Protein AF-A0A818ZSI7-F1 (afdb_monomer_lite)

Organism: NCBI:txid392033

Sequence (590 aa):
MWVYIVVFTSFAVYITLSFIFLRKPHFLHKRRRPAFIARNIAHRGGAAESIENTLLAFDTGLTNGVEMLELDCHLTKDNQVVVHHDFSLDRTTGEEIFIRDIEYHNLPRISTNVDLYYDASTVISCDNNPTNEELLRIPLLKDVFERYPAIPINIDVKEHNDELIRQISKLIQEYQREHLTYWGSFNHVVCQKLTAENSRIVRFCSLKEAIGIVIAYWLGLLPFIPLKPGVFEVPIPGEVFQKITRNFNWKFKMLFYLAERALNNKSMFVHLQRRGIPVYVWTLNNEQEFEYAIQRMSVTVEELHIAVEANDNATTEQLLGNLCEGLRHAREDRERFLDEFDIVLQWAKESGKSIYYLDFKIISLRTMTDLQQLKNIKLDYEDNIAIVQLNQENSKVNTLSRKMMNEFVPVFNHLKKDDNIKGIIVISAKPGSFIAGADINMFESVKSRDELYQMSRNGQEIMNQIEQSSKPIIAAIAGSCLGGGFEVALACHYRIAMNDKRTGFGVPEVKLGLLPGAGGTQRLLKNLSLSDALDLILTGKEIKAKKAKAMGLVDILVEPIRSDVQDIEEQNIEYLRSIAIRKVKYVFNH

InterPro domains:
  IPR001753 Enoyl-CoA hydratase/isomerase-like domain [PF00378] (382-558)
  IPR017946 PLC-like phosphodiesterase, TIM beta/alpha-barrel domain superfamily [G3DSA:3.20.20.190] (36-305)
  IPR017946 PLC-like phosphodiesterase, TIM beta/alpha-barrel domain superfamily [SSF51695] (40-295)
  IPR018376 Enoyl-CoA hydratase/isomerase, conserved site [PS00166] (474-494)
  IPR029045 ClpP/crotonase-like domain superfamily [SSF52096] (374-566)
  IPR030395 Glycerophosphodiester phosphodiesterase domain [PF03009] (43-294)
  IPR030395 Glycerophosphodiester phosphodiesterase domain [PS51704] (38-320)
  IPR052271 Glycerophosphoryl Diester Phosphodiesterase-Related [PTHR42758] (6-296)

pLDDT: mean 78.01, std 21.52, range [21.8, 98.62]

Foldseek 3Di:
DVVVVVVVVVVVVLVVVLVVLLQVLVVAADADAALDFWQEEQELLQVQQAQGQFVVNNVRCVVVPGQEYEWEWDQACVGFIFTDDDQACCQQAVDRDGRPDHDQVPDGFGDQWGADPLDNLDIGHDPDPPPPSNRRRGDTPLNVCVVCVPGAYEYEYADPDLSNLLSVLVSCVVSVNLSRYEYEYLDPVVRVSNCVNDVSRAYEDHVVLLVVCLVCVVVSNNSVDDRDHQAYEEEQDDVSVCVVCVPPDPVVVVVVVVVNPSNLALSSLVSCVSSVHHYHYDDDQDDVSVVVNQVRPDPDCVVVPDDPDDDDDPVVVVVVVVVVVCVVCCVPDPPVVVVVVVVVVVCCVVVVHDHRDYDHDDDPDGSVPVLVPQQQWHWDDDQLEIETEGRHPPDLEAEQEPSSCVVVVSVVVVLLPDPSHQAYEQAYLHFQYRYQYHDPVVVVPDDDPVSVLVVLVVLQVSLQCQLPRPHAYEYLFHAHQEQSSLSNRLSGPAYEYEQDPRGKYARQQVVVVGFSRNCLLPSLVVQADPVVSCVRGNVRDIDGPVVCVVSRVHDHYDYQDDDPDPPSRSVRRVVSVVVVVVVSVVVSVD

Radius of gyration: 28.99 Å; chains: 1; bounding box: 58×62×88 Å

Secondary structure (DSSP, 8-state):
-HHHHHHHHHHHHHHHHHHHHHH-GGGTSPPP--S---SBEEGGGTTTTSSTTSHHHHHHHHHTT--EEEEEEEE-TT--EEE-SSSBSHHHHS---BGGGS-GGGPPPPPSEEE-TT-TT-EEE-SS--S-GGGGS--BHHHHHHH-TTS-EEEE--S--HHHHHHHHHHHHHTT-TTTEEEE-SSHHHHHHHHHH-TTSEEBPPHHHHHHHHHHHHTT-GGGSPP--SBEEEE--SHHHHHHHTTS-HHHHHHHHHHHHHHS-HHHHHHHHHTT--EEEE--SSHHHHHHHHHHTT--GGGGG----S---THHHHHHHHHHHHHHHTTT-SHHHHHHHHHHHHHHHHTT----B---------TTTGGGS-SSEEEEEETTEEEEEE--TT-SS--B-HHHHHHHHHHHHHHHH-TT--EEEEEESSTTEEE--B-HHHHHT--SHHHHHHHHHHHHHHHHHHHT-SS-EEEEE-SEEETHHHHHHHHSSEEEEE-STT-EEE-GGGGGT---TTTHHHHHHHHS-HHHHHHHHHH---EEHHHHHHTTS-SEEEPPP--SSTTHHHHHHHHHHHHHHHHHHHHHH-

Structure (mmCIF, N/CA/C/O backbone):
data_AF-A0A818ZSI7-F1
#
_entry.id   AF-A0A818ZSI7-F1
#
loop_
_atom_site.group_PDB
_atom_site.id
_atom_site.type_symbol
_atom_site.label_atom_id
_atom_site.label_alt_id
_atom_site.label_comp_id
_atom_site.label_asym_id
_atom_site.label_entity_id
_atom_site.label_seq_id
_atom_site.pdbx_PDB_ins_code
_atom_site.Cartn_x
_atom_site.Cartn_y
_atom_site.Cartn_z
_atom_site.occupancy
_atom_site.B_iso_or_equiv
_atom_site.auth_seq_id
_atom_site.auth_comp_id
_atom_site.auth_asym_id
_atom_site.auth_atom_id
_atom_site.pdbx_PDB_model_num
ATOM 1 N N . MET A 1 1 ? 23.490 31.802 -44.891 1.00 75.81 1 MET A N 1
ATOM 2 C CA . MET A 1 1 ? 22.966 30.811 -45.860 1.00 75.81 1 MET A CA 1
ATOM 3 C C . MET A 1 1 ? 23.586 29.427 -45.656 1.00 75.81 1 MET A C 1
ATOM 5 O O . MET A 1 1 ? 22.846 28.510 -45.342 1.00 75.81 1 MET A O 1
ATOM 9 N N . TRP A 1 2 ? 24.915 29.277 -45.714 1.00 83.81 2 TRP A N 1
ATOM 10 C CA . TRP A 1 2 ? 25.606 27.989 -45.507 1.00 83.81 2 TRP A CA 1
ATOM 11 C C . TRP A 1 2 ? 25.304 27.278 -44.181 1.00 83.81 2 TRP A C 1
ATOM 13 O O . TRP A 1 2 ? 25.002 26.091 -44.192 1.00 83.81 2 TRP A O 1
ATOM 23 N N . VAL A 1 3 ? 25.301 28.001 -43.054 1.00 84.81 3 VAL A N 1
ATOM 24 C CA . VAL A 1 3 ? 24.948 27.426 -41.739 1.00 84.81 3 VAL A CA 1
ATOM 25 C C . VAL A 1 3 ? 23.539 26.825 -41.755 1.00 84.81 3 VAL A C 1
ATOM 27 O O . VAL A 1 3 ? 23.349 25.706 -41.296 1.00 84.81 3 VAL A O 1
ATOM 30 N N . TYR A 1 4 ? 22.567 27.518 -42.355 1.00 86.25 4 TYR A N 1
ATOM 31 C CA . TYR A 1 4 ? 21.205 27.001 -42.490 1.00 86.25 4 TYR A CA 1
ATOM 32 C C . TYR A 1 4 ? 21.167 25.743 -43.359 1.00 86.25 4 TYR A C 1
ATOM 34 O O . TYR A 1 4 ? 20.573 24.756 -42.948 1.00 86.25 4 TYR A O 1
ATOM 42 N N . ILE A 1 5 ? 21.850 25.735 -44.509 1.00 89.50 5 ILE A N 1
ATOM 43 C CA . ILE A 1 5 ? 21.912 24.556 -45.390 1.00 89.50 5 ILE A CA 1
ATOM 44 C C . ILE A 1 5 ? 22.483 23.347 -44.639 1.00 89.50 5 ILE A C 1
ATOM 46 O O . ILE A 1 5 ? 21.896 22.269 -44.693 1.00 89.50 5 ILE A O 1
ATOM 50 N N . VAL A 1 6 ? 23.579 23.518 -43.896 1.00 90.31 6 VAL A N 1
ATOM 51 C CA . VAL A 1 6 ? 24.196 22.432 -43.118 1.00 90.31 6 VAL A CA 1
ATOM 52 C C . VAL A 1 6 ? 23.268 21.945 -42.005 1.00 90.31 6 VAL A C 1
ATOM 54 O O . VAL A 1 6 ? 23.096 20.736 -41.850 1.00 90.31 6 VAL A O 1
ATOM 57 N N . VAL A 1 7 ? 22.633 22.856 -41.260 1.00 90.75 7 VAL A N 1
ATOM 58 C CA . VAL A 1 7 ? 21.714 22.506 -40.164 1.00 90.75 7 VAL A CA 1
ATOM 59 C C . VAL A 1 7 ? 20.481 21.771 -40.694 1.00 90.75 7 VAL A C 1
ATOM 61 O O . VAL A 1 7 ? 20.157 20.697 -40.192 1.00 90.75 7 VAL A O 1
ATOM 64 N N . PHE A 1 8 ? 19.832 22.288 -41.741 1.00 91.12 8 PHE A N 1
ATOM 65 C CA . PHE A 1 8 ? 18.654 21.654 -42.340 1.00 91.12 8 PHE A CA 1
ATOM 66 C C . PHE A 1 8 ? 18.987 20.299 -42.964 1.00 91.12 8 PHE A C 1
ATOM 68 O O . PHE A 1 8 ? 18.252 19.338 -42.753 1.00 91.12 8 PHE A O 1
ATOM 75 N N . THR A 1 9 ? 20.114 20.192 -43.673 1.00 92.94 9 THR A N 1
ATOM 76 C CA . THR A 1 9 ? 20.546 18.920 -44.272 1.00 92.94 9 THR A CA 1
ATOM 77 C C . THR A 1 9 ? 20.863 17.888 -43.190 1.00 92.94 9 THR A C 1
ATOM 79 O O . THR A 1 9 ? 20.396 16.756 -43.272 1.00 92.94 9 THR A O 1
ATOM 82 N N . SER A 1 10 ? 21.581 18.275 -42.131 1.00 91.81 10 SER A N 1
ATOM 83 C CA . SER A 1 10 ? 21.896 17.379 -41.008 1.00 91.81 10 SER A CA 1
ATOM 84 C C . SER A 1 10 ? 20.635 16.919 -40.276 1.00 91.81 10 SER A C 1
ATOM 86 O O . SER A 1 10 ? 20.512 15.744 -39.936 1.00 91.81 10 SER A O 1
ATOM 88 N N . PHE A 1 11 ? 19.665 17.816 -40.081 1.00 92.50 11 PHE A N 1
ATOM 89 C CA . PHE A 1 11 ? 18.384 17.482 -39.462 1.00 92.50 11 PHE A CA 1
ATOM 90 C C . PHE A 1 11 ? 17.537 16.548 -40.342 1.00 92.50 11 PHE A C 1
ATOM 92 O O . PHE A 1 11 ? 16.967 15.579 -39.842 1.00 92.50 11 PHE A O 1
ATOM 99 N N . ALA A 1 12 ? 17.509 16.771 -41.660 1.00 91.81 12 ALA A N 1
ATOM 100 C CA . ALA A 1 12 ? 16.827 15.893 -42.610 1.00 91.81 12 ALA A CA 1
ATOM 101 C C . ALA A 1 12 ? 17.455 14.489 -42.653 1.00 91.81 12 ALA A C 1
ATOM 103 O O . ALA A 1 12 ? 16.738 13.485 -42.627 1.00 91.81 12 ALA A O 1
ATOM 104 N N . VAL A 1 13 ? 18.790 14.407 -42.652 1.00 95.44 13 VAL A N 1
ATOM 105 C CA . VAL A 1 13 ? 19.523 13.136 -42.550 1.00 95.44 13 VAL A CA 1
ATOM 106 C C . VAL A 1 13 ? 19.206 12.441 -41.227 1.00 95.44 13 VAL A C 1
ATOM 108 O O . VAL A 1 13 ? 18.892 11.253 -41.232 1.00 95.44 13 VAL A O 1
ATOM 111 N N . TYR A 1 14 ? 19.216 13.173 -40.109 1.00 96.00 14 TYR A N 1
ATOM 112 C CA . TYR A 1 14 ? 18.871 12.636 -38.794 1.00 96.00 14 TYR A CA 1
ATOM 113 C C . TYR A 1 14 ? 17.470 12.016 -38.769 1.00 96.00 14 TYR A C 1
ATOM 115 O O . TYR A 1 14 ? 17.333 10.854 -38.389 1.00 96.00 14 TYR A O 1
ATOM 123 N N . ILE A 1 15 ? 16.443 12.750 -39.215 1.00 94.06 15 ILE A N 1
ATOM 124 C CA . ILE A 1 15 ? 15.060 12.250 -39.261 1.00 94.06 15 ILE A CA 1
ATOM 125 C C . ILE A 1 15 ? 14.976 10.995 -40.132 1.00 94.06 15 ILE A C 1
ATOM 127 O O . ILE A 1 15 ? 14.369 10.000 -39.733 1.00 94.06 15 ILE A O 1
ATOM 131 N N . THR A 1 16 ? 15.622 11.020 -41.299 1.00 94.56 16 THR A N 1
ATOM 132 C CA . THR A 1 16 ? 15.615 9.900 -42.246 1.00 94.56 16 THR A CA 1
ATOM 133 C C . THR A 1 16 ? 16.255 8.654 -41.635 1.00 94.56 16 THR A C 1
ATOM 135 O O . THR A 1 16 ? 15.656 7.579 -41.647 1.00 94.56 16 THR A O 1
ATOM 138 N N . LEU A 1 17 ? 17.444 8.788 -41.041 1.00 95.12 17 LEU A N 1
ATOM 139 C CA . LEU A 1 17 ? 18.146 7.679 -40.393 1.00 95.12 17 LEU A CA 1
ATOM 140 C C . LEU A 1 17 ? 17.398 7.173 -39.159 1.00 95.12 17 LEU A C 1
ATOM 142 O O . LEU A 1 17 ? 17.256 5.964 -38.993 1.00 95.12 17 LEU A O 1
ATOM 146 N N . SER A 1 18 ? 16.875 8.078 -38.329 1.00 95.31 18 SER A N 1
ATOM 147 C CA . SER A 1 18 ? 16.049 7.734 -37.169 1.00 95.31 18 SER A CA 1
ATOM 148 C C . SER A 1 18 ? 14.861 6.874 -37.595 1.00 95.31 18 SER A C 1
ATOM 150 O O . SER A 1 18 ? 14.661 5.782 -37.067 1.00 95.31 18 SER A O 1
ATOM 152 N N . PHE A 1 19 ? 14.133 7.290 -38.631 1.00 93.69 19 PHE A N 1
ATOM 153 C CA . PHE A 1 19 ? 12.994 6.551 -39.163 1.00 93.69 19 PHE A CA 1
ATOM 154 C C . PHE A 1 19 ? 13.375 5.177 -39.735 1.00 93.69 19 PHE A C 1
ATOM 156 O O . PHE A 1 19 ? 12.713 4.173 -39.446 1.00 93.69 19 PHE A O 1
ATOM 163 N N . ILE A 1 20 ? 14.462 5.106 -40.513 1.00 93.69 20 ILE A N 1
ATOM 164 C CA . ILE A 1 20 ? 14.968 3.849 -41.082 1.00 93.69 20 ILE A CA 1
ATOM 165 C C . ILE A 1 20 ? 15.354 2.878 -39.964 1.00 93.69 20 ILE A C 1
ATOM 167 O O . ILE A 1 20 ? 14.901 1.731 -39.963 1.00 93.69 20 ILE A O 1
ATOM 171 N N . PHE A 1 21 ? 16.149 3.321 -38.991 1.00 96.06 21 PHE A N 1
ATOM 172 C CA . PHE A 1 21 ? 16.640 2.468 -37.910 1.00 96.06 21 PHE A CA 1
ATOM 173 C C . PHE A 1 21 ? 15.562 2.131 -36.880 1.00 96.06 21 PHE A C 1
ATOM 175 O O . PHE A 1 21 ? 15.605 1.053 -36.286 1.00 96.06 21 PHE A O 1
ATOM 182 N N . LEU A 1 22 ? 14.549 2.984 -36.704 1.00 92.81 22 LEU A N 1
ATOM 183 C CA . LEU A 1 22 ? 13.374 2.651 -35.903 1.00 92.81 22 LEU A CA 1
ATOM 184 C C . LEU A 1 22 ? 12.658 1.431 -36.498 1.00 92.81 22 LEU A C 1
ATOM 186 O O . LEU A 1 22 ? 12.275 0.513 -35.770 1.00 92.81 22 LEU A O 1
ATOM 190 N N . ARG A 1 23 ? 12.530 1.369 -37.829 1.00 91.06 23 ARG A N 1
ATOM 191 C CA . ARG A 1 23 ? 11.875 0.246 -38.512 1.00 91.06 23 ARG A CA 1
ATOM 192 C C . ARG A 1 23 ? 12.777 -0.967 -38.691 1.00 91.06 23 ARG A C 1
ATOM 194 O O . ARG A 1 23 ? 12.286 -2.090 -38.593 1.00 91.06 23 ARG A O 1
ATOM 201 N N . LYS A 1 24 ? 14.069 -0.748 -38.924 1.00 92.81 24 LYS A N 1
ATOM 202 C CA . LYS A 1 24 ? 15.077 -1.790 -39.143 1.00 92.81 24 LYS A CA 1
ATOM 203 C C . LYS A 1 24 ? 16.225 -1.648 -38.136 1.00 92.81 24 LYS A C 1
ATOM 205 O O . LYS A 1 24 ? 17.336 -1.281 -38.520 1.00 92.81 24 LYS A O 1
ATOM 210 N N . PRO A 1 25 ? 15.996 -1.979 -36.851 1.00 93.44 25 PRO A N 1
ATOM 211 C CA . PRO A 1 25 ? 17.019 -1.829 -35.817 1.00 93.44 25 PRO A CA 1
ATOM 212 C C . PRO A 1 25 ? 18.255 -2.706 -36.046 1.00 93.44 25 PRO A C 1
ATOM 214 O O . PRO A 1 25 ? 19.313 -2.411 -35.502 1.00 93.44 25 PRO A O 1
ATOM 217 N N . HIS A 1 26 ? 18.146 -3.753 -36.869 1.00 93.25 26 HIS A N 1
ATOM 218 C CA . HIS A 1 26 ? 19.229 -4.692 -37.174 1.00 93.25 26 HIS A CA 1
ATOM 219 C C . HIS A 1 26 ? 20.442 -4.076 -37.873 1.00 93.25 26 HIS A C 1
ATOM 221 O O . HIS A 1 26 ? 21.511 -4.676 -37.842 1.00 93.25 26 HIS A O 1
ATOM 227 N N . PHE A 1 27 ? 20.301 -2.885 -38.460 1.00 93.56 27 PHE A N 1
ATOM 228 C CA . PHE A 1 27 ? 21.443 -2.147 -38.998 1.00 93.56 27 PHE A CA 1
ATOM 229 C C . PHE A 1 27 ? 22.399 -1.647 -37.908 1.00 93.56 27 PHE A C 1
ATOM 231 O O . PHE A 1 27 ? 23.586 -1.503 -38.176 1.00 93.56 27 PHE A O 1
ATOM 238 N N . LEU A 1 28 ? 21.896 -1.388 -36.696 1.00 94.19 28 LEU A N 1
ATOM 239 C CA . LEU A 1 28 ? 22.690 -0.862 -35.579 1.00 94.19 28 LEU A CA 1
ATOM 240 C C . LEU A 1 28 ? 22.804 -1.840 -34.405 1.00 94.19 28 LEU A C 1
ATOM 242 O O . LEU A 1 28 ? 23.783 -1.807 -33.665 1.00 94.19 28 LEU A O 1
ATOM 246 N N . HIS A 1 29 ? 21.813 -2.712 -34.216 1.00 93.88 29 HIS A N 1
ATOM 247 C CA . HIS A 1 29 ? 21.705 -3.576 -33.043 1.00 93.88 29 HIS A CA 1
ATOM 248 C C . HIS A 1 29 ? 21.532 -5.035 -33.445 1.00 93.88 29 HIS A C 1
ATOM 250 O O . HIS A 1 29 ? 20.613 -5.392 -34.184 1.00 93.88 29 HIS A O 1
ATOM 256 N N . LYS A 1 30 ? 22.346 -5.919 -32.866 1.00 91.56 30 LYS A N 1
ATOM 257 C CA . LYS A 1 30 ? 22.112 -7.363 -32.961 1.00 91.56 30 LYS A CA 1
ATOM 258 C C . LYS A 1 30 ? 20.794 -7.715 -32.261 1.00 91.56 30 LYS A C 1
ATOM 260 O O . LYS A 1 30 ? 20.562 -7.289 -31.129 1.00 91.56 30 LYS A O 1
ATOM 265 N N . ARG A 1 31 ? 19.942 -8.508 -32.923 1.00 90.12 31 ARG A N 1
ATOM 266 C CA . ARG A 1 31 ? 18.693 -9.002 -32.321 1.00 90.12 31 ARG A CA 1
ATOM 267 C C . ARG A 1 31 ? 19.019 -9.891 -31.123 1.00 90.12 31 ARG A C 1
ATOM 269 O O . ARG A 1 31 ? 19.800 -10.835 -31.254 1.00 90.12 31 ARG A O 1
ATOM 276 N N . ARG A 1 32 ? 18.406 -9.601 -29.980 1.00 89.62 32 ARG A N 1
ATOM 277 C CA . ARG A 1 32 ? 18.465 -10.454 -28.792 1.00 89.62 32 ARG A CA 1
ATOM 278 C C . ARG A 1 32 ? 17.600 -11.695 -28.974 1.00 89.62 32 ARG A C 1
ATOM 280 O O . ARG A 1 32 ? 16.631 -11.684 -29.730 1.00 89.62 32 ARG A O 1
ATOM 287 N N . ARG A 1 33 ? 17.986 -12.770 -28.294 1.00 87.62 33 ARG A N 1
ATOM 288 C CA . ARG A 1 33 ? 17.246 -14.031 -28.245 1.00 87.62 33 ARG A CA 1
ATOM 289 C C . ARG A 1 33 ? 16.993 -14.335 -26.770 1.00 87.62 33 ARG A C 1
ATOM 291 O O . ARG A 1 33 ? 17.909 -14.841 -26.126 1.00 87.62 33 ARG A O 1
ATOM 298 N N . PRO A 1 34 ? 15.850 -13.907 -26.211 1.00 84.38 34 PRO A N 1
ATOM 299 C CA . PRO A 1 34 ? 15.516 -14.245 -24.835 1.00 84.38 34 PRO A CA 1
ATOM 300 C C . PRO A 1 34 ? 15.362 -15.767 -24.719 1.00 84.38 34 PRO A C 1
ATOM 302 O O . PRO A 1 34 ? 14.970 -16.421 -25.685 1.00 84.38 34 PRO A O 1
ATOM 305 N N . ALA A 1 35 ? 15.719 -16.325 -23.561 1.00 82.50 35 ALA A N 1
ATOM 306 C CA . ALA A 1 35 ? 15.661 -17.769 -23.323 1.00 82.50 35 ALA A CA 1
ATOM 307 C C . ALA A 1 35 ? 14.222 -18.310 -23.364 1.00 82.50 35 ALA A C 1
ATOM 309 O O . ALA A 1 35 ? 13.990 -19.415 -23.841 1.00 82.50 35 ALA A O 1
ATOM 310 N N . PHE A 1 36 ? 13.263 -17.492 -22.937 1.00 85.25 36 PHE A N 1
ATOM 311 C CA . PHE A 1 36 ? 11.832 -17.744 -23.026 1.00 85.25 36 PHE A CA 1
ATOM 312 C C . PHE A 1 36 ? 11.099 -16.430 -23.320 1.00 85.25 36 PHE A C 1
ATOM 314 O O . PHE A 1 36 ? 11.658 -15.344 -23.155 1.00 85.25 36 PHE A O 1
ATOM 321 N N . ILE A 1 37 ? 9.852 -16.529 -23.767 1.00 79.50 37 ILE A N 1
ATOM 322 C CA . ILE A 1 37 ? 8.909 -15.412 -23.843 1.00 79.50 37 ILE A CA 1
ATOM 323 C C . ILE A 1 37 ? 7.599 -15.958 -23.299 1.00 79.50 37 ILE A C 1
ATOM 325 O O . ILE A 1 37 ? 7.063 -16.894 -23.886 1.00 79.50 37 ILE A O 1
ATOM 329 N N . ALA A 1 38 ? 7.123 -15.390 -22.197 1.00 73.19 38 ALA A N 1
ATOM 330 C CA . ALA A 1 38 ? 5.844 -15.762 -21.617 1.00 73.19 38 ALA A CA 1
ATOM 331 C C . ALA A 1 38 ? 4.742 -14.881 -22.202 1.00 73.19 38 ALA A C 1
ATOM 333 O O . ALA A 1 38 ? 4.908 -13.671 -22.362 1.00 73.19 38 ALA A O 1
ATOM 334 N N . ARG A 1 39 ? 3.625 -15.500 -22.557 1.00 65.12 39 ARG A N 1
ATOM 335 C CA . ARG A 1 39 ? 2.443 -14.846 -23.112 1.00 65.12 39 ARG A CA 1
ATOM 336 C C . ARG A 1 39 ? 1.400 -14.595 -22.049 1.00 65.12 39 ARG A C 1
ATOM 338 O O . ARG A 1 39 ? 0.708 -13.590 -22.152 1.00 65.12 39 ARG A O 1
ATOM 345 N N . ASN A 1 40 ? 1.312 -15.490 -21.068 1.00 67.75 40 ASN A N 1
ATOM 346 C CA . ASN A 1 40 ? 0.426 -15.369 -19.924 1.00 67.75 40 ASN A CA 1
ATOM 347 C C . ASN A 1 40 ? 1.224 -15.370 -18.619 1.00 67.75 40 ASN A C 1
ATOM 349 O O . ASN A 1 40 ? 1.993 -16.303 -18.379 1.00 67.75 40 ASN A O 1
ATOM 353 N N . ILE A 1 41 ? 1.083 -14.319 -17.810 1.00 72.94 41 ILE A N 1
ATOM 354 C CA . ILE A 1 41 ? 1.908 -14.100 -16.614 1.00 72.94 41 ILE A CA 1
ATOM 355 C C . ILE A 1 41 ? 1.009 -13.937 -15.394 1.00 72.94 41 ILE A C 1
ATOM 357 O O . ILE A 1 41 ? 0.291 -12.953 -15.286 1.00 72.94 41 ILE A O 1
ATOM 361 N N . ALA A 1 42 ? 1.079 -14.851 -14.433 1.00 70.19 42 ALA A N 1
ATOM 362 C CA . ALA A 1 42 ? 0.265 -14.753 -13.231 1.00 70.19 42 ALA A CA 1
ATOM 363 C C . ALA A 1 42 ? 0.882 -13.791 -12.214 1.00 70.19 42 ALA A C 1
ATOM 365 O O . ALA A 1 42 ? 1.866 -14.127 -11.557 1.00 70.19 42 ALA A O 1
ATOM 366 N N . HIS A 1 43 ? 0.271 -12.618 -12.058 1.00 72.81 43 HIS A N 1
ATOM 367 C CA . HIS A 1 43 ? 0.625 -11.656 -11.015 1.00 72.81 43 HIS A CA 1
ATOM 368 C C . HIS A 1 43 ? 0.298 -12.211 -9.623 1.00 72.81 43 HIS A C 1
ATOM 370 O O . HIS A 1 43 ? -0.778 -12.796 -9.427 1.00 72.81 43 HIS A O 1
ATOM 376 N N . ARG A 1 44 ? 1.233 -12.058 -8.672 1.00 68.81 44 ARG A N 1
ATOM 377 C CA . ARG A 1 44 ? 1.160 -12.667 -7.322 1.00 68.81 44 ARG A CA 1
ATOM 378 C C . ARG A 1 44 ? 0.845 -14.170 -7.364 1.00 68.81 44 ARG A C 1
ATOM 380 O O . ARG A 1 44 ? 0.136 -14.714 -6.510 1.00 68.81 44 ARG A O 1
ATOM 387 N N . GLY A 1 45 ? 1.313 -14.806 -8.437 1.00 58.97 45 GLY A N 1
ATOM 388 C CA . GLY A 1 45 ? 1.078 -16.199 -8.788 1.00 58.97 45 GLY A CA 1
ATOM 389 C C . GLY A 1 45 ? -0.383 -16.619 -8.981 1.00 58.97 45 GLY A C 1
ATOM 390 O O . GLY A 1 45 ? -0.719 -17.768 -8.746 1.00 58.97 45 GLY A O 1
ATOM 391 N N . GLY A 1 46 ? -1.260 -15.734 -9.451 1.00 61.88 46 GLY A N 1
ATOM 392 C CA . GLY A 1 46 ? -2.600 -16.141 -9.908 1.00 61.88 46 GLY A CA 1
ATOM 393 C C . GLY A 1 46 ? -3.705 -15.664 -8.986 1.00 61.88 46 GLY A C 1
ATOM 394 O O . GLY A 1 46 ? -4.730 -16.323 -8.841 1.00 61.88 46 GLY A O 1
ATOM 395 N N . ALA A 1 47 ? -3.503 -14.484 -8.403 1.00 60.62 47 ALA A N 1
ATOM 396 C CA . ALA A 1 47 ? -4.442 -13.786 -7.534 1.00 60.62 47 ALA A CA 1
ATOM 397 C C . ALA A 1 47 ? -5.802 -13.453 -8.174 1.00 60.62 47 ALA A C 1
ATOM 399 O O . ALA A 1 47 ? -6.579 -12.756 -7.550 1.00 60.62 47 ALA A O 1
ATOM 400 N N . ALA A 1 48 ? -6.077 -13.851 -9.417 1.00 55.50 48 ALA A N 1
ATOM 401 C CA . ALA A 1 48 ? -7.406 -13.780 -10.027 1.00 55.50 48 ALA A CA 1
ATOM 402 C C . ALA A 1 48 ? -8.209 -15.072 -9.806 1.00 55.50 48 ALA A C 1
ATOM 404 O O . ALA A 1 48 ? -9.433 -15.047 -9.731 1.00 55.50 48 ALA A O 1
ATOM 405 N N . GLU A 1 49 ? -7.501 -16.197 -9.704 1.00 59.41 49 GLU A N 1
ATOM 406 C CA . GLU A 1 49 ? -8.059 -17.546 -9.778 1.00 59.41 49 GLU A CA 1
ATOM 407 C C . GLU A 1 49 ? -8.195 -18.195 -8.396 1.00 59.41 49 GLU A C 1
ATOM 409 O O . GLU A 1 49 ? -9.012 -19.090 -8.191 1.00 59.41 49 GLU A O 1
ATOM 414 N N . SER A 1 50 ? -7.368 -17.775 -7.437 1.00 68.62 50 SER A N 1
ATOM 415 C CA . SER A 1 50 ? -7.378 -18.290 -6.069 1.00 68.62 50 SER A CA 1
ATOM 416 C C . SER A 1 50 ? -6.696 -17.314 -5.104 1.00 68.62 50 SER A C 1
ATOM 418 O O . SER A 1 50 ? -6.306 -16.207 -5.479 1.00 68.62 50 SER A O 1
ATOM 420 N N . ILE A 1 51 ? -6.553 -17.731 -3.845 1.00 74.75 51 ILE A N 1
ATOM 421 C CA . ILE A 1 51 ? -5.897 -16.966 -2.784 1.00 74.75 51 ILE A CA 1
ATOM 422 C C . ILE A 1 51 ? -4.444 -16.693 -3.183 1.00 74.75 51 ILE A C 1
ATOM 424 O O . ILE A 1 51 ? -3.632 -17.609 -3.288 1.00 74.75 51 ILE A O 1
ATOM 428 N N . GLU A 1 52 ? -4.118 -15.426 -3.401 1.00 74.00 52 GLU A N 1
ATOM 429 C CA . GLU A 1 52 ? -2.804 -14.980 -3.865 1.00 74.00 52 GLU A CA 1
ATOM 430 C C . GLU A 1 52 ? -1.628 -15.490 -3.014 1.00 74.00 52 GLU A C 1
ATOM 432 O O . GLU A 1 52 ? -1.770 -15.758 -1.822 1.00 74.00 52 GLU A O 1
ATOM 437 N N . ASN A 1 53 ? -0.436 -15.563 -3.617 1.00 81.31 53 ASN A N 1
ATOM 438 C CA . ASN A 1 53 ? 0.800 -15.980 -2.940 1.00 81.31 53 ASN A CA 1
ATOM 439 C C . ASN A 1 53 ? 0.709 -17.356 -2.244 1.00 81.31 53 ASN A C 1
ATOM 441 O O . ASN A 1 53 ? 1.446 -17.615 -1.297 1.00 81.31 53 ASN A O 1
ATOM 445 N N . THR A 1 54 ? -0.172 -18.246 -2.709 1.00 86.44 54 THR A N 1
ATOM 446 C CA . THR A 1 54 ? -0.266 -19.640 -2.253 1.00 86.44 54 THR A CA 1
ATOM 447 C C . THR A 1 54 ? 0.132 -20.605 -3.361 1.00 86.44 54 THR A C 1
ATOM 449 O O . THR A 1 54 ? -0.052 -20.321 -4.545 1.00 86.44 54 THR A O 1
ATOM 452 N N . LEU A 1 55 ? 0.599 -21.804 -2.995 1.00 86.44 55 LEU A N 1
ATOM 453 C CA . LEU A 1 55 ? 0.829 -22.859 -3.990 1.00 86.44 55 LEU A CA 1
ATOM 454 C C . LEU A 1 55 ? -0.459 -23.233 -4.739 1.00 86.44 55 LEU A C 1
ATOM 456 O O . LEU A 1 55 ? -0.375 -23.572 -5.914 1.00 86.44 55 LEU A O 1
ATOM 460 N N . LEU A 1 56 ? -1.626 -23.103 -4.096 1.00 81.62 56 LEU A N 1
ATOM 461 C CA . LEU A 1 56 ? -2.928 -23.337 -4.722 1.00 81.62 56 LEU A CA 1
ATOM 462 C C . LEU A 1 56 ? -3.217 -22.343 -5.853 1.00 81.62 56 LEU A C 1
ATOM 464 O O . LEU A 1 56 ? -3.647 -22.759 -6.929 1.00 81.62 56 LEU A O 1
ATOM 468 N N . ALA A 1 57 ? -2.962 -21.047 -5.649 1.00 77.94 57 ALA A N 1
ATOM 469 C CA . ALA A 1 57 ? -3.075 -20.067 -6.730 1.00 77.94 57 ALA A CA 1
ATOM 470 C C . ALA A 1 57 ? -2.119 -20.384 -7.876 1.00 77.94 57 ALA A C 1
ATOM 472 O O . ALA A 1 57 ? -2.511 -20.288 -9.038 1.00 77.94 57 ALA A O 1
ATOM 473 N N . PHE A 1 58 ? -0.914 -20.853 -7.551 1.00 85.88 58 PHE A N 1
ATOM 474 C CA . PHE A 1 58 ? 0.099 -21.150 -8.556 1.00 85.88 58 PHE A CA 1
ATOM 475 C C . PHE A 1 58 ? -0.343 -22.360 -9.394 1.00 85.88 58 PHE A C 1
ATOM 477 O O . PHE A 1 58 ? -0.332 -22.285 -10.621 1.00 85.88 58 PHE A O 1
ATOM 484 N N . ASP A 1 59 ? -0.816 -23.437 -8.753 1.00 83.50 59 ASP A N 1
ATOM 485 C CA . ASP A 1 59 ? -1.374 -24.614 -9.435 1.00 83.50 59 ASP A CA 1
ATOM 486 C C . ASP A 1 59 ? -2.565 -24.235 -10.327 1.00 83.50 59 ASP A C 1
ATOM 488 O O . ASP A 1 59 ? -2.660 -24.680 -11.473 1.00 83.50 59 ASP A O 1
ATOM 492 N N . THR A 1 60 ? -3.474 -23.406 -9.804 1.00 73.69 60 THR A N 1
ATOM 493 C CA . THR A 1 60 ? -4.700 -23.008 -10.509 1.00 73.69 60 THR A CA 1
ATOM 494 C C . THR A 1 60 ? -4.363 -22.168 -11.737 1.00 73.69 60 THR A C 1
ATOM 496 O O . THR A 1 60 ? -4.805 -22.483 -12.840 1.00 73.69 60 THR A O 1
ATOM 499 N N . GLY A 1 61 ? -3.501 -21.158 -11.579 1.00 70.56 61 GLY A N 1
ATOM 500 C CA . GLY A 1 61 ? -3.041 -20.326 -12.686 1.00 70.56 61 GLY A CA 1
ATOM 501 C C . GLY A 1 61 ? -2.345 -21.147 -13.772 1.00 70.56 61 GLY A C 1
ATOM 502 O O . GLY A 1 61 ? -2.668 -21.014 -14.952 1.00 70.56 61 GLY A O 1
ATOM 503 N N . LEU A 1 62 ? -1.427 -22.042 -13.394 1.00 77.44 62 LEU A N 1
ATOM 504 C CA . LEU A 1 62 ? -0.723 -22.905 -14.350 1.00 77.44 62 LEU A CA 1
ATOM 505 C C . LEU A 1 62 ? -1.673 -23.868 -15.074 1.00 77.44 62 LEU A C 1
ATOM 507 O O . LEU A 1 62 ? -1.543 -24.057 -16.283 1.00 77.44 62 LEU A O 1
ATOM 511 N N . THR A 1 63 ? -2.668 -24.420 -14.373 1.00 74.00 63 THR A N 1
ATOM 512 C CA . THR A 1 63 ? -3.717 -25.261 -14.979 1.00 74.00 63 THR A CA 1
ATOM 513 C C . THR A 1 63 ? -4.555 -24.474 -15.991 1.00 74.00 63 THR A C 1
ATOM 515 O O . THR A 1 63 ? -4.926 -25.011 -17.034 1.00 74.00 63 THR A O 1
ATOM 518 N N . ASN A 1 64 ? -4.772 -23.183 -15.734 1.00 65.06 64 ASN A N 1
ATOM 519 C CA . ASN A 1 64 ? -5.494 -22.267 -16.619 1.00 65.06 64 ASN A CA 1
ATOM 520 C C . ASN A 1 64 ? -4.612 -21.661 -17.732 1.00 65.06 64 ASN A C 1
ATOM 522 O O . ASN A 1 64 ? -5.041 -20.757 -18.448 1.00 65.06 64 ASN A O 1
ATOM 526 N N . GLY A 1 65 ? -3.393 -22.178 -17.936 1.00 67.19 65 GLY A N 1
ATOM 527 C CA . GLY A 1 65 ? -2.537 -21.806 -19.066 1.00 67.19 65 GLY A CA 1
ATOM 528 C C . GLY A 1 65 ? -1.636 -20.596 -18.817 1.00 67.19 65 GLY A C 1
ATOM 529 O O . GLY A 1 65 ? -1.225 -19.931 -19.769 1.00 67.19 65 GLY A O 1
ATOM 530 N N . VAL A 1 66 ? -1.326 -20.284 -17.557 1.00 72.81 66 VAL A N 1
ATOM 531 C CA . VAL A 1 66 ? -0.237 -19.361 -17.211 1.00 72.81 66 VAL A CA 1
ATOM 532 C C . VAL A 1 66 ? 1.104 -19.959 -17.638 1.00 72.81 66 VAL A C 1
ATOM 534 O O . VAL A 1 66 ? 1.390 -21.127 -17.390 1.00 72.81 66 VAL A O 1
ATOM 537 N N . GLU A 1 67 ? 1.953 -19.138 -18.253 1.00 78.44 67 GLU A N 1
ATOM 538 C CA . GLU A 1 67 ? 3.268 -19.542 -18.761 1.00 78.44 67 GLU A CA 1
ATOM 539 C C . GLU A 1 67 ? 4.428 -19.023 -17.894 1.00 78.44 67 GLU A C 1
ATOM 541 O O . GLU A 1 67 ? 5.546 -19.517 -18.015 1.00 78.44 67 GLU A O 1
ATOM 546 N N . MET A 1 68 ? 4.196 -18.025 -17.033 1.00 83.75 68 MET A N 1
ATOM 547 C CA . MET A 1 68 ? 5.185 -17.489 -16.090 1.00 83.75 68 MET A CA 1
ATOM 548 C C . MET A 1 68 ? 4.514 -17.011 -14.804 1.00 83.75 68 MET A C 1
ATOM 550 O O . MET A 1 68 ? 3.445 -16.408 -14.850 1.00 83.75 68 MET A O 1
ATOM 554 N N . LEU A 1 69 ? 5.160 -17.225 -13.660 1.00 85.81 69 LEU A N 1
ATOM 555 C CA . LEU A 1 69 ? 4.708 -16.678 -12.379 1.00 85.81 69 LEU A CA 1
ATOM 556 C C . LEU A 1 69 ? 5.447 -15.370 -12.087 1.00 85.81 69 LEU A C 1
ATOM 558 O O . LEU A 1 69 ? 6.675 -15.337 -12.144 1.00 85.81 69 LEU A O 1
ATOM 562 N N . GLU A 1 70 ? 4.716 -14.306 -11.770 1.00 86.31 70 GLU A N 1
ATOM 563 C CA . GLU A 1 70 ? 5.282 -13.078 -11.215 1.00 86.31 70 GLU A CA 1
ATOM 564 C C . GLU A 1 70 ? 5.150 -13.113 -9.691 1.00 86.31 70 GLU A C 1
ATOM 566 O O . GLU A 1 70 ? 4.079 -13.409 -9.152 1.00 86.31 70 GLU A O 1
ATOM 571 N N . LEU A 1 71 ? 6.286 -12.919 -9.022 1.00 89.06 71 LEU A N 1
ATOM 572 C CA . LEU A 1 71 ? 6.466 -13.168 -7.603 1.00 89.06 71 LEU A CA 1
ATOM 573 C C . LEU A 1 71 ? 7.202 -12.004 -6.944 1.00 89.06 71 LEU A C 1
ATOM 575 O O . LEU A 1 71 ? 8.264 -11.574 -7.395 1.00 89.06 71 LEU A O 1
ATOM 579 N N . ASP A 1 72 ? 6.709 -11.620 -5.782 1.00 89.00 72 ASP A N 1
ATOM 580 C CA . ASP A 1 72 ? 7.421 -10.780 -4.833 1.00 89.00 72 ASP A CA 1
ATOM 581 C C . ASP A 1 72 ? 8.093 -11.637 -3.769 1.00 89.00 72 ASP A C 1
ATOM 583 O O . ASP A 1 72 ? 7.579 -12.689 -3.378 1.00 89.00 72 ASP A O 1
ATOM 587 N N . CYS A 1 73 ? 9.256 -11.199 -3.296 1.00 93.88 73 CYS A N 1
ATOM 588 C CA . CYS A 1 73 ? 10.031 -11.940 -2.310 1.00 93.88 73 CYS A CA 1
ATOM 589 C C . CYS A 1 73 ? 10.410 -11.078 -1.108 1.00 93.88 73 CYS A C 1
ATOM 591 O O . CYS A 1 73 ? 10.824 -9.928 -1.255 1.00 93.88 73 CYS A O 1
ATOM 593 N N . HIS A 1 74 ? 10.372 -11.694 0.072 1.00 92.62 74 HIS A N 1
ATOM 594 C CA . HIS A 1 74 ? 10.779 -11.094 1.340 1.00 92.62 74 HIS A CA 1
ATOM 595 C C . HIS A 1 74 ? 11.665 -12.057 2.136 1.00 92.62 74 HIS A C 1
ATOM 597 O O . HIS A 1 74 ? 11.639 -13.269 1.918 1.00 92.62 74 HIS A O 1
ATOM 603 N N . LEU A 1 75 ? 12.461 -11.524 3.066 1.00 93.88 75 LEU A N 1
ATOM 604 C CA . LEU A 1 75 ? 13.223 -12.337 4.016 1.00 93.88 75 LEU A CA 1
ATOM 605 C C . LEU A 1 75 ? 12.492 -12.436 5.346 1.00 93.88 75 LEU A C 1
ATOM 607 O O . LEU A 1 75 ? 12.051 -11.420 5.881 1.00 93.88 75 LEU A O 1
ATOM 611 N N . THR A 1 76 ? 12.447 -13.642 5.901 1.00 95.44 76 THR A N 1
ATOM 612 C CA . THR A 1 76 ? 12.112 -13.871 7.308 1.00 95.44 76 THR A CA 1
ATOM 613 C C . THR A 1 76 ? 13.281 -13.526 8.228 1.00 95.44 76 THR A C 1
ATOM 615 O O . THR A 1 76 ? 14.420 -13.351 7.784 1.00 95.44 76 THR A O 1
ATOM 618 N N . LYS A 1 77 ? 13.024 -13.480 9.539 1.00 92.94 77 LYS A N 1
ATOM 619 C CA . LYS A 1 77 ? 14.043 -13.237 10.573 1.00 92.94 77 LYS A CA 1
ATOM 620 C C . LYS A 1 77 ? 15.193 -14.254 10.536 1.00 92.94 77 LYS A C 1
ATOM 622 O O . LYS A 1 77 ? 16.336 -13.905 10.816 1.00 92.94 77 LYS A O 1
ATOM 627 N N . ASP A 1 78 ? 14.895 -15.501 10.179 1.00 96.44 78 ASP A N 1
ATOM 628 C CA . ASP A 1 78 ? 15.845 -16.608 10.003 1.00 96.44 78 ASP A CA 1
ATOM 629 C C . ASP A 1 78 ? 16.388 -16.725 8.562 1.00 96.44 78 ASP A C 1
ATOM 631 O O . ASP A 1 78 ? 16.906 -17.770 8.161 1.00 96.44 78 ASP A O 1
ATOM 635 N N . ASN A 1 79 ? 16.312 -15.635 7.788 1.00 95.38 79 ASN A N 1
ATOM 636 C CA . ASN A 1 79 ? 16.844 -15.493 6.429 1.00 95.38 79 ASN A CA 1
ATOM 637 C C . ASN A 1 79 ? 16.293 -16.506 5.412 1.00 95.38 79 ASN A C 1
ATOM 639 O O . ASN A 1 79 ? 16.986 -16.868 4.457 1.00 95.38 79 ASN A O 1
ATOM 643 N N . GLN A 1 80 ? 15.055 -16.963 5.588 1.00 97.69 80 GLN A N 1
ATOM 644 C CA . GLN A 1 80 ? 14.362 -17.733 4.563 1.00 97.69 80 GLN A CA 1
ATOM 645 C C . GLN A 1 80 ? 13.705 -16.777 3.560 1.00 97.69 80 GLN A C 1
ATOM 647 O O . GLN A 1 80 ? 13.078 -15.791 3.949 1.00 97.69 80 GLN A O 1
ATOM 652 N N . VAL A 1 81 ? 13.852 -17.060 2.263 1.00 97.50 81 VAL A N 1
ATOM 653 C CA . VAL A 1 81 ? 13.210 -16.273 1.199 1.00 97.50 81 VAL A CA 1
ATOM 654 C C . VAL A 1 81 ? 11.790 -16.787 1.001 1.00 97.50 81 VAL A C 1
ATOM 656 O O . VAL A 1 81 ? 11.600 -17.902 0.509 1.00 97.50 81 VAL A O 1
ATOM 659 N N . VAL A 1 82 ? 10.807 -15.975 1.371 1.00 96.12 82 VAL A N 1
ATOM 660 C CA . VAL A 1 82 ? 9.382 -16.267 1.189 1.00 96.12 82 VAL A CA 1
ATOM 661 C C . VAL A 1 82 ? 8.822 -15.522 -0.007 1.00 96.12 82 VAL A C 1
ATOM 663 O O . VAL A 1 82 ? 9.290 -14.431 -0.330 1.00 96.12 82 VAL A O 1
ATOM 666 N N . VAL A 1 83 ? 7.807 -16.106 -0.635 1.00 94.06 83 VAL A N 1
ATOM 667 C CA . VAL A 1 83 ? 7.072 -15.500 -1.742 1.00 94.06 83 VAL A CA 1
ATOM 668 C C . VAL A 1 83 ? 5.787 -14.888 -1.202 1.00 94.06 83 VAL A C 1
ATOM 670 O O . VAL A 1 83 ? 4.887 -15.601 -0.761 1.00 94.06 83 VAL A O 1
ATOM 673 N N . HIS A 1 84 ? 5.725 -13.562 -1.192 1.00 89.25 84 HIS A N 1
ATOM 674 C CA . HIS A 1 84 ? 4.579 -12.803 -0.707 1.00 89.25 84 HIS A CA 1
ATOM 675 C C . HIS A 1 84 ? 4.648 -11.380 -1.260 1.00 89.25 84 HIS A C 1
ATOM 677 O O . HIS A 1 84 ? 5.738 -10.841 -1.374 1.00 89.25 84 HIS A O 1
ATOM 683 N N . HIS A 1 85 ? 3.507 -10.772 -1.588 1.00 82.56 85 HIS A N 1
ATOM 684 C CA . HIS A 1 85 ? 3.473 -9.420 -2.164 1.00 82.56 85 HIS A CA 1
ATOM 685 C C . HIS A 1 85 ? 3.736 -8.303 -1.143 1.00 82.56 85 HIS A C 1
ATOM 687 O O . HIS A 1 85 ? 4.359 -7.288 -1.459 1.00 82.56 85 HIS A O 1
ATOM 693 N N . ASP A 1 86 ? 3.200 -8.455 0.067 1.00 77.81 86 ASP A N 1
ATOM 694 C CA . ASP A 1 86 ? 3.275 -7.420 1.095 1.00 77.81 86 ASP A CA 1
ATOM 695 C C . ASP A 1 86 ? 4.402 -7.706 2.088 1.00 77.81 86 ASP A C 1
ATOM 697 O O . ASP A 1 86 ? 4.605 -8.842 2.514 1.00 77.81 86 ASP A O 1
ATOM 701 N N . PHE A 1 87 ? 5.063 -6.646 2.552 1.00 75.06 87 PHE A N 1
ATOM 702 C CA . PHE A 1 87 ? 6.063 -6.726 3.621 1.00 75.06 87 PHE A CA 1
ATOM 703 C C . PHE A 1 87 ? 5.454 -7.094 4.988 1.00 75.06 87 PHE A C 1
ATOM 705 O O . PHE A 1 87 ? 6.171 -7.515 5.904 1.00 75.06 87 PHE A O 1
ATOM 712 N N . SER A 1 88 ? 4.142 -6.899 5.146 1.00 77.50 88 SER A N 1
ATOM 713 C CA . SER A 1 88 ? 3.369 -7.251 6.333 1.00 77.50 88 SER A CA 1
ATOM 714 C C . SER A 1 88 ? 2.235 -8.210 5.996 1.00 77.50 88 SER A C 1
ATOM 716 O O . SER A 1 88 ? 1.734 -8.246 4.876 1.00 77.50 88 SER A O 1
ATOM 718 N N . LEU A 1 89 ? 1.852 -9.008 6.985 1.00 78.75 89 LEU A N 1
ATOM 719 C CA . LEU A 1 89 ? 0.890 -10.097 6.835 1.00 78.75 89 LEU A CA 1
ATOM 720 C C . LEU A 1 89 ? -0.538 -9.692 7.214 1.00 78.75 89 LEU A C 1
ATOM 722 O O . LEU A 1 89 ? -1.459 -10.485 7.088 1.00 78.75 89 LEU A O 1
ATOM 726 N N . ASP A 1 90 ? -0.762 -8.446 7.626 1.00 70.81 90 ASP A N 1
ATOM 727 C CA . ASP A 1 90 ? -2.040 -7.992 8.175 1.00 70.81 90 ASP A CA 1
ATOM 728 C C . ASP A 1 90 ? -3.201 -8.152 7.196 1.00 70.81 90 ASP A C 1
ATOM 730 O O . ASP A 1 90 ? -4.293 -8.533 7.607 1.00 70.81 90 ASP A O 1
ATOM 734 N N . ARG A 1 91 ? -2.961 -7.922 5.904 1.00 74.50 91 ARG A N 1
ATOM 735 C CA . ARG A 1 91 ? -3.994 -8.068 4.876 1.00 74.50 91 ARG A CA 1
ATOM 736 C C . ARG A 1 91 ? -4.302 -9.527 4.551 1.00 74.50 91 ARG A C 1
ATOM 738 O O . ARG A 1 91 ? -5.455 -9.876 4.331 1.00 74.50 91 ARG A O 1
ATOM 745 N N . THR A 1 92 ? -3.278 -10.370 4.480 1.00 74.69 92 THR A N 1
ATOM 746 C CA . THR A 1 92 ? -3.421 -11.754 4.016 1.00 74.69 92 THR A CA 1
ATOM 747 C C . THR A 1 92 ? -3.709 -12.724 5.152 1.00 74.69 92 THR A C 1
ATOM 749 O O . THR A 1 92 ? -4.307 -13.760 4.903 1.00 74.69 92 THR A O 1
ATOM 752 N N . THR A 1 93 ? -3.344 -12.405 6.395 1.00 78.50 93 THR A N 1
ATOM 753 C CA . THR A 1 93 ? -3.496 -13.291 7.563 1.00 78.50 93 THR A CA 1
ATOM 754 C C . THR A 1 93 ? -4.305 -12.666 8.702 1.00 78.50 93 THR A C 1
ATOM 756 O O . THR A 1 93 ? -4.742 -13.378 9.603 1.00 78.50 93 THR A O 1
ATOM 759 N N . GLY A 1 94 ? -4.529 -11.347 8.686 1.00 71.31 94 GLY A N 1
ATOM 760 C CA . GLY A 1 94 ? -5.164 -10.616 9.789 1.00 71.31 94 GLY A CA 1
ATOM 761 C C . GLY A 1 94 ? -4.219 -10.296 10.956 1.00 71.31 94 GLY A C 1
ATOM 762 O O . GLY A 1 94 ? -4.638 -9.662 11.932 1.00 71.31 94 GLY A O 1
ATOM 763 N N . GLU A 1 95 ? -2.949 -10.705 10.878 1.00 73.50 95 GLU A N 1
ATOM 764 C CA . GLU A 1 95 ? -1.950 -10.493 11.926 1.00 73.50 95 GLU A CA 1
ATOM 765 C C . GLU A 1 95 ? -0.977 -9.366 11.558 1.00 73.50 95 GLU A C 1
ATOM 767 O O . GLU A 1 95 ? -0.363 -9.370 10.494 1.00 73.50 95 GLU A O 1
ATOM 772 N N . GLU A 1 96 ? -0.788 -8.394 12.458 1.00 73.88 96 GLU A N 1
ATOM 773 C CA . GLU A 1 96 ? 0.125 -7.251 12.270 1.00 73.88 96 GLU A CA 1
ATOM 774 C C . GLU A 1 96 ? 1.597 -7.658 12.446 1.00 73.88 96 GLU A C 1
ATOM 776 O O . GLU A 1 96 ? 2.298 -7.193 13.344 1.00 73.88 96 GLU A O 1
ATOM 781 N N . ILE A 1 97 ? 2.070 -8.548 11.580 1.00 77.81 97 ILE A N 1
ATOM 782 C CA . ILE A 1 97 ? 3.420 -9.100 11.611 1.00 77.81 97 ILE A CA 1
ATOM 783 C C . ILE A 1 97 ? 4.148 -8.678 10.342 1.00 77.81 97 ILE A C 1
ATOM 785 O O . ILE A 1 97 ? 3.638 -8.824 9.232 1.00 77.81 97 ILE A O 1
ATOM 789 N N . PHE A 1 98 ? 5.357 -8.152 10.503 1.00 79.25 98 PHE A N 1
ATOM 790 C CA . PHE A 1 98 ? 6.276 -7.959 9.390 1.00 79.25 98 PHE A CA 1
ATOM 791 C C . PHE A 1 98 ? 7.041 -9.252 9.138 1.00 79.25 98 PHE A C 1
ATOM 793 O O . PHE A 1 98 ? 7.586 -9.833 10.076 1.00 79.25 98 PHE A O 1
ATOM 800 N N . ILE A 1 99 ? 7.150 -9.662 7.874 1.00 84.25 99 ILE A N 1
ATOM 801 C CA . ILE A 1 99 ? 7.827 -10.913 7.500 1.00 84.25 99 ILE A CA 1
ATOM 802 C C . ILE A 1 99 ? 9.262 -10.944 8.051 1.00 84.25 99 ILE A C 1
ATOM 804 O O . ILE A 1 99 ? 9.681 -11.934 8.643 1.00 84.25 99 ILE A O 1
ATOM 808 N N . ARG A 1 100 ? 9.982 -9.818 7.969 1.00 86.19 100 ARG A N 1
ATOM 809 C CA . ARG A 1 100 ? 11.362 -9.674 8.474 1.00 86.19 100 ARG A CA 1
ATOM 810 C C . ARG A 1 100 ? 11.539 -9.908 9.977 1.00 86.19 100 ARG A C 1
ATOM 812 O O . ARG A 1 100 ? 12.664 -10.092 10.430 1.00 86.19 100 ARG A O 1
ATOM 819 N N . ASP A 1 101 ? 10.462 -9.828 10.754 1.00 89.62 101 ASP A N 1
ATOM 820 C CA . ASP A 1 101 ? 10.503 -9.851 12.218 1.00 89.62 101 ASP A CA 1
ATOM 821 C C . ASP A 1 101 ? 10.102 -11.217 12.805 1.00 89.62 101 ASP A C 1
ATOM 823 O O . ASP A 1 101 ? 10.180 -11.413 14.019 1.00 89.62 101 ASP A O 1
ATOM 827 N N . ILE A 1 102 ? 9.745 -12.186 11.958 1.00 91.50 102 ILE A N 1
ATOM 828 C CA . ILE A 1 102 ? 9.289 -13.519 12.360 1.00 91.50 102 ILE A CA 1
ATOM 829 C C . ILE A 1 102 ? 10.092 -14.622 11.667 1.00 91.50 102 ILE A C 1
ATOM 831 O O . ILE A 1 102 ? 10.541 -14.467 10.535 1.00 91.50 102 ILE A O 1
ATOM 835 N N . GLU A 1 103 ? 10.325 -15.726 12.374 1.00 96.75 103 GLU A N 1
ATOM 836 C CA . GLU A 1 103 ? 10.978 -16.915 11.812 1.00 96.75 103 GLU A CA 1
ATOM 837 C C . GLU A 1 103 ? 9.990 -17.690 10.942 1.00 96.75 103 GLU A C 1
ATOM 839 O O . GLU A 1 103 ? 8.797 -17.729 11.245 1.00 96.75 103 GLU A O 1
ATOM 844 N N . TYR A 1 104 ? 10.479 -18.334 9.883 1.00 95.94 104 TYR A N 1
ATOM 845 C CA . TYR A 1 104 ? 9.624 -18.964 8.880 1.00 95.94 104 TYR A CA 1
ATOM 846 C C . TYR A 1 104 ? 8.602 -19.942 9.467 1.00 95.94 104 TYR A C 1
ATOM 848 O O . TYR A 1 104 ? 7.425 -19.909 9.116 1.00 95.94 104 TYR A O 1
ATOM 856 N N . HIS A 1 105 ? 9.033 -20.786 10.406 1.00 93.94 105 HIS A N 1
ATOM 857 C CA . HIS A 1 105 ? 8.170 -21.797 11.017 1.00 93.94 105 HIS A CA 1
ATOM 858 C C . HIS A 1 105 ? 7.051 -21.209 11.897 1.00 93.94 105 HIS A C 1
ATOM 860 O O . HIS A 1 105 ? 6.142 -21.938 12.285 1.00 93.94 105 HIS A O 1
ATOM 866 N N . ASN A 1 106 ? 7.138 -19.920 12.243 1.00 94.00 106 ASN A N 1
ATOM 867 C CA . ASN A 1 106 ? 6.136 -19.194 13.019 1.00 94.00 106 ASN A CA 1
ATOM 868 C C . ASN A 1 106 ? 5.228 -18.332 12.135 1.00 94.00 106 ASN A C 1
ATOM 870 O O . ASN A 1 106 ? 4.332 -17.683 12.668 1.00 94.00 106 ASN A O 1
ATO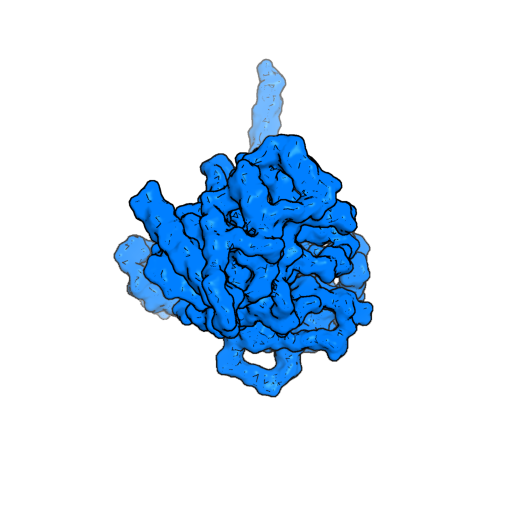M 874 N N . LEU A 1 107 ? 5.456 -18.279 10.816 1.00 92.31 107 LEU A N 1
ATOM 875 C CA . LEU A 1 107 ? 4.617 -17.478 9.933 1.00 92.31 107 LEU A CA 1
ATOM 876 C C . LEU A 1 107 ? 3.156 -17.943 10.006 1.00 92.31 107 LEU A C 1
ATOM 878 O O . LEU A 1 107 ? 2.891 -19.143 9.860 1.00 92.31 107 LEU A O 1
ATOM 882 N N . PRO A 1 108 ? 2.203 -17.011 10.184 1.00 89.62 108 PRO A N 1
ATOM 883 C CA . PRO A 1 108 ? 0.795 -17.339 10.098 1.00 89.62 108 PRO A CA 1
ATOM 884 C C . PRO A 1 108 ? 0.432 -17.770 8.678 1.00 89.62 108 PRO A C 1
ATOM 886 O O . PRO A 1 108 ? 1.099 -17.446 7.691 1.00 89.62 108 PRO A O 1
ATOM 889 N N . ARG A 1 109 ? -0.657 -18.525 8.582 1.00 88.38 109 ARG A N 1
ATOM 890 C CA . ARG A 1 109 ? -1.211 -18.969 7.304 1.00 88.38 109 ARG A CA 1
ATOM 891 C C . ARG A 1 109 ? -2.024 -17.852 6.670 1.00 88.38 109 ARG A C 1
ATOM 893 O O . ARG A 1 109 ? -2.588 -17.013 7.371 1.00 88.38 109 ARG A O 1
ATOM 900 N N . ILE A 1 110 ? -2.109 -17.884 5.347 1.00 85.31 110 ILE A N 1
ATOM 901 C CA . ILE A 1 110 ? -2.975 -16.992 4.589 1.00 85.31 110 ILE A CA 1
ATOM 902 C C . ILE A 1 110 ? -4.436 -17.355 4.891 1.00 85.31 110 ILE A C 1
ATOM 904 O O . ILE A 1 110 ? -4.817 -18.526 4.926 1.00 85.31 110 ILE A O 1
ATOM 908 N N . SER A 1 111 ? -5.238 -16.332 5.161 1.00 79.88 111 SER A N 1
ATOM 909 C CA . SER A 1 111 ? -6.673 -16.413 5.398 1.00 79.88 111 SER A CA 1
ATOM 910 C C . SER A 1 111 ? -7.384 -17.003 4.183 1.00 79.88 111 SER A C 1
ATOM 912 O O . SER A 1 111 ? -7.001 -16.770 3.039 1.00 79.88 111 SER A O 1
ATOM 914 N N . THR A 1 112 ? -8.480 -17.725 4.414 1.00 71.75 112 THR A N 1
ATOM 915 C CA . THR A 1 112 ? -9.347 -18.228 3.336 1.00 71.75 112 THR A CA 1
ATOM 916 C C . THR A 1 112 ? -10.119 -17.120 2.616 1.00 71.75 112 THR A C 1
ATOM 918 O O . THR A 1 112 ? -10.737 -17.390 1.589 1.00 71.75 112 THR A O 1
ATOM 921 N N . ASN A 1 113 ? -10.089 -15.899 3.161 1.00 67.25 113 ASN A N 1
ATOM 922 C CA . ASN A 1 113 ? -10.659 -14.681 2.594 1.00 67.25 113 ASN A CA 1
ATOM 923 C C . ASN A 1 113 ? -9.577 -13.593 2.588 1.00 67.25 113 ASN A C 1
ATOM 925 O O . ASN A 1 113 ? -9.097 -13.220 3.663 1.00 67.25 113 ASN A O 1
ATOM 929 N N . VAL A 1 114 ? -9.193 -13.112 1.402 1.00 57.00 114 VAL A N 1
ATOM 930 C CA . VAL A 1 114 ? -8.154 -12.082 1.230 1.00 57.00 114 VAL A CA 1
ATOM 931 C C . VAL A 1 114 ? -8.665 -10.949 0.337 1.00 57.00 114 VAL A C 1
ATOM 933 O O . VAL A 1 114 ? -9.167 -11.189 -0.765 1.00 57.00 114 VAL A O 1
ATOM 936 N N . ASP A 1 115 ? -8.491 -9.711 0.802 1.00 55.91 115 ASP A N 1
ATOM 937 C CA . ASP A 1 115 ? -8.840 -8.489 0.067 1.00 55.91 115 ASP A CA 1
ATOM 938 C C . ASP A 1 115 ? -7.879 -8.248 -1.104 1.00 55.91 115 ASP A C 1
ATOM 940 O O . ASP A 1 115 ? -6.660 -8.200 -0.906 1.00 55.91 115 ASP A O 1
ATOM 944 N N . LEU A 1 116 ? -8.390 -7.997 -2.315 1.00 53.12 116 LEU A N 1
ATOM 945 C CA . LEU A 1 116 ? -7.548 -7.588 -3.443 1.00 53.12 116 LEU A CA 1
ATOM 946 C C . LEU A 1 116 ? -7.229 -6.085 -3.410 1.00 53.12 116 LEU A C 1
ATOM 948 O O . LEU A 1 116 ? -8.103 -5.223 -3.365 1.00 53.12 116 LEU A O 1
ATOM 952 N N . TYR A 1 117 ? -5.939 -5.756 -3.516 1.00 40.44 117 TYR A N 1
ATOM 953 C CA . TYR A 1 117 ? -5.399 -4.400 -3.320 1.00 40.44 117 TYR A CA 1
ATOM 954 C C . TYR A 1 117 ? -5.967 -3.318 -4.267 1.00 40.44 117 TYR A C 1
ATOM 956 O O . TYR A 1 117 ? -5.999 -2.140 -3.911 1.00 40.44 117 TYR A O 1
ATOM 964 N N . TYR A 1 118 ? -6.405 -3.682 -5.476 1.00 40.72 118 TYR A N 1
ATOM 965 C CA . TYR A 1 118 ? -6.818 -2.714 -6.505 1.00 40.72 118 TYR A CA 1
ATOM 966 C C . TYR A 1 118 ? -8.321 -2.425 -6.534 1.00 40.72 118 TYR A C 1
ATOM 968 O O . TYR A 1 118 ? -8.746 -1.454 -7.170 1.00 40.72 118 TYR A O 1
ATOM 976 N N . ASP A 1 119 ? -9.111 -3.207 -5.799 1.00 34.47 119 ASP A N 1
ATOM 977 C CA . ASP A 1 119 ? -10.533 -2.978 -5.618 1.00 34.47 119 ASP A CA 1
ATOM 978 C C . ASP A 1 119 ? -10.968 -3.460 -4.231 1.00 34.47 119 ASP A C 1
ATOM 980 O O . ASP A 1 119 ? -11.265 -4.632 -4.032 1.00 34.47 119 ASP A O 1
ATOM 984 N N . ALA A 1 120 ? -11.042 -2.533 -3.269 1.00 31.59 120 ALA A N 1
ATOM 985 C CA . ALA A 1 120 ? -11.452 -2.794 -1.882 1.00 31.59 120 ALA A CA 1
ATOM 986 C C . ALA A 1 120 ? -12.916 -3.282 -1.727 1.00 31.59 120 ALA A C 1
ATOM 988 O O . ALA A 1 120 ? -13.459 -3.261 -0.628 1.00 31.59 120 ALA A O 1
ATOM 989 N N . SER A 1 121 ? -13.576 -3.651 -2.830 1.00 33.03 121 SER A N 1
ATOM 990 C CA . SER A 1 121 ? -14.886 -4.304 -2.891 1.00 33.03 121 SER A CA 1
ATOM 991 C C . SER A 1 121 ? -14.835 -5.766 -3.343 1.00 33.03 121 SER A C 1
ATOM 993 O O . SER A 1 121 ? -15.887 -6.410 -3.369 1.00 33.03 121 SER A O 1
ATOM 995 N N . THR A 1 122 ? -13.653 -6.278 -3.710 1.00 37.94 122 THR A N 1
ATOM 996 C CA . THR A 1 122 ? -13.467 -7.633 -4.237 1.00 37.94 122 THR A CA 1
ATOM 997 C C . THR A 1 122 ? -12.591 -8.461 -3.294 1.00 37.94 122 THR A C 1
ATOM 999 O O . THR A 1 122 ? -11.375 -8.276 -3.220 1.00 37.94 122 THR A O 1
ATOM 1002 N N . VAL A 1 123 ? -13.226 -9.406 -2.597 1.00 45.75 123 VAL A N 1
ATOM 1003 C CA . VAL A 1 123 ? -12.572 -10.428 -1.767 1.00 45.75 123 VAL A CA 1
ATOM 1004 C C . VAL A 1 123 ? -12.597 -11.756 -2.496 1.00 45.75 123 VAL A C 1
ATOM 1006 O O . VAL A 1 123 ? -13.675 -12.280 -2.803 1.00 45.75 123 VAL A O 1
ATOM 1009 N N . ILE A 1 124 ? -11.415 -12.322 -2.729 1.00 49.03 124 ILE A N 1
ATOM 1010 C CA . ILE A 1 124 ? -11.305 -13.697 -3.207 1.00 49.03 124 ILE A CA 1
ATOM 1011 C C . ILE A 1 124 ? -11.429 -14.616 -2.001 1.00 49.03 124 ILE A C 1
ATOM 1013 O O . ILE A 1 124 ? -10.626 -14.556 -1.068 1.00 49.03 124 ILE A O 1
ATOM 1017 N N . SER A 1 125 ? -12.449 -15.471 -2.038 1.00 51.19 125 SER A N 1
ATOM 1018 C CA . SER A 1 125 ? -12.533 -16.624 -1.150 1.00 51.19 125 SER A CA 1
ATOM 1019 C C . SER A 1 125 ? -12.310 -17.894 -1.939 1.00 51.19 125 SER A C 1
ATOM 1021 O O . SER A 1 125 ? -12.830 -18.044 -3.044 1.00 51.19 125 SER A O 1
ATOM 1023 N N . CYS A 1 126 ? -11.661 -18.867 -1.319 1.00 51.69 126 CYS A N 1
ATOM 1024 C CA . CYS A 1 126 ? -11.817 -20.239 -1.770 1.00 51.69 126 CYS A CA 1
ATOM 1025 C C . CYS A 1 126 ? -13.232 -20.725 -1.412 1.00 51.69 126 CYS A C 1
ATOM 1027 O O . CYS A 1 126 ? -13.506 -21.008 -0.249 1.00 51.69 126 CYS A O 1
ATOM 1029 N N . ASP A 1 127 ? -14.122 -20.852 -2.404 1.00 43.00 127 ASP A N 1
ATOM 1030 C CA . ASP A 1 127 ? -15.456 -21.465 -2.223 1.00 43.00 127 ASP A CA 1
ATOM 1031 C C . ASP A 1 127 ? -15.359 -22.933 -1.763 1.00 43.00 127 ASP A C 1
ATOM 1033 O O . ASP A 1 127 ? -16.259 -23.466 -1.116 1.00 43.00 127 ASP A O 1
ATOM 1037 N N . ASN A 1 128 ? -14.213 -23.563 -2.023 1.00 44.03 128 ASN A N 1
ATOM 1038 C CA . ASN A 1 128 ? -13.826 -24.843 -1.458 1.00 44.03 128 ASN A CA 1
ATOM 1039 C C . ASN A 1 128 ? -12.777 -24.591 -0.382 1.00 44.03 128 ASN A C 1
ATOM 1041 O O . ASN A 1 128 ? -11.608 -24.419 -0.713 1.00 44.03 128 ASN A O 1
ATOM 1045 N N . ASN A 1 129 ? -13.187 -24.565 0.888 1.00 48.66 129 ASN A N 1
ATOM 1046 C CA . ASN A 1 129 ? -12.289 -24.584 2.044 1.00 48.66 129 ASN A CA 1
ATOM 1047 C C . ASN A 1 129 ? -11.158 -25.594 1.765 1.00 48.66 129 ASN A C 1
ATOM 1049 O O . ASN A 1 129 ? -11.452 -26.795 1.733 1.00 48.66 129 ASN A O 1
ATOM 1053 N N . PRO A 1 130 ? -9.906 -25.175 1.491 1.00 52.97 130 PRO A N 1
ATOM 1054 C CA . PRO A 1 130 ? -8.852 -26.140 1.258 1.00 52.97 130 PRO A CA 1
ATOM 1055 C C . PRO A 1 130 ? -8.640 -26.848 2.592 1.00 52.97 130 PRO A C 1
ATOM 1057 O O . PRO A 1 130 ? -8.036 -26.313 3.514 1.00 52.97 130 PRO A O 1
ATOM 1060 N N . THR A 1 131 ? -9.172 -28.063 2.719 1.00 51.09 131 THR A N 1
ATOM 1061 C CA . THR A 1 131 ? -8.992 -28.898 3.913 1.00 51.09 131 THR A CA 1
ATOM 1062 C C . THR A 1 131 ? -7.518 -29.227 4.147 1.00 51.09 131 THR A C 1
ATOM 1064 O O . THR A 1 131 ? -7.156 -29.686 5.226 1.00 51.09 131 THR A O 1
ATOM 1067 N N . ASN A 1 132 ? -6.667 -28.997 3.141 1.00 65.69 132 ASN A N 1
ATOM 1068 C CA . ASN A 1 132 ? -5.227 -29.093 3.260 1.00 65.69 132 ASN A CA 1
ATOM 1069 C C . ASN A 1 132 ? -4.620 -27.747 3.685 1.00 65.69 132 ASN A C 1
ATOM 1071 O O . ASN A 1 132 ? -4.373 -26.861 2.867 1.00 65.69 132 ASN A O 1
ATOM 1075 N N . GLU A 1 133 ? -4.337 -27.645 4.979 1.00 67.69 133 GLU A N 1
ATOM 1076 C CA . GLU A 1 133 ? -3.708 -26.490 5.618 1.00 67.69 133 GLU A CA 1
ATOM 1077 C C . GLU A 1 133 ? -2.341 -26.104 5.021 1.00 67.69 133 GLU A C 1
ATOM 1079 O O . GLU A 1 133 ? -1.905 -24.961 5.162 1.00 67.69 133 GLU A O 1
ATOM 1084 N N . GLU A 1 134 ? -1.662 -27.035 4.346 1.00 73.44 134 GLU A N 1
ATOM 1085 C CA . GLU A 1 134 ? -0.383 -26.797 3.673 1.00 73.44 134 GLU A CA 1
ATOM 1086 C C . GLU A 1 134 ? -0.522 -25.833 2.487 1.00 73.44 134 GLU A C 1
ATOM 1088 O O . GLU A 1 134 ? 0.385 -25.051 2.208 1.00 73.44 134 GLU A O 1
ATOM 1093 N N . LEU A 1 135 ? -1.684 -25.830 1.826 1.00 74.38 135 LEU A N 1
ATOM 1094 C CA . LEU A 1 135 ? -1.945 -24.986 0.660 1.00 74.38 135 LEU A CA 1
ATOM 1095 C C . LEU A 1 135 ? -2.099 -23.502 1.012 1.00 74.38 135 LEU A C 1
ATOM 1097 O O . LEU A 1 135 ? -1.939 -22.667 0.132 1.00 74.38 135 LEU A O 1
ATOM 1101 N N . LEU A 1 136 ? -2.376 -23.172 2.277 1.00 83.88 136 LEU A N 1
ATOM 1102 C CA . LEU A 1 136 ? -2.502 -21.794 2.770 1.00 83.88 136 LEU A CA 1
ATOM 1103 C C . LEU A 1 136 ? -1.202 -21.260 3.391 1.00 83.88 136 LEU A C 1
ATOM 1105 O O . LEU A 1 136 ? -1.162 -20.139 3.901 1.00 83.88 136 LEU A O 1
ATOM 1109 N N . ARG A 1 137 ? -0.130 -22.056 3.397 1.00 89.81 137 ARG A N 1
ATOM 1110 C CA . ARG A 1 137 ? 1.178 -21.617 3.886 1.00 89.81 137 ARG A CA 1
ATOM 1111 C C . ARG A 1 137 ? 1.782 -20.608 2.912 1.00 89.81 137 ARG A C 1
ATOM 1113 O O . ARG A 1 137 ? 1.719 -20.807 1.702 1.00 89.81 137 ARG A O 1
ATOM 1120 N N . ILE A 1 138 ? 2.443 -19.581 3.446 1.00 92.50 138 ILE A N 1
ATOM 1121 C CA . ILE A 1 138 ? 3.285 -18.681 2.649 1.00 92.50 138 ILE A CA 1
ATOM 1122 C C . ILE A 1 138 ? 4.474 -19.501 2.109 1.00 92.50 138 ILE A C 1
ATOM 1124 O O . ILE A 1 138 ? 5.277 -20.001 2.910 1.00 92.50 138 ILE A O 1
ATOM 1128 N N . PRO A 1 139 ? 4.602 -19.693 0.787 1.00 94.19 139 PRO A N 1
ATOM 1129 C CA . PRO A 1 139 ? 5.601 -20.589 0.227 1.00 94.19 139 PRO A CA 1
ATOM 1130 C C . PRO A 1 139 ? 7.006 -19.997 0.340 1.00 94.19 139 PRO A C 1
ATOM 1132 O O . PRO A 1 139 ? 7.203 -18.783 0.230 1.00 94.19 139 PRO A O 1
ATOM 1135 N N . LEU A 1 140 ? 8.008 -20.858 0.528 1.00 96.62 140 LEU A N 1
ATOM 1136 C CA . LEU A 1 140 ? 9.391 -20.454 0.291 1.00 96.62 140 LEU A CA 1
ATOM 1137 C C . LEU A 1 140 ? 9.655 -20.407 -1.204 1.00 96.62 140 LEU A C 1
ATOM 1139 O O . LEU A 1 140 ? 9.147 -21.233 -1.959 1.00 96.62 140 LEU A O 1
ATOM 1143 N N . LEU A 1 141 ? 10.546 -19.514 -1.626 1.00 97.19 141 LEU A N 1
ATOM 1144 C CA . LEU A 1 141 ? 10.984 -19.465 -3.018 1.00 97.19 141 LEU A CA 1
ATOM 1145 C C . LEU A 1 141 ? 11.594 -20.804 -3.468 1.00 97.19 141 LEU A C 1
ATOM 1147 O O . LEU A 1 141 ? 11.381 -21.227 -4.601 1.00 97.19 141 LEU A O 1
ATOM 1151 N N . LYS A 1 142 ? 12.292 -21.508 -2.566 1.00 97.00 142 LYS A N 1
ATOM 1152 C CA . LYS A 1 142 ? 12.805 -22.858 -2.842 1.00 97.00 142 LYS A CA 1
ATOM 1153 C C . LYS A 1 142 ? 11.678 -23.867 -3.097 1.00 97.00 142 LYS A C 1
ATOM 1155 O O . LYS A 1 142 ? 11.783 -24.631 -4.045 1.00 97.00 142 LYS A O 1
ATOM 1160 N N . ASP A 1 143 ? 10.578 -23.803 -2.339 1.00 94.69 143 ASP A N 1
ATOM 1161 C CA . ASP A 1 143 ? 9.436 -24.714 -2.503 1.00 94.69 143 ASP A CA 1
ATOM 1162 C C . ASP A 1 143 ? 8.799 -24.501 -3.891 1.00 94.69 143 ASP A C 1
ATOM 1164 O O . ASP A 1 143 ? 8.420 -25.450 -4.575 1.00 94.69 143 ASP A O 1
ATOM 1168 N N . VAL A 1 144 ? 8.741 -23.243 -4.348 1.00 94.69 144 VAL A N 1
ATOM 1169 C CA . VAL A 1 144 ? 8.288 -22.887 -5.704 1.00 94.69 144 VAL A CA 1
ATOM 1170 C C . VAL A 1 144 ? 9.237 -23.448 -6.765 1.00 94.69 144 VAL A C 1
ATOM 1172 O O . VAL A 1 144 ? 8.780 -23.995 -7.767 1.00 94.69 144 VAL A O 1
ATOM 1175 N N . PHE A 1 145 ? 10.552 -23.344 -6.564 1.00 96.75 145 PHE A N 1
ATOM 1176 C CA . PHE A 1 145 ? 11.544 -23.867 -7.509 1.00 96.75 145 PHE A CA 1
ATOM 1177 C C . PHE A 1 145 ? 11.536 -25.397 -7.593 1.00 96.75 145 PHE A C 1
ATOM 1179 O O . PHE A 1 145 ? 11.664 -25.937 -8.691 1.00 96.75 145 PHE A O 1
ATOM 1186 N N . GLU A 1 146 ? 11.360 -26.084 -6.463 1.00 96.06 146 GLU A N 1
ATOM 1187 C CA . GLU A 1 146 ? 11.238 -27.543 -6.388 1.00 96.06 146 GLU A CA 1
ATOM 1188 C C . GLU A 1 146 ? 9.963 -28.036 -7.077 1.00 96.06 146 GLU A C 1
ATOM 1190 O O . GLU A 1 146 ? 10.003 -28.995 -7.850 1.00 96.06 146 GLU A O 1
ATOM 1195 N N . ARG A 1 147 ? 8.832 -27.365 -6.831 1.00 94.00 147 ARG A N 1
ATOM 1196 C CA . ARG A 1 147 ? 7.530 -27.760 -7.379 1.00 94.00 147 ARG A CA 1
ATOM 1197 C C . ARG A 1 147 ? 7.383 -27.430 -8.864 1.00 94.00 147 ARG A C 1
ATOM 1199 O O . ARG A 1 147 ? 6.771 -28.202 -9.600 1.00 94.00 147 ARG A O 1
ATOM 1206 N N . TYR A 1 148 ? 7.961 -26.316 -9.316 1.00 94.50 148 TYR A N 1
ATOM 1207 C CA . TYR A 1 148 ? 7.818 -25.809 -10.685 1.00 94.50 148 TYR A CA 1
ATOM 1208 C C . TYR A 1 148 ? 9.177 -25.637 -11.396 1.00 94.50 148 TYR A C 1
ATOM 1210 O O . TYR A 1 148 ? 9.528 -24.538 -11.845 1.00 94.50 148 TYR A O 1
ATOM 1218 N N . PRO A 1 149 ? 9.959 -26.721 -11.573 1.00 95.69 149 PRO A N 1
ATOM 1219 C CA . PRO A 1 149 ? 11.343 -26.640 -12.037 1.00 95.69 149 PRO A CA 1
ATOM 1220 C C . PRO A 1 149 ? 11.482 -26.130 -13.478 1.00 95.69 149 PRO A C 1
ATOM 1222 O O . PRO A 1 149 ? 12.516 -25.569 -13.826 1.00 95.69 149 PRO A O 1
ATOM 1225 N N . ALA A 1 150 ? 10.450 -26.256 -14.314 1.00 94.56 150 ALA A N 1
ATOM 1226 C CA . ALA A 1 150 ? 10.483 -25.805 -15.708 1.00 94.56 150 ALA A CA 1
ATOM 1227 C C . ALA A 1 150 ? 9.750 -24.476 -15.961 1.00 94.56 150 ALA A C 1
ATOM 1229 O O . ALA A 1 150 ? 9.859 -23.930 -17.056 1.00 94.56 150 ALA A O 1
ATOM 1230 N N . ILE A 1 151 ? 9.001 -23.958 -14.982 1.00 94.06 151 ILE A N 1
ATOM 1231 C CA . ILE A 1 151 ? 8.155 -22.774 -15.171 1.00 94.06 151 ILE A CA 1
ATOM 1232 C C . ILE A 1 151 ? 9.004 -21.505 -15.054 1.00 94.06 151 ILE A C 1
ATOM 1234 O O . ILE A 1 151 ? 9.664 -21.336 -14.029 1.00 94.06 151 ILE A O 1
ATOM 1238 N N . PRO A 1 152 ? 9.013 -20.608 -16.054 1.00 94.25 152 PRO A N 1
ATOM 1239 C CA . PRO A 1 152 ? 9.650 -19.304 -15.933 1.00 94.25 152 PRO A CA 1
ATOM 1240 C C . PRO A 1 152 ? 9.091 -18.461 -14.783 1.00 94.25 152 PRO A C 1
ATOM 1242 O O . PRO A 1 152 ? 7.907 -18.542 -14.454 1.00 94.25 152 PRO A O 1
ATOM 1245 N N . ILE A 1 153 ? 9.936 -17.624 -14.180 1.00 94.06 153 ILE A N 1
ATOM 1246 C CA . ILE A 1 153 ? 9.556 -16.768 -13.047 1.00 94.06 153 ILE A CA 1
ATOM 1247 C C . ILE A 1 153 ? 10.044 -15.339 -13.280 1.00 94.06 153 ILE A C 1
ATOM 1249 O O . ILE A 1 153 ? 11.179 -15.129 -13.705 1.00 94.06 153 ILE A O 1
ATOM 1253 N N . ASN A 1 154 ? 9.201 -14.362 -12.961 1.00 91.38 154 ASN A N 1
ATOM 1254 C CA . ASN A 1 154 ? 9.568 -12.956 -12.854 1.00 91.38 154 ASN A CA 1
ATOM 1255 C C . ASN A 1 154 ? 9.578 -12.541 -11.380 1.00 91.38 154 ASN A C 1
ATOM 1257 O O . ASN A 1 154 ? 8.548 -12.636 -10.724 1.00 91.38 154 ASN A O 1
ATOM 1261 N N . ILE A 1 155 ? 10.724 -12.114 -10.851 1.00 94.12 155 ILE A N 1
ATOM 1262 C CA . ILE A 1 155 ? 10.865 -11.722 -9.444 1.00 94.12 155 ILE A CA 1
ATOM 1263 C C . ILE A 1 155 ? 10.946 -10.196 -9.328 1.00 94.12 155 ILE A C 1
ATOM 1265 O O . ILE A 1 155 ? 11.962 -9.603 -9.712 1.00 94.12 155 ILE A O 1
ATOM 1269 N N . ASP A 1 156 ? 9.922 -9.563 -8.754 1.00 86.56 156 ASP A N 1
ATOM 1270 C CA . ASP A 1 156 ? 9.974 -8.145 -8.387 1.00 86.56 156 ASP A CA 1
ATOM 1271 C C . ASP A 1 156 ? 10.587 -7.981 -6.988 1.00 86.56 156 ASP A C 1
ATOM 1273 O O . ASP A 1 156 ? 10.104 -8.494 -5.979 1.00 86.56 156 ASP A O 1
ATOM 1277 N N . VAL A 1 157 ? 11.712 -7.269 -6.923 1.00 87.19 157 VAL A N 1
ATOM 1278 C CA . VAL A 1 157 ? 12.402 -6.950 -5.673 1.00 87.19 157 VAL A CA 1
ATOM 1279 C C . VAL A 1 157 ? 12.036 -5.524 -5.276 1.00 87.19 157 VAL A C 1
ATOM 1281 O O . VAL A 1 157 ? 12.646 -4.539 -5.713 1.00 87.19 157 VAL A O 1
ATOM 1284 N N . LYS A 1 158 ? 11.028 -5.408 -4.410 1.00 75.81 158 LYS A N 1
ATOM 1285 C CA . LYS A 1 158 ? 10.487 -4.118 -3.951 1.00 75.81 158 LYS A CA 1
ATOM 1286 C C . LYS A 1 158 ? 11.316 -3.454 -2.847 1.00 75.81 158 LYS A C 1
ATOM 1288 O O . LYS A 1 158 ? 11.200 -2.247 -2.632 1.00 75.81 158 LYS A O 1
ATOM 1293 N N . GLU A 1 159 ? 12.190 -4.204 -2.176 1.00 75.44 159 GLU A N 1
ATOM 1294 C CA . GLU A 1 159 ? 12.958 -3.725 -1.023 1.00 75.44 159 GLU A CA 1
ATOM 1295 C C . GLU A 1 159 ? 14.420 -3.365 -1.328 1.00 75.44 159 GLU A C 1
ATOM 1297 O O . GLU A 1 159 ? 15.108 -3.988 -2.137 1.00 75.44 159 GLU A O 1
ATOM 1302 N N . HIS A 1 160 ? 14.946 -2.392 -0.580 1.00 80.50 160 HIS A N 1
ATOM 1303 C CA . HIS A 1 160 ? 16.372 -2.064 -0.546 1.00 80.50 160 HIS A CA 1
ATOM 1304 C C . HIS A 1 160 ? 17.148 -2.990 0.404 1.00 80.50 160 HIS A C 1
ATOM 1306 O O . HIS A 1 160 ? 17.718 -2.533 1.394 1.00 80.50 160 HIS A O 1
ATOM 1312 N N . ASN A 1 161 ? 17.184 -4.286 0.098 1.00 87.12 161 ASN A N 1
ATOM 1313 C CA . ASN A 1 161 ? 17.776 -5.297 0.970 1.00 87.12 161 ASN A CA 1
ATOM 1314 C C . ASN A 1 161 ? 18.836 -6.133 0.227 1.00 87.12 161 ASN A C 1
ATOM 1316 O O . ASN A 1 161 ? 18.509 -6.984 -0.598 1.00 87.12 161 ASN A O 1
ATOM 1320 N N . ASP A 1 162 ? 20.115 -5.884 0.526 1.00 92.81 162 ASP A N 1
ATOM 1321 C CA . ASP A 1 162 ? 21.246 -6.566 -0.129 1.00 92.81 162 ASP A CA 1
ATOM 1322 C C . ASP A 1 162 ? 21.303 -8.057 0.213 1.00 92.81 162 ASP A C 1
ATOM 1324 O O . ASP A 1 162 ? 21.667 -8.879 -0.625 1.00 92.81 162 ASP A O 1
ATOM 1328 N N . GLU A 1 163 ? 20.886 -8.415 1.426 1.00 95.00 163 GLU A N 1
ATOM 1329 C CA . GLU A 1 163 ? 20.837 -9.802 1.870 1.00 95.00 163 GLU A CA 1
ATOM 1330 C C . GLU A 1 163 ? 19.733 -10.572 1.135 1.00 95.00 163 GLU A C 1
ATOM 1332 O O . GLU A 1 163 ? 19.976 -11.680 0.666 1.00 95.00 163 GLU A O 1
ATOM 1337 N N . LEU A 1 164 ? 18.559 -9.963 0.931 1.00 94.75 164 LEU A N 1
ATOM 1338 C CA . LEU A 1 164 ? 17.480 -10.555 0.127 1.00 94.75 164 LEU A CA 1
ATOM 1339 C C . LEU A 1 164 ? 17.950 -10.822 -1.308 1.00 94.75 164 LEU A C 1
ATOM 1341 O O . LEU A 1 164 ? 17.784 -11.930 -1.812 1.00 94.75 164 LEU A O 1
ATOM 1345 N N . ILE A 1 165 ? 18.586 -9.831 -1.942 1.00 96.38 165 ILE A N 1
ATOM 1346 C CA . ILE A 1 165 ? 19.134 -9.949 -3.302 1.00 96.38 165 ILE A CA 1
ATOM 1347 C C . ILE A 1 165 ? 20.125 -11.117 -3.392 1.00 96.38 165 ILE A C 1
ATOM 1349 O O . ILE A 1 165 ? 20.030 -11.948 -4.299 1.00 96.38 165 ILE A O 1
ATOM 1353 N N . ARG A 1 166 ? 21.041 -11.213 -2.423 1.00 98.00 166 ARG A N 1
ATOM 1354 C CA . ARG A 1 166 ? 22.045 -12.277 -2.349 1.00 98.00 166 ARG A CA 1
ATOM 1355 C C . ARG A 1 166 ? 21.413 -13.656 -2.144 1.00 98.00 166 ARG A C 1
ATOM 1357 O O . ARG A 1 166 ? 21.829 -14.618 -2.786 1.00 98.00 166 ARG A O 1
ATOM 1364 N N . GLN A 1 167 ? 20.406 -13.772 -1.277 1.00 97.94 167 GLN A N 1
ATOM 1365 C CA . GLN A 1 167 ? 19.720 -15.043 -1.016 1.00 97.94 167 GLN A CA 1
ATOM 1366 C C . GLN A 1 167 ? 18.874 -15.497 -2.213 1.00 97.94 167 GLN A C 1
ATOM 1368 O O . GLN A 1 167 ? 18.934 -16.670 -2.580 1.00 97.94 167 GLN A O 1
ATOM 1373 N N . ILE A 1 168 ? 18.166 -14.581 -2.887 1.00 98.00 168 ILE A N 1
ATOM 1374 C CA . ILE A 1 168 ? 17.459 -14.874 -4.145 1.00 98.00 168 ILE A CA 1
ATOM 1375 C C . ILE A 1 168 ? 18.456 -15.353 -5.209 1.00 98.00 168 ILE A C 1
ATOM 1377 O O . ILE A 1 168 ? 18.256 -16.408 -5.807 1.00 98.00 168 ILE A O 1
ATOM 1381 N N . SER A 1 169 ? 19.554 -14.616 -5.421 1.00 98.19 169 SER A N 1
ATOM 1382 C CA . SER A 1 169 ? 20.604 -14.976 -6.385 1.00 98.19 169 SER A CA 1
ATOM 1383 C C . SER A 1 169 ? 21.185 -16.363 -6.101 1.00 98.19 169 SER A C 1
ATOM 1385 O O . SER A 1 169 ? 21.291 -17.186 -7.013 1.00 98.19 169 SER A O 1
ATOM 1387 N N . LYS A 1 170 ? 21.489 -16.654 -4.829 1.00 98.19 170 LYS A N 1
ATOM 1388 C CA . LYS A 1 170 ? 21.979 -17.961 -4.385 1.00 98.19 170 LYS A CA 1
ATOM 1389 C C . LYS A 1 170 ? 20.988 -19.078 -4.715 1.00 98.19 170 LYS A C 1
ATOM 1391 O O . LYS A 1 170 ? 21.403 -20.070 -5.303 1.00 98.19 170 LYS A O 1
ATOM 1396 N N . LEU A 1 171 ? 19.704 -18.913 -4.386 1.00 98.31 171 LEU A N 1
ATOM 1397 C CA . LEU A 1 171 ? 18.674 -19.910 -4.699 1.00 98.31 171 LEU A CA 1
ATOM 1398 C C . LEU A 1 171 ? 18.531 -20.113 -6.213 1.00 98.31 171 LEU A C 1
ATOM 1400 O O . LEU A 1 171 ? 18.455 -21.242 -6.680 1.00 98.31 171 LEU A O 1
ATOM 1404 N N . ILE A 1 172 ? 18.549 -19.045 -7.011 1.00 98.12 172 ILE A N 1
ATOM 1405 C CA . ILE A 1 172 ? 18.471 -19.172 -8.474 1.00 98.12 172 ILE A CA 1
ATOM 1406 C C . ILE A 1 172 ? 19.662 -19.975 -9.016 1.00 98.12 172 ILE A C 1
ATOM 1408 O O . ILE A 1 172 ? 19.462 -20.834 -9.871 1.00 98.12 172 ILE A O 1
ATOM 1412 N N . GLN A 1 173 ? 20.878 -19.728 -8.519 1.00 98.00 173 GLN A N 1
ATOM 1413 C CA . GLN A 1 173 ? 22.082 -20.464 -8.927 1.00 98.00 173 GLN A CA 1
ATOM 1414 C C . GLN A 1 173 ? 22.051 -21.928 -8.470 1.00 98.00 173 GLN A C 1
ATOM 1416 O O . GLN A 1 173 ? 22.386 -22.821 -9.245 1.00 98.00 173 GLN A O 1
ATOM 1421 N N . GLU A 1 174 ? 21.633 -22.180 -7.228 1.00 98.00 174 GLU A N 1
ATOM 1422 C CA . GLU A 1 174 ? 21.527 -23.523 -6.644 1.00 98.00 174 GLU A CA 1
ATOM 1423 C C . GLU A 1 174 ? 20.582 -24.416 -7.456 1.00 98.00 174 GLU A C 1
ATOM 1425 O O . GLU A 1 174 ? 20.915 -25.561 -7.755 1.00 98.00 174 GLU A O 1
ATOM 1430 N N . TYR A 1 175 ? 19.457 -23.856 -7.907 1.00 98.00 175 TYR A N 1
ATOM 1431 C CA . TYR A 1 175 ? 18.472 -24.547 -8.741 1.00 98.00 175 TYR A CA 1
ATOM 1432 C C . TYR A 1 175 ? 18.727 -24.394 -10.254 1.00 98.00 175 TYR A C 1
ATOM 1434 O O . TYR A 1 175 ? 17.915 -24.848 -11.059 1.00 98.00 175 TYR A O 1
ATOM 1442 N N . GLN A 1 176 ? 19.835 -23.757 -10.658 1.00 97.31 176 GLN A N 1
ATOM 1443 C CA . GLN A 1 176 ? 20.255 -23.552 -12.057 1.00 97.31 176 GLN A CA 1
ATOM 1444 C C . GLN A 1 176 ? 19.217 -22.831 -12.940 1.00 97.31 176 GLN A C 1
ATOM 1446 O O . GLN A 1 176 ? 19.009 -23.162 -14.113 1.00 97.31 176 GLN A O 1
ATOM 1451 N N . ARG A 1 177 ? 18.539 -21.827 -12.374 1.00 97.00 177 ARG A N 1
ATOM 1452 C CA . ARG A 1 177 ? 17.371 -21.165 -12.976 1.00 97.00 177 ARG A CA 1
ATOM 1453 C C . ARG A 1 177 ? 17.675 -19.839 -13.665 1.00 97.00 177 ARG A C 1
ATOM 1455 O O . ARG A 1 177 ? 16.745 -19.188 -14.121 1.00 97.00 177 ARG A O 1
ATOM 1462 N N . GLU A 1 178 ? 18.933 -19.415 -13.814 1.00 96.81 178 GLU A N 1
ATOM 1463 C CA . GLU A 1 178 ? 19.252 -18.089 -14.383 1.00 96.81 178 GLU A CA 1
ATOM 1464 C C . GLU A 1 178 ? 18.656 -17.862 -15.784 1.00 96.81 178 GLU A C 1
ATOM 1466 O O . GLU A 1 178 ? 18.369 -16.731 -16.166 1.00 96.81 178 GLU A O 1
ATOM 1471 N N . HIS A 1 179 ? 18.460 -18.939 -16.549 1.00 95.56 179 HIS A N 1
ATOM 1472 C CA . HIS A 1 179 ? 17.880 -18.917 -17.892 1.00 95.56 179 HIS A CA 1
ATOM 1473 C C . HIS A 1 179 ? 16.339 -18.908 -17.913 1.00 95.56 179 HIS A C 1
ATOM 1475 O O . HIS A 1 179 ? 15.759 -18.620 -18.957 1.00 95.56 179 HIS A O 1
ATOM 1481 N N . LEU A 1 180 ? 15.684 -19.201 -16.786 1.00 96.12 180 LEU A N 1
ATOM 1482 C CA . LEU A 1 180 ? 14.224 -19.207 -16.609 1.00 96.12 180 LEU A CA 1
ATOM 1483 C C . LEU A 1 180 ? 13.734 -18.068 -15.710 1.00 96.12 180 LEU A C 1
ATOM 1485 O O . LEU A 1 180 ? 12.532 -17.935 -15.499 1.00 96.12 180 LEU A O 1
ATOM 1489 N N . THR A 1 181 ? 14.643 -17.237 -15.201 1.00 96.62 181 THR A N 1
ATOM 1490 C CA . THR A 1 181 ? 14.295 -16.163 -14.276 1.00 96.62 181 THR A CA 1
ATOM 1491 C C . THR A 1 181 ? 14.524 -14.796 -14.896 1.00 96.62 181 THR A C 1
ATOM 1493 O O . THR A 1 181 ? 15.610 -14.484 -15.396 1.00 96.62 181 THR A O 1
ATOM 1496 N N . TYR A 1 182 ? 13.498 -13.959 -14.805 1.00 94.38 182 TYR A N 1
ATOM 1497 C CA . TYR A 1 182 ? 13.635 -12.514 -14.842 1.00 94.38 182 TYR A CA 1
ATOM 1498 C C . TYR A 1 182 ? 13.585 -11.961 -13.426 1.00 94.38 182 TYR A C 1
ATOM 1500 O O . TYR A 1 182 ? 12.943 -12.528 -12.547 1.00 94.38 182 TYR A O 1
ATOM 1508 N N . TRP A 1 183 ? 14.290 -10.861 -13.195 1.00 95.31 183 TRP A N 1
ATOM 1509 C CA . TRP A 1 183 ? 14.174 -10.126 -11.940 1.00 95.31 183 TRP A CA 1
ATOM 1510 C C . TRP A 1 183 ? 14.338 -8.627 -12.143 1.00 95.31 183 TRP A C 1
ATOM 1512 O O . TRP A 1 183 ? 14.891 -8.170 -13.146 1.00 95.31 183 TRP A O 1
ATOM 1522 N N . GLY A 1 184 ? 13.901 -7.824 -11.192 1.00 90.00 184 GLY A N 1
ATOM 1523 C CA . GLY A 1 184 ? 14.053 -6.388 -11.329 1.00 90.00 184 GLY A CA 1
ATOM 1524 C C . GLY A 1 184 ? 13.431 -5.619 -10.190 1.00 90.00 184 GLY A C 1
ATOM 1525 O O . GLY A 1 184 ? 13.112 -6.165 -9.144 1.00 90.00 184 GLY A O 1
ATOM 1526 N N . SER A 1 185 ? 13.352 -4.311 -10.393 1.00 84.88 185 SER A N 1
ATOM 1527 C CA . SER A 1 185 ? 12.689 -3.391 -9.482 1.00 84.88 185 SER A CA 1
ATOM 1528 C C . SER A 1 185 ? 12.388 -2.097 -10.219 1.00 84.88 185 SER A C 1
ATOM 1530 O O . SER A 1 185 ? 13.211 -1.613 -11.008 1.00 84.88 185 SER A O 1
ATOM 1532 N N . PHE A 1 186 ? 11.272 -1.447 -9.896 1.00 77.25 186 PHE A N 1
ATOM 1533 C CA . PHE A 1 186 ? 11.030 -0.075 -10.348 1.00 77.25 186 PHE A CA 1
ATOM 1534 C C . PHE A 1 186 ? 12.096 0.904 -9.829 1.00 77.25 186 PHE A C 1
ATOM 1536 O O . PHE A 1 186 ? 12.343 1.945 -10.455 1.00 77.25 186 PHE A O 1
ATOM 1543 N N . ASN A 1 187 ? 12.784 0.561 -8.735 1.00 80.88 187 ASN A N 1
ATOM 1544 C CA . ASN A 1 187 ? 13.864 1.356 -8.180 1.00 80.88 187 ASN A CA 1
ATOM 1545 C C . ASN A 1 187 ? 15.189 1.146 -8.937 1.00 80.88 187 ASN A C 1
ATOM 1547 O O . ASN A 1 187 ? 15.741 0.047 -9.020 1.00 80.88 187 ASN A O 1
ATOM 1551 N N . HIS A 1 188 ? 15.756 2.240 -9.453 1.00 85.75 188 HIS A N 1
ATOM 1552 C CA . HIS A 1 188 ? 16.987 2.194 -10.244 1.00 85.75 188 HIS A CA 1
ATOM 1553 C C . HIS A 1 188 ? 18.211 1.697 -9.459 1.00 85.75 188 HIS A C 1
ATOM 1555 O O . HIS A 1 188 ? 19.060 1.014 -10.027 1.00 85.75 188 HIS A O 1
ATOM 1561 N N . VAL A 1 189 ? 18.313 2.029 -8.169 1.00 84.00 189 VAL A N 1
ATOM 1562 C CA . VAL A 1 189 ? 19.441 1.611 -7.322 1.00 84.00 189 VAL A CA 1
ATOM 1563 C C . VAL A 1 189 ? 19.367 0.110 -7.047 1.00 84.00 189 VAL A C 1
ATOM 1565 O O . VAL A 1 189 ? 20.387 -0.570 -7.129 1.00 84.00 189 VAL A O 1
ATOM 1568 N N . VAL A 1 190 ? 18.168 -0.429 -6.804 1.00 84.25 190 VAL A N 1
ATOM 1569 C CA . VAL A 1 190 ? 17.962 -1.880 -6.647 1.00 84.25 190 VAL A CA 1
ATOM 1570 C C . VAL A 1 190 ? 18.341 -2.610 -7.936 1.00 84.25 190 VAL A C 1
ATOM 1572 O O . VAL A 1 190 ? 19.159 -3.519 -7.896 1.00 84.25 190 VAL A O 1
ATOM 1575 N N . CYS A 1 191 ? 17.884 -2.142 -9.103 1.00 89.69 191 CYS A N 1
ATOM 1576 C CA . CYS A 1 191 ? 18.295 -2.701 -10.400 1.00 89.69 191 CYS A CA 1
ATOM 1577 C C . CYS A 1 191 ? 19.825 -2.742 -10.610 1.00 89.69 191 CYS A C 1
ATOM 1579 O O . CYS A 1 191 ? 20.346 -3.678 -11.229 1.00 89.69 191 CYS A O 1
ATOM 1581 N N . GLN A 1 192 ? 20.561 -1.735 -10.123 1.00 92.31 192 GLN A N 1
ATOM 1582 C CA . GLN A 1 192 ? 22.028 -1.732 -10.179 1.00 92.31 192 GLN A CA 1
ATOM 1583 C C . GLN A 1 192 ? 22.633 -2.807 -9.272 1.00 92.31 192 GLN A C 1
ATOM 1585 O O . GLN A 1 192 ? 23.535 -3.518 -9.711 1.00 92.31 192 GLN A O 1
ATOM 1590 N N . LYS A 1 193 ? 22.107 -2.956 -8.051 1.00 93.81 193 LYS A N 1
ATOM 1591 C CA . LYS A 1 193 ? 22.517 -3.993 -7.095 1.00 93.81 193 LYS A CA 1
ATOM 1592 C C . LYS A 1 193 ? 22.246 -5.399 -7.633 1.00 93.81 193 LYS A C 1
ATOM 1594 O O . LYS A 1 193 ? 23.157 -6.213 -7.635 1.00 93.81 193 LYS A O 1
ATOM 1599 N N . LEU A 1 194 ? 21.064 -5.640 -8.207 1.00 94.75 194 LEU A N 1
ATOM 1600 C CA . LEU A 1 194 ? 20.722 -6.896 -8.888 1.00 94.75 194 LEU A CA 1
ATOM 1601 C C . LEU A 1 194 ? 21.737 -7.222 -9.996 1.00 94.75 194 LEU A C 1
ATOM 1603 O O . LEU A 1 194 ? 22.319 -8.299 -10.029 1.00 94.75 194 LEU A O 1
ATOM 1607 N N . THR A 1 195 ? 22.031 -6.254 -10.872 1.00 94.12 195 THR A N 1
ATOM 1608 C CA . THR A 1 195 ? 23.011 -6.453 -11.957 1.00 94.12 195 THR A CA 1
ATOM 1609 C C . THR A 1 195 ? 24.414 -6.769 -11.423 1.00 94.12 195 THR A C 1
ATOM 1611 O O . THR A 1 195 ? 25.131 -7.562 -12.032 1.00 94.12 195 THR A O 1
ATOM 1614 N N . ALA A 1 196 ? 24.817 -6.126 -10.322 1.00 96.12 196 ALA A N 1
ATOM 1615 C CA . ALA A 1 196 ? 26.112 -6.351 -9.686 1.00 96.12 196 ALA A CA 1
ATOM 1616 C C . ALA A 1 196 ? 26.196 -7.728 -9.008 1.00 96.12 196 ALA A C 1
ATOM 1618 O O . ALA A 1 196 ? 27.239 -8.368 -9.096 1.00 96.12 196 ALA A O 1
ATOM 1619 N N . GLU A 1 197 ? 25.103 -8.183 -8.390 1.00 97.75 197 GLU A N 1
ATOM 1620 C CA . GLU A 1 197 ? 25.005 -9.492 -7.742 1.00 97.75 197 GLU A CA 1
ATOM 1621 C C . GLU A 1 197 ?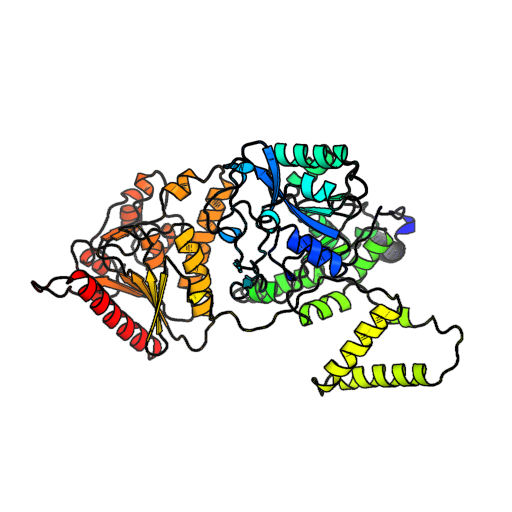 25.050 -10.633 -8.766 1.00 97.75 197 GLU A C 1
ATOM 1623 O O . GLU A 1 197 ? 25.850 -11.559 -8.644 1.00 97.75 197 GLU A O 1
ATOM 1628 N N . ASN A 1 198 ? 24.208 -10.578 -9.802 1.00 96.44 198 ASN A N 1
ATOM 1629 C CA . ASN A 1 198 ? 24.168 -11.626 -10.816 1.00 96.44 198 ASN A CA 1
ATOM 1630 C C . ASN A 1 198 ? 23.767 -11.086 -12.192 1.00 96.44 198 ASN A C 1
ATOM 1632 O O . ASN A 1 198 ? 22.596 -11.001 -12.558 1.00 96.44 198 ASN A O 1
ATOM 1636 N N . SER A 1 199 ? 24.781 -10.779 -13.000 1.00 94.06 199 SER A N 1
ATOM 1637 C CA . SER A 1 199 ? 24.607 -10.273 -14.367 1.00 94.06 199 SER A CA 1
ATOM 1638 C C . SER A 1 199 ? 24.141 -11.320 -15.390 1.00 94.06 199 SER A C 1
ATOM 1640 O O . SER A 1 199 ? 23.861 -10.950 -16.532 1.00 94.06 199 SER A O 1
ATOM 1642 N N . ARG A 1 200 ? 24.059 -12.610 -15.019 1.00 94.62 200 ARG A N 1
ATOM 1643 C CA . ARG A 1 200 ? 23.533 -13.673 -15.898 1.00 94.62 200 ARG A CA 1
ATOM 1644 C C . ARG A 1 200 ? 22.008 -13.689 -15.932 1.00 94.62 200 ARG A C 1
ATOM 1646 O O . ARG A 1 200 ? 21.445 -14.082 -16.950 1.00 94.62 200 ARG A O 1
ATOM 1653 N N . ILE A 1 201 ? 21.362 -13.251 -14.851 1.00 95.06 201 ILE A N 1
ATOM 1654 C CA . ILE A 1 201 ? 19.905 -13.158 -14.766 1.00 95.06 201 ILE A CA 1
ATOM 1655 C C . ILE A 1 201 ? 19.458 -11.929 -15.553 1.00 95.06 201 ILE A C 1
ATOM 1657 O O . ILE A 1 201 ? 19.940 -10.808 -15.350 1.00 95.06 201 ILE A O 1
ATOM 1661 N N . VAL A 1 202 ? 18.529 -12.142 -16.479 1.00 93.31 202 VAL A N 1
ATOM 1662 C CA . VAL A 1 202 ? 17.985 -11.057 -17.286 1.00 93.31 202 VAL A CA 1
ATOM 1663 C C . VAL A 1 202 ? 17.112 -10.170 -16.405 1.00 93.31 202 VAL A C 1
ATOM 1665 O O . VAL A 1 202 ? 16.245 -10.656 -15.688 1.00 93.31 202 VAL A O 1
ATOM 1668 N N . ARG A 1 203 ? 17.318 -8.851 -16.484 1.00 93.12 203 ARG A N 1
ATOM 1669 C CA . ARG A 1 203 ? 16.497 -7.892 -15.743 1.00 93.12 203 ARG A CA 1
ATOM 1670 C C . ARG A 1 203 ? 15.506 -7.119 -16.591 1.00 93.12 203 ARG A C 1
ATOM 1672 O O . ARG A 1 203 ? 15.816 -6.761 -17.739 1.00 93.12 203 ARG A O 1
ATOM 1679 N N . PHE A 1 204 ? 14.385 -6.763 -15.978 1.00 87.00 204 PHE A N 1
ATOM 1680 C CA . PHE A 1 204 ? 13.493 -5.744 -16.512 1.00 87.00 204 PHE A CA 1
ATOM 1681 C C . PHE A 1 204 ? 13.979 -4.317 -16.197 1.00 87.00 204 PHE A C 1
ATOM 1683 O O . PHE A 1 204 ? 14.989 -4.092 -15.513 1.00 87.00 204 PHE A O 1
ATOM 1690 N N . CYS A 1 205 ? 13.337 -3.329 -16.820 1.00 83.12 205 CYS A N 1
ATOM 1691 C CA . CYS A 1 205 ? 13.710 -1.923 -16.698 1.00 83.12 205 CYS A CA 1
ATOM 1692 C C . CYS A 1 205 ? 13.213 -1.291 -15.393 1.00 83.12 205 CYS A C 1
ATOM 1694 O O . CYS A 1 205 ? 12.054 -1.430 -15.024 1.00 83.12 205 CYS A O 1
ATOM 1696 N N . SER A 1 206 ? 14.069 -0.486 -14.761 1.00 85.50 206 SER A N 1
ATOM 1697 C CA . SER A 1 206 ? 13.629 0.439 -13.706 1.00 85.50 206 SER A CA 1
ATOM 1698 C C . SER A 1 206 ? 12.775 1.573 -14.280 1.00 85.50 206 SER A C 1
ATOM 1700 O O . SER A 1 206 ? 12.891 1.907 -15.464 1.00 85.50 206 SER A O 1
ATOM 1702 N N . LEU A 1 207 ? 12.000 2.263 -13.433 1.00 77.75 207 LEU A N 1
ATOM 1703 C CA . LEU A 1 207 ? 11.147 3.379 -13.864 1.00 77.75 207 LEU A CA 1
ATOM 1704 C C . LEU A 1 207 ? 11.951 4.474 -14.587 1.00 77.75 207 LEU A C 1
ATOM 1706 O O . LEU A 1 207 ? 11.537 4.992 -15.623 1.00 77.75 207 LEU A O 1
ATOM 1710 N N . LYS A 1 208 ? 13.149 4.785 -14.077 1.00 81.62 208 LYS A N 1
ATOM 1711 C CA . LYS A 1 208 ? 14.069 5.763 -14.681 1.00 81.62 208 LYS A CA 1
ATOM 1712 C C . LYS A 1 208 ? 14.488 5.363 -16.100 1.00 81.62 208 LYS A C 1
ATOM 1714 O O . LYS A 1 208 ? 14.570 6.215 -16.983 1.00 81.62 208 LYS A O 1
ATOM 1719 N N . GLU A 1 209 ? 14.774 4.083 -16.321 1.00 88.69 209 GLU A N 1
ATOM 1720 C CA . GLU A 1 209 ? 15.170 3.565 -17.634 1.00 88.69 209 GLU A CA 1
ATOM 1721 C C . GLU A 1 209 ? 13.987 3.527 -18.600 1.00 88.69 209 GLU A C 1
ATOM 1723 O O . GLU A 1 209 ? 14.154 3.906 -19.758 1.00 88.69 209 GLU A O 1
ATOM 1728 N N . ALA A 1 210 ? 12.797 3.148 -18.123 1.00 83.38 210 ALA A N 1
ATOM 1729 C CA . ALA A 1 210 ? 11.575 3.171 -18.921 1.00 83.38 210 ALA A CA 1
ATOM 1730 C C . ALA A 1 210 ? 11.252 4.591 -19.417 1.00 83.38 210 ALA A C 1
ATOM 1732 O O . ALA A 1 210 ? 11.068 4.799 -20.616 1.00 83.38 210 ALA A O 1
ATOM 1733 N N . ILE A 1 211 ? 11.298 5.591 -18.527 1.00 82.19 211 ILE A N 1
ATOM 1734 C CA . ILE A 1 211 ? 11.135 7.010 -18.890 1.00 82.19 211 ILE A CA 1
ATOM 1735 C C . ILE A 1 211 ? 12.198 7.438 -19.912 1.00 82.19 211 ILE A C 1
ATOM 1737 O O . ILE A 1 211 ? 11.879 8.106 -20.894 1.00 82.19 211 ILE A O 1
ATOM 1741 N N . GLY A 1 212 ? 13.455 7.028 -19.721 1.00 87.75 212 GLY A N 1
ATOM 1742 C CA . GLY A 1 212 ? 14.537 7.319 -20.663 1.00 87.75 212 GLY A CA 1
ATOM 1743 C C . GLY A 1 212 ? 14.292 6.742 -22.062 1.00 87.75 212 GLY A C 1
ATOM 1744 O O . GLY A 1 212 ? 14.543 7.428 -23.052 1.00 87.75 212 GLY A O 1
ATOM 1745 N N . ILE A 1 213 ? 13.758 5.520 -22.155 1.00 89.81 213 ILE A N 1
ATOM 1746 C CA . ILE A 1 213 ? 13.374 4.877 -23.423 1.00 89.81 213 ILE A CA 1
ATOM 1747 C C . ILE A 1 213 ? 12.253 5.659 -24.111 1.00 89.81 213 ILE A C 1
ATOM 1749 O O . ILE A 1 213 ? 12.353 5.930 -25.308 1.00 89.81 213 ILE A O 1
ATOM 1753 N N . VAL A 1 214 ? 11.229 6.071 -23.359 1.00 87.56 214 VAL A N 1
ATOM 1754 C CA . VAL A 1 214 ? 10.109 6.864 -23.886 1.00 87.56 214 VAL A CA 1
ATOM 1755 C C . VAL A 1 214 ? 10.598 8.218 -24.406 1.00 87.56 214 VAL A C 1
ATOM 1757 O O . VAL A 1 214 ? 10.307 8.582 -25.543 1.00 87.56 214 VAL A O 1
ATOM 1760 N N . ILE A 1 215 ? 11.403 8.948 -23.630 1.00 86.94 215 ILE A N 1
ATOM 1761 C CA . ILE A 1 215 ? 11.980 10.231 -24.064 1.00 86.94 215 ILE A CA 1
ATOM 1762 C C . ILE A 1 215 ? 12.839 10.036 -25.318 1.00 86.94 215 ILE A C 1
ATOM 1764 O O . ILE A 1 215 ? 12.698 10.776 -26.290 1.00 86.94 215 ILE A O 1
ATOM 1768 N N . ALA A 1 216 ? 13.696 9.013 -25.333 1.00 92.12 216 ALA A N 1
ATOM 1769 C CA . ALA A 1 216 ? 14.520 8.699 -26.490 1.00 92.12 216 ALA A CA 1
ATOM 1770 C C . ALA A 1 216 ? 13.681 8.374 -27.732 1.00 92.12 216 ALA A C 1
ATOM 1772 O O . ALA A 1 216 ? 14.063 8.764 -28.834 1.00 92.12 216 ALA A O 1
ATOM 1773 N N . TYR A 1 217 ? 12.551 7.683 -27.579 1.00 93.25 217 TYR A N 1
ATOM 1774 C CA . TYR A 1 217 ? 11.637 7.399 -28.682 1.00 93.25 217 TYR A CA 1
ATOM 1775 C C . TYR A 1 217 ? 11.088 8.694 -29.288 1.00 93.25 217 TYR A C 1
ATOM 1777 O O . TYR A 1 217 ? 11.233 8.913 -30.490 1.00 93.25 217 TYR A O 1
ATOM 1785 N N . TRP A 1 218 ? 10.545 9.585 -28.456 1.00 90.44 218 TRP A N 1
ATOM 1786 C CA . TRP A 1 218 ? 9.939 10.840 -28.911 1.00 90.44 218 TRP A CA 1
ATOM 1787 C C . TRP A 1 218 ? 10.944 11.841 -29.481 1.00 90.44 218 TRP A C 1
ATOM 1789 O O . TRP A 1 218 ? 10.600 12.617 -30.368 1.00 90.44 218 TRP A O 1
ATOM 1799 N N . LEU A 1 219 ? 12.198 11.792 -29.031 1.00 91.88 219 LEU A N 1
ATOM 1800 C CA . LEU A 1 219 ? 13.279 12.578 -29.622 1.00 91.88 219 LEU A CA 1
ATOM 1801 C C . LEU A 1 219 ? 13.818 11.975 -30.928 1.00 91.88 219 LEU A C 1
ATOM 1803 O O . LEU A 1 219 ? 14.599 12.637 -31.606 1.00 91.88 219 LEU A O 1
ATOM 1807 N N . GLY A 1 220 ? 13.442 10.741 -31.289 1.00 93.88 220 GLY A N 1
ATOM 1808 C CA . GLY A 1 220 ? 13.998 10.000 -32.430 1.00 93.88 220 GLY A CA 1
ATOM 1809 C C . GLY A 1 220 ? 15.368 9.362 -32.157 1.00 93.88 220 GLY A C 1
ATOM 1810 O O . GLY A 1 220 ? 16.025 8.881 -33.079 1.00 93.88 220 GLY A O 1
ATOM 1811 N N . LEU A 1 221 ? 15.808 9.336 -30.899 1.00 95.44 221 LEU A N 1
ATOM 1812 C CA . LEU A 1 221 ? 17.113 8.828 -30.473 1.00 95.44 221 LEU A CA 1
ATOM 1813 C C . LEU A 1 221 ? 17.107 7.331 -30.142 1.00 95.44 221 LEU A C 1
ATOM 1815 O O . LEU A 1 221 ? 18.157 6.691 -30.203 1.00 95.44 221 LEU A O 1
ATOM 1819 N N . LEU A 1 222 ? 15.946 6.748 -29.817 1.00 95.06 222 LEU A N 1
ATOM 1820 C CA . LEU A 1 222 ? 15.823 5.333 -29.434 1.00 95.06 222 LEU A CA 1
ATOM 1821 C C . LEU A 1 222 ? 16.519 4.354 -30.405 1.00 95.06 222 LEU A C 1
ATOM 1823 O O . LEU A 1 222 ? 17.201 3.446 -29.917 1.00 95.06 222 LEU A O 1
ATOM 1827 N N . PRO A 1 223 ? 16.435 4.528 -31.742 1.00 95.75 223 PRO A N 1
ATOM 1828 C CA . PRO A 1 223 ? 17.099 3.634 -32.688 1.00 95.75 223 PRO A CA 1
ATOM 1829 C C . PRO A 1 223 ? 18.622 3.611 -32.572 1.00 95.75 223 PRO A C 1
ATOM 1831 O O . PRO A 1 223 ? 19.244 2.627 -32.957 1.00 95.75 223 PRO A O 1
ATOM 1834 N N . PHE A 1 224 ? 19.230 4.668 -32.035 1.00 95.94 224 PHE A N 1
ATOM 1835 C CA . PHE A 1 224 ? 20.680 4.809 -31.915 1.00 95.94 224 PHE A CA 1
ATOM 1836 C C . PHE A 1 224 ? 21.210 4.334 -30.557 1.00 95.94 224 PHE A C 1
ATOM 1838 O O . PHE A 1 224 ? 22.403 4.085 -30.412 1.00 95.94 224 PHE A O 1
ATOM 1845 N N . ILE A 1 225 ? 20.336 4.178 -29.558 1.00 93.31 225 ILE A N 1
ATOM 1846 C CA . ILE A 1 225 ? 20.745 3.908 -28.178 1.00 93.31 225 ILE A CA 1
ATOM 1847 C C . ILE A 1 225 ? 20.768 2.394 -27.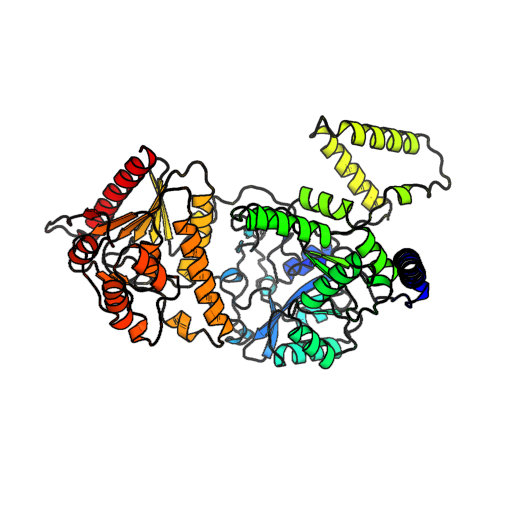901 1.00 93.31 225 ILE A C 1
ATOM 1849 O O . ILE A 1 225 ? 19.748 1.710 -28.076 1.00 93.31 225 ILE A O 1
ATOM 1853 N N . PRO A 1 226 ? 21.898 1.829 -27.430 1.00 91.81 226 PRO A N 1
ATOM 1854 C CA . PRO A 1 226 ? 21.929 0.472 -26.898 1.00 91.81 226 PRO A CA 1
ATOM 1855 C C . PRO A 1 226 ? 21.172 0.418 -25.565 1.00 91.81 226 PRO A C 1
ATOM 1857 O O . PRO A 1 226 ? 21.409 1.223 -24.666 1.00 91.81 226 PRO A O 1
ATOM 1860 N N . LEU A 1 227 ? 20.254 -0.537 -25.424 1.00 90.19 227 LEU A N 1
ATOM 1861 C CA . LEU A 1 227 ? 19.451 -0.690 -24.209 1.00 90.19 227 LEU A CA 1
ATOM 1862 C C . LEU A 1 227 ? 20.096 -1.708 -23.279 1.00 90.19 227 LEU A C 1
ATOM 1864 O O . LEU A 1 227 ? 20.467 -2.785 -23.725 1.00 90.19 227 LEU A O 1
ATOM 1868 N N . LYS A 1 228 ? 20.233 -1.392 -21.990 1.00 83.19 228 LYS A N 1
ATOM 1869 C CA . LYS A 1 228 ? 20.772 -2.332 -20.994 1.00 83.19 228 LYS A CA 1
ATOM 1870 C C . LYS A 1 228 ? 19.745 -3.365 -20.500 1.00 83.19 228 LYS A C 1
ATOM 1872 O O . LYS A 1 228 ? 20.109 -4.538 -20.502 1.00 83.19 228 LYS A O 1
ATOM 1877 N N . PRO A 1 229 ? 18.500 -2.994 -20.131 1.00 79.75 229 PRO A N 1
ATOM 1878 C CA . PRO A 1 229 ? 17.496 -3.959 -19.672 1.00 79.75 229 PRO A CA 1
ATOM 1879 C C . PRO A 1 229 ? 17.212 -5.013 -20.740 1.00 79.75 229 PRO A C 1
ATOM 1881 O O . PRO A 1 229 ? 17.230 -4.691 -21.932 1.00 79.75 229 PRO A O 1
ATOM 1884 N N . GLY A 1 230 ? 16.992 -6.261 -20.329 1.00 83.81 230 GLY A N 1
ATOM 1885 C CA . GLY A 1 230 ? 16.687 -7.368 -21.238 1.00 83.81 230 GLY A CA 1
ATOM 1886 C C . GLY A 1 230 ? 15.200 -7.533 -21.522 1.00 83.81 230 GLY A C 1
ATOM 1887 O O . GLY A 1 230 ? 14.866 -8.085 -22.565 1.00 83.81 230 GLY A O 1
ATOM 1888 N N . VAL A 1 231 ? 14.355 -6.980 -20.653 1.00 86.31 231 VAL A N 1
ATOM 1889 C CA . VAL A 1 231 ? 12.892 -6.968 -20.743 1.00 86.31 231 VAL A CA 1
ATOM 1890 C C . VAL A 1 231 ? 12.402 -5.543 -20.486 1.00 86.31 231 VAL A C 1
ATOM 1892 O O . VAL A 1 231 ? 13.018 -4.790 -19.724 1.00 86.31 231 VAL A O 1
ATOM 1895 N N . PHE A 1 232 ? 11.331 -5.146 -21.164 1.00 84.69 232 PHE A N 1
ATOM 1896 C CA . PHE A 1 232 ? 10.672 -3.865 -20.966 1.00 84.69 232 PHE A CA 1
ATOM 1897 C C . PHE A 1 232 ? 9.303 -4.097 -20.337 1.00 84.69 232 PHE A C 1
ATOM 1899 O O . PHE A 1 232 ? 8.434 -4.699 -20.957 1.00 84.69 232 PHE A O 1
ATOM 1906 N N . GLU A 1 233 ? 9.129 -3.620 -19.114 1.00 78.62 233 GLU A N 1
ATOM 1907 C CA . GLU A 1 233 ? 7.927 -3.842 -18.322 1.00 78.62 233 GLU A CA 1
ATOM 1908 C C . GLU A 1 233 ? 7.299 -2.504 -17.973 1.00 78.62 233 GLU A C 1
ATOM 1910 O O . GLU A 1 233 ? 7.975 -1.628 -17.424 1.00 78.62 233 GLU A O 1
ATOM 1915 N N . VAL A 1 234 ? 6.033 -2.311 -18.347 1.00 70.81 234 VAL A N 1
ATOM 1916 C CA . VAL A 1 234 ? 5.352 -1.034 -18.125 1.00 70.81 234 VAL A CA 1
ATOM 1917 C C . VAL A 1 234 ? 3.915 -1.202 -17.662 1.00 70.81 234 VAL A C 1
ATOM 1919 O O . VAL A 1 234 ? 3.200 -2.045 -18.194 1.00 70.81 234 VAL A O 1
ATOM 1922 N N . PRO A 1 235 ? 3.437 -0.355 -16.741 1.00 65.12 235 PRO A N 1
ATOM 1923 C CA . PRO A 1 235 ? 2.013 -0.269 -16.467 1.00 65.12 235 PRO A CA 1
ATOM 1924 C C . PRO A 1 235 ? 1.288 0.384 -17.647 1.00 65.12 235 PRO A C 1
ATOM 1926 O O . PRO A 1 235 ? 1.678 1.475 -18.071 1.00 65.12 235 PRO A O 1
ATOM 1929 N N . ILE A 1 236 ? 0.220 -0.242 -18.158 1.00 59.88 236 ILE A N 1
ATOM 1930 C CA . ILE A 1 236 ? -0.780 0.472 -18.954 1.00 59.88 236 ILE A CA 1
ATOM 1931 C C . ILE A 1 236 ? -1.720 1.186 -17.978 1.00 59.88 236 ILE A C 1
ATOM 1933 O O . ILE A 1 236 ? -2.402 0.545 -17.177 1.00 59.88 236 ILE A O 1
ATOM 1937 N N . PRO A 1 237 ? -1.775 2.523 -18.016 1.00 54.66 237 PRO A N 1
ATOM 1938 C CA . PRO A 1 237 ? -2.711 3.271 -17.201 1.00 54.66 237 PRO A CA 1
ATOM 1939 C C . PRO A 1 237 ? -4.115 3.184 -17.818 1.00 54.66 237 PRO A C 1
ATOM 1941 O O . PRO A 1 237 ? -4.385 3.838 -18.816 1.00 54.66 237 PRO A O 1
ATOM 1944 N N . GLY A 1 238 ? -4.985 2.340 -17.259 1.00 55.12 238 GLY A N 1
ATOM 1945 C CA . GLY A 1 238 ? -6.402 2.219 -17.632 1.00 55.12 238 GLY A CA 1
ATOM 1946 C C . GLY A 1 238 ? -7.334 3.065 -16.748 1.00 55.12 238 GLY A C 1
ATOM 1947 O O . GLY A 1 238 ? -7.019 4.199 -16.369 1.00 55.12 238 GLY A O 1
ATOM 1948 N N . GLU A 1 239 ? -8.471 2.500 -16.344 1.00 49.25 239 GLU A N 1
ATOM 1949 C CA . GLU A 1 239 ? -9.384 3.043 -15.334 1.00 49.25 239 GLU A CA 1
ATOM 1950 C C . GLU A 1 239 ? -8.685 3.364 -14.015 1.00 49.25 239 GLU A C 1
ATOM 1952 O O . GLU A 1 239 ? -9.053 4.340 -13.367 1.00 49.25 239 GLU A O 1
ATOM 1957 N N . VAL A 1 240 ? -7.667 2.598 -13.603 1.00 47.72 240 VAL A N 1
ATOM 1958 C CA . VAL A 1 240 ? -6.886 2.891 -12.382 1.00 47.72 240 VAL A CA 1
ATOM 1959 C C . VAL A 1 240 ? -6.324 4.313 -12.429 1.00 47.72 240 VAL A C 1
ATOM 1961 O O . VAL A 1 240 ? -6.376 5.047 -11.443 1.00 47.72 240 VAL A O 1
ATOM 1964 N N . PHE A 1 241 ? -5.868 4.760 -13.597 1.00 51.88 241 PHE A N 1
ATOM 1965 C CA . PHE A 1 241 ? -5.376 6.119 -13.773 1.00 51.88 241 PHE A CA 1
ATOM 1966 C C . PHE A 1 241 ? -6.500 7.147 -13.842 1.00 51.88 241 PHE A C 1
ATOM 1968 O O . PHE A 1 241 ? -6.349 8.236 -13.291 1.00 51.88 241 PHE A O 1
ATOM 1975 N N . GLN A 1 242 ? -7.653 6.821 -14.434 1.00 53.62 242 GLN A N 1
ATOM 1976 C CA . GLN A 1 242 ? -8.838 7.685 -14.349 1.00 53.62 242 GLN A CA 1
ATOM 1977 C C . GLN A 1 242 ? -9.321 7.840 -12.899 1.00 53.62 242 GLN A C 1
ATOM 1979 O O . GLN A 1 242 ? -9.701 8.938 -12.494 1.00 53.62 242 GLN A O 1
ATOM 1984 N N . LYS A 1 243 ? -9.241 6.774 -12.093 1.00 51.06 243 LYS A N 1
ATOM 1985 C CA . LYS A 1 243 ? -9.556 6.759 -10.658 1.00 51.06 243 LYS A CA 1
ATOM 1986 C C . LYS A 1 243 ? -8.564 7.625 -9.869 1.00 51.06 243 LYS A C 1
ATOM 1988 O O . LYS A 1 243 ? -9.008 8.496 -9.125 1.00 51.06 243 LYS A O 1
ATOM 1993 N N . ILE A 1 244 ? -7.253 7.467 -10.087 1.00 45.38 244 ILE A N 1
ATOM 1994 C CA . ILE A 1 244 ? -6.193 8.266 -9.431 1.00 45.38 244 ILE A CA 1
ATOM 1995 C C . ILE A 1 244 ? -6.280 9.746 -9.827 1.00 45.38 244 ILE A C 1
ATOM 1997 O O . ILE A 1 244 ? -6.184 10.638 -8.987 1.00 45.38 244 ILE A O 1
ATOM 2001 N N . THR A 1 245 ? -6.497 10.030 -11.111 1.00 50.22 245 THR A N 1
ATOM 2002 C CA . THR A 1 245 ? -6.516 11.401 -11.635 1.00 50.22 245 THR A CA 1
ATOM 2003 C C . THR A 1 245 ? -7.878 12.082 -11.505 1.00 50.22 245 THR A C 1
ATOM 2005 O O . THR A 1 245 ? -7.986 13.264 -11.831 1.00 50.22 245 THR A O 1
ATOM 2008 N N . ARG A 1 246 ? -8.919 11.403 -10.993 1.00 53.78 246 ARG A N 1
ATOM 2009 C CA . ARG A 1 246 ? -10.303 11.915 -10.901 1.00 53.78 246 ARG A CA 1
ATOM 2010 C C . ARG A 1 246 ? -10.382 13.288 -10.228 1.00 53.78 246 ARG A C 1
ATOM 2012 O O . ARG A 1 246 ? -11.093 14.165 -10.725 1.00 53.78 246 ARG A O 1
ATOM 2019 N N . ASN A 1 247 ? -9.576 13.492 -9.185 1.00 48.44 247 ASN A N 1
ATOM 2020 C CA . ASN A 1 247 ? -9.523 14.721 -8.384 1.00 48.44 247 ASN A CA 1
ATOM 2021 C C . ASN A 1 247 ? -8.418 15.696 -8.817 1.00 48.44 247 ASN A C 1
ATOM 2023 O O . ASN A 1 247 ? -8.266 16.768 -8.236 1.00 48.44 247 ASN A O 1
ATOM 2027 N N . PHE A 1 248 ? -7.630 15.353 -9.836 1.00 58.69 248 PHE A N 1
ATOM 2028 C CA . PHE A 1 248 ? -6.584 16.238 -10.329 1.00 58.69 248 PHE A CA 1
ATOM 2029 C C . PHE A 1 248 ? -7.180 17.370 -11.164 1.00 58.69 248 PHE A C 1
ATOM 2031 O O . PHE A 1 248 ? -8.182 17.207 -11.869 1.00 58.69 248 PHE A O 1
ATOM 2038 N N . ASN A 1 249 ? -6.544 18.541 -11.104 1.00 65.88 249 ASN A N 1
ATOM 2039 C CA . ASN A 1 249 ? -6.923 19.644 -11.978 1.00 65.88 249 ASN A CA 1
ATOM 2040 C C . ASN A 1 249 ? -6.695 19.265 -13.454 1.00 65.88 249 ASN A C 1
ATOM 2042 O O . ASN A 1 249 ? -5.960 18.327 -13.778 1.00 65.88 249 ASN A O 1
ATOM 2046 N N . TRP A 1 250 ? -7.312 20.016 -14.365 1.00 69.50 250 TRP A N 1
ATOM 2047 C CA . TRP A 1 250 ? -7.265 19.706 -15.795 1.00 69.50 250 TRP A CA 1
ATOM 2048 C C . TRP A 1 250 ? -5.836 19.664 -16.365 1.00 69.50 250 TRP A C 1
ATOM 2050 O O . TRP A 1 250 ? -5.578 18.873 -17.265 1.00 69.50 250 TRP A O 1
ATOM 2060 N N . LYS A 1 251 ? -4.892 20.454 -15.825 1.00 70.44 251 LYS A N 1
ATOM 2061 C CA . LYS A 1 251 ? -3.487 20.452 -16.267 1.00 70.44 251 LYS A CA 1
ATOM 2062 C C . LYS A 1 251 ? -2.798 19.138 -15.915 1.00 70.44 251 LYS A C 1
ATOM 2064 O O . LYS A 1 251 ? -2.103 18.582 -16.756 1.00 70.44 251 LYS A O 1
ATOM 2069 N N . PHE A 1 252 ? -3.010 18.630 -14.703 1.00 62.69 252 PHE A N 1
ATOM 2070 C CA . PHE A 1 252 ? -2.485 17.332 -14.285 1.00 62.69 252 PHE A CA 1
ATOM 2071 C C . PHE A 1 252 ? -3.175 16.191 -15.032 1.00 62.69 252 PHE A C 1
ATOM 2073 O O . PHE A 1 252 ? -2.478 15.332 -15.555 1.00 62.69 252 PHE A O 1
ATOM 2080 N N . LYS A 1 253 ? -4.505 16.216 -15.191 1.00 64.25 253 LYS A N 1
ATOM 2081 C CA . LYS A 1 253 ? -5.222 15.242 -16.038 1.00 64.25 253 LYS A CA 1
ATOM 2082 C C . LYS A 1 253 ? -4.670 15.214 -17.463 1.00 64.25 253 LYS A C 1
ATOM 2084 O O . LYS A 1 253 ? -4.395 14.145 -17.991 1.00 64.25 253 LYS A O 1
ATOM 2089 N N . MET A 1 254 ? -4.441 16.386 -18.057 1.00 69.12 254 MET A N 1
ATOM 2090 C CA . MET A 1 254 ? -3.833 16.511 -19.381 1.00 69.12 254 MET A CA 1
ATOM 2091 C C . MET A 1 254 ? -2.393 15.986 -19.396 1.00 69.12 254 MET A C 1
ATOM 2093 O O . MET A 1 254 ? -2.031 15.260 -20.312 1.00 69.12 254 MET A O 1
ATOM 2097 N N . LEU A 1 255 ? -1.576 16.303 -18.388 1.00 68.81 255 LEU A N 1
ATOM 2098 C CA . LEU A 1 255 ? -0.206 15.797 -18.281 1.00 68.81 255 LEU A CA 1
ATOM 2099 C C . LEU A 1 255 ? -0.174 14.267 -18.183 1.00 68.81 255 LEU A C 1
ATOM 2101 O O . LEU A 1 255 ? 0.614 13.634 -18.877 1.00 68.81 255 LEU A O 1
ATOM 2105 N N . PHE A 1 256 ? -1.043 13.677 -17.363 1.00 66.31 256 PHE A N 1
ATOM 2106 C CA . PHE A 1 256 ? -1.160 12.228 -17.217 1.00 66.31 256 PHE A CA 1
ATOM 2107 C C . PHE A 1 256 ? -1.682 11.566 -18.491 1.00 66.31 256 PHE A C 1
ATOM 2109 O O . PHE A 1 256 ? -1.109 10.574 -18.920 1.00 66.31 256 PHE A O 1
ATOM 2116 N N . TYR A 1 257 ? -2.681 12.153 -19.149 1.00 70.06 257 TYR A N 1
ATOM 2117 C CA . TYR A 1 257 ? -3.164 11.702 -20.455 1.00 70.06 257 TYR A CA 1
ATOM 2118 C C . TYR A 1 257 ? -2.069 11.735 -21.531 1.00 70.06 257 TYR A C 1
ATOM 2120 O O . TYR A 1 257 ? -1.919 10.807 -22.327 1.00 70.06 257 TYR A O 1
ATOM 2128 N N . LEU A 1 258 ? -1.268 12.805 -21.556 1.00 73.44 258 LEU A N 1
ATOM 2129 C CA . LEU A 1 258 ? -0.126 12.923 -22.459 1.00 73.44 258 LEU A CA 1
ATOM 2130 C C . LEU A 1 258 ? 0.967 11.907 -22.113 1.00 73.44 258 LEU A C 1
ATOM 2132 O O . LEU A 1 258 ? 1.529 11.309 -23.025 1.00 73.44 258 LEU A O 1
ATOM 2136 N N . ALA A 1 259 ? 1.245 11.677 -20.828 1.00 70.19 259 ALA A N 1
ATOM 2137 C CA . ALA A 1 259 ? 2.212 10.681 -20.372 1.00 70.19 259 ALA A CA 1
ATOM 2138 C C . ALA A 1 259 ? 1.768 9.252 -20.721 1.00 70.19 259 ALA A C 1
ATOM 2140 O O . ALA A 1 259 ? 2.569 8.479 -21.238 1.00 70.19 259 ALA A O 1
ATOM 2141 N N . GLU A 1 260 ? 0.490 8.927 -20.522 1.00 70.00 260 GLU A N 1
ATOM 2142 C CA . GLU A 1 260 ? -0.123 7.659 -20.923 1.00 70.00 260 GLU A CA 1
ATOM 2143 C C . GLU A 1 260 ? 0.041 7.433 -22.429 1.00 70.00 260 GLU A C 1
ATOM 2145 O O . GLU A 1 260 ? 0.556 6.398 -22.852 1.00 70.00 260 GLU A O 1
ATOM 2150 N N . ARG A 1 261 ? -0.316 8.424 -23.254 1.00 74.75 261 ARG A N 1
ATOM 2151 C CA . ARG A 1 261 ? -0.126 8.340 -24.709 1.00 74.75 261 ARG A CA 1
ATOM 2152 C C . ARG A 1 261 ? 1.334 8.266 -25.129 1.00 74.75 261 ARG A C 1
ATOM 2154 O O . ARG A 1 261 ? 1.647 7.619 -26.128 1.00 74.75 261 ARG A O 1
ATOM 2161 N N . ALA A 1 262 ? 2.219 8.941 -24.403 1.00 76.19 262 ALA A N 1
ATOM 2162 C CA . ALA A 1 262 ? 3.645 8.911 -24.683 1.00 76.19 262 ALA A CA 1
ATOM 2163 C C . ALA A 1 262 ? 4.247 7.529 -24.398 1.00 76.19 262 ALA A C 1
ATOM 2165 O O . ALA A 1 262 ? 5.098 7.077 -25.163 1.00 76.19 262 ALA A O 1
ATOM 2166 N N . LEU A 1 263 ? 3.795 6.881 -23.323 1.00 72.69 263 LEU A N 1
ATOM 2167 C CA . LEU A 1 263 ? 4.262 5.580 -22.852 1.00 72.69 263 LEU A CA 1
ATOM 2168 C C . LEU A 1 263 ? 3.662 4.423 -23.665 1.00 72.69 263 LEU A C 1
ATOM 2170 O O . LEU A 1 263 ? 4.369 3.480 -24.018 1.00 72.69 263 LEU A O 1
ATOM 2174 N N . ASN A 1 264 ? 2.380 4.520 -24.017 1.00 71.75 264 ASN A N 1
ATOM 2175 C CA . ASN A 1 264 ? 1.633 3.486 -24.727 1.00 71.75 264 ASN A CA 1
ATOM 2176 C C . ASN A 1 264 ? 1.687 3.686 -26.252 1.00 71.75 264 ASN A C 1
ATOM 2178 O O . ASN A 1 264 ? 0.687 3.999 -26.907 1.00 71.75 264 ASN A O 1
ATOM 2182 N N . ASN A 1 265 ? 2.891 3.556 -26.818 1.00 79.81 265 ASN A N 1
ATOM 2183 C CA . ASN A 1 265 ? 3.132 3.760 -28.243 1.00 79.81 265 ASN A CA 1
ATOM 2184 C C . ASN A 1 265 ? 3.438 2.447 -28.983 1.00 79.81 265 ASN A C 1
ATOM 2186 O O . ASN A 1 265 ? 4.511 1.861 -28.828 1.00 79.81 265 ASN A O 1
ATOM 2190 N N . LYS A 1 266 ? 2.533 2.062 -29.894 1.00 79.88 266 LYS A N 1
ATOM 2191 C CA . LYS A 1 266 ? 2.651 0.867 -30.746 1.00 79.88 266 LYS A CA 1
ATOM 2192 C C . LYS A 1 266 ? 4.002 0.774 -31.464 1.00 79.88 266 LYS A C 1
ATOM 2194 O O . LYS A 1 266 ? 4.674 -0.251 -31.409 1.00 79.88 266 LYS A O 1
ATOM 2199 N N . SER A 1 267 ? 4.443 1.851 -32.118 1.00 84.81 267 SER A N 1
ATOM 2200 C CA . SER A 1 267 ? 5.692 1.835 -32.894 1.00 84.81 267 SER A CA 1
ATOM 2201 C C . SER A 1 267 ? 6.929 1.671 -32.011 1.00 84.81 267 SER A C 1
ATOM 2203 O O . SER A 1 267 ? 7.921 1.094 -32.462 1.00 84.81 267 SER A O 1
ATOM 2205 N N . MET A 1 268 ? 6.889 2.167 -30.772 1.00 88.12 268 MET A N 1
ATOM 2206 C CA . MET A 1 268 ? 7.961 1.955 -29.802 1.00 88.12 268 MET A CA 1
ATOM 2207 C C . MET A 1 268 ? 8.042 0.478 -29.402 1.00 88.12 268 MET A C 1
ATOM 2209 O O . MET A 1 268 ? 9.122 -0.108 -29.463 1.00 88.12 268 MET A O 1
ATOM 2213 N N . PHE A 1 269 ? 6.911 -0.148 -29.066 1.00 84.00 269 PHE A N 1
ATOM 2214 C CA . PHE A 1 269 ? 6.872 -1.566 -28.691 1.00 84.00 269 PHE A CA 1
ATOM 2215 C C . PHE A 1 269 ? 7.340 -2.473 -29.831 1.00 84.00 269 PHE A C 1
ATOM 2217 O O . PHE A 1 269 ? 8.221 -3.306 -29.619 1.00 84.00 269 PHE A O 1
ATOM 2224 N N . VAL A 1 270 ? 6.874 -2.230 -31.062 1.00 83.06 270 VAL A N 1
ATOM 2225 C CA . VAL A 1 270 ? 7.354 -2.953 -32.254 1.00 83.06 270 VAL A CA 1
ATOM 2226 C C . VAL A 1 270 ? 8.865 -2.813 -32.417 1.00 83.06 270 VAL A C 1
ATOM 2228 O O . VAL A 1 270 ? 9.550 -3.779 -32.753 1.00 83.06 270 VAL A O 1
ATOM 2231 N N . HIS A 1 271 ? 9.420 -1.621 -32.188 1.00 88.56 271 HIS A N 1
ATOM 2232 C CA . HIS A 1 271 ? 10.863 -1.413 -32.274 1.00 88.56 271 HIS A CA 1
ATOM 2233 C C . HIS A 1 271 ? 11.629 -2.248 -31.233 1.00 88.56 271 HIS A C 1
ATOM 2235 O O . HIS A 1 271 ? 12.622 -2.894 -31.579 1.00 88.56 271 HIS A O 1
ATOM 2241 N N . LEU A 1 272 ? 11.165 -2.275 -29.980 1.00 87.75 272 LEU A N 1
ATOM 2242 C CA . LEU A 1 272 ? 11.762 -3.083 -28.910 1.00 87.75 272 LEU A CA 1
ATOM 2243 C C . LEU A 1 272 ? 11.676 -4.588 -29.220 1.00 87.75 272 LEU A C 1
ATOM 2245 O O . LEU A 1 272 ? 12.688 -5.291 -29.162 1.00 87.75 272 LEU A O 1
ATOM 2249 N N . GLN A 1 273 ? 10.516 -5.064 -29.674 1.00 85.38 273 GLN A N 1
ATOM 2250 C CA . GLN A 1 273 ? 10.304 -6.459 -30.075 1.00 85.38 273 GLN A CA 1
ATOM 2251 C C . GLN A 1 273 ? 11.177 -6.857 -31.274 1.00 85.38 273 GLN A C 1
ATOM 2253 O O . GLN A 1 273 ? 11.792 -7.928 -31.275 1.00 85.38 273 GLN A O 1
ATOM 2258 N N . ARG A 1 274 ? 11.337 -5.974 -32.272 1.00 87.50 274 ARG A N 1
ATOM 2259 C CA . ARG A 1 274 ? 12.284 -6.179 -33.384 1.00 87.50 274 ARG A CA 1
ATOM 2260 C C . ARG A 1 274 ? 13.722 -6.275 -32.890 1.00 87.50 274 ARG A C 1
ATOM 2262 O O . ARG A 1 274 ? 14.498 -7.043 -33.443 1.00 87.50 274 ARG A O 1
ATOM 2269 N N . ARG A 1 275 ? 14.091 -5.575 -31.815 1.00 90.62 275 ARG A N 1
ATOM 2270 C CA . ARG A 1 275 ? 15.398 -5.742 -31.151 1.00 90.62 275 ARG A CA 1
ATOM 2271 C C . ARG A 1 275 ? 15.511 -7.038 -30.343 1.00 90.62 275 ARG A C 1
ATOM 2273 O O . ARG A 1 275 ? 16.611 -7.359 -29.896 1.00 90.62 275 ARG A O 1
ATOM 2280 N N . GLY A 1 276 ? 14.432 -7.810 -30.216 1.00 85.69 276 GLY A N 1
ATOM 2281 C CA . GLY A 1 276 ? 14.372 -9.041 -29.429 1.00 85.69 276 GLY A CA 1
ATOM 2282 C C . GLY A 1 276 ? 14.233 -8.794 -27.928 1.00 85.69 276 GLY A C 1
ATOM 2283 O O . GLY A 1 276 ? 14.658 -9.636 -27.146 1.00 85.69 276 GLY A O 1
ATOM 2284 N N . ILE A 1 277 ? 13.719 -7.629 -27.530 1.00 88.38 277 ILE A N 1
ATOM 2285 C CA . ILE A 1 277 ? 13.437 -7.280 -26.135 1.00 88.38 277 ILE A CA 1
ATOM 2286 C C . ILE A 1 277 ? 11.954 -7.586 -25.891 1.00 88.38 277 ILE A C 1
ATOM 2288 O O . ILE A 1 277 ? 11.119 -6.960 -26.553 1.00 88.38 277 ILE A O 1
ATOM 2292 N N . PRO A 1 278 ? 11.612 -8.538 -25.003 1.00 85.56 278 PRO A N 1
ATOM 2293 C CA . PRO A 1 278 ? 10.229 -8.769 -24.607 1.00 85.56 278 PRO A CA 1
ATOM 2294 C C . PRO A 1 278 ? 9.625 -7.503 -23.997 1.00 85.56 278 PRO A C 1
ATOM 2296 O O . PRO A 1 278 ? 10.309 -6.761 -23.288 1.00 85.56 278 PRO A O 1
ATOM 2299 N N . VAL A 1 279 ? 8.355 -7.259 -24.308 1.00 82.81 279 VAL A N 1
ATOM 2300 C CA . VAL A 1 279 ? 7.570 -6.149 -23.768 1.00 82.81 279 VAL A CA 1
ATOM 2301 C C . VAL A 1 279 ? 6.422 -6.764 -22.987 1.00 82.81 279 VAL A C 1
ATOM 2303 O O . VAL A 1 279 ? 5.578 -7.419 -23.596 1.00 82.81 279 VAL A O 1
ATOM 2306 N N . TYR A 1 280 ? 6.405 -6.558 -21.673 1.00 77.69 280 TYR A N 1
ATOM 2307 C CA . TYR A 1 280 ? 5.297 -6.953 -20.813 1.00 77.69 280 TYR A CA 1
ATOM 2308 C C . TYR A 1 280 ? 4.579 -5.727 -20.290 1.00 77.69 280 TYR A C 1
ATOM 2310 O O . TYR A 1 280 ? 5.176 -4.685 -20.000 1.00 77.69 280 TYR A O 1
ATOM 2318 N N . VAL A 1 281 ? 3.269 -5.865 -20.198 1.00 69.94 281 VAL A N 1
ATOM 2319 C CA . VAL A 1 281 ? 2.391 -4.801 -19.771 1.00 69.94 281 VAL A CA 1
ATOM 2320 C C . VAL A 1 281 ? 1.665 -5.240 -18.519 1.00 69.94 281 VAL A C 1
ATOM 2322 O O . VAL A 1 281 ? 1.147 -6.347 -18.453 1.00 69.94 281 VAL A O 1
ATOM 2325 N N . TRP A 1 282 ? 1.643 -4.341 -17.547 1.00 62.31 282 TRP A N 1
ATOM 2326 C CA . TRP A 1 282 ? 0.966 -4.514 -16.276 1.00 62.31 282 TRP A CA 1
ATOM 2327 C C . TRP A 1 282 ? -0.375 -3.775 -16.304 1.00 62.31 282 TRP A C 1
ATOM 2329 O O . TRP A 1 282 ? -0.446 -2.701 -16.903 1.00 62.31 282 TRP A O 1
ATOM 2339 N N . THR A 1 283 ? -1.342 -4.299 -15.543 1.00 49.66 283 THR A N 1
ATOM 2340 C CA . THR A 1 283 ? -2.803 -4.042 -15.506 1.00 49.66 283 THR A CA 1
ATOM 2341 C C . THR A 1 283 ? -3.584 -4.989 -16.412 1.00 49.66 283 THR A C 1
ATOM 2343 O O . THR A 1 283 ? -2.980 -5.572 -17.305 1.00 49.66 283 THR A O 1
ATOM 2346 N N . LEU A 1 284 ? -4.836 -5.315 -16.055 1.00 53.31 284 LEU A N 1
ATOM 2347 C CA . LEU A 1 284 ? -6.104 -4.929 -16.705 1.00 53.31 284 LEU A CA 1
ATOM 2348 C C . LEU A 1 284 ? -7.221 -5.595 -15.859 1.00 53.31 284 LEU A C 1
ATOM 2350 O O . LEU A 1 284 ? -7.381 -6.807 -15.839 1.00 53.31 284 LEU A O 1
ATOM 2354 N N . ASN A 1 285 ? -7.910 -4.804 -15.037 1.00 48.00 285 ASN A N 1
ATOM 2355 C CA . ASN A 1 285 ? -8.843 -5.267 -13.995 1.00 48.00 285 ASN A CA 1
ATOM 2356 C C . ASN A 1 285 ? -10.216 -5.665 -14.561 1.00 48.00 285 ASN A C 1
ATOM 2358 O O . ASN A 1 285 ? -11.095 -6.087 -13.811 1.00 48.00 285 ASN A O 1
ATOM 2362 N N . ASN A 1 286 ? -10.433 -5.441 -15.861 1.00 49.28 286 ASN A N 1
ATOM 2363 C CA . ASN A 1 286 ? -11.668 -5.747 -16.566 1.00 49.28 286 ASN A CA 1
ATOM 2364 C C . ASN A 1 286 ? -11.438 -5.917 -18.079 1.00 49.28 286 ASN A C 1
ATOM 2366 O O . ASN A 1 286 ? -10.423 -5.495 -18.631 1.00 49.28 286 ASN A O 1
ATOM 2370 N N . GLU A 1 287 ? -12.422 -6.505 -18.755 1.00 51.75 287 GLU A N 1
ATOM 2371 C CA . GLU A 1 287 ? -12.420 -6.835 -20.190 1.00 51.75 287 GLU A CA 1
ATOM 2372 C C . GLU A 1 287 ? -12.176 -5.633 -21.127 1.00 51.75 287 GLU A C 1
ATOM 2374 O O . GLU A 1 287 ? -11.479 -5.746 -22.132 1.00 51.75 287 GLU A O 1
ATOM 2379 N N . GLN A 1 288 ? -12.660 -4.439 -20.776 1.00 54.53 288 GLN A N 1
ATOM 2380 C CA . GLN A 1 288 ? -12.470 -3.231 -21.596 1.00 54.53 288 GLN A CA 1
ATOM 2381 C C . GLN A 1 288 ? -11.020 -2.742 -21.562 1.00 54.53 288 GLN A C 1
ATOM 2383 O O . GLN A 1 288 ? -10.470 -2.267 -22.559 1.00 54.53 288 GLN A O 1
ATOM 2388 N N . GLU A 1 289 ? -10.391 -2.859 -20.395 1.00 52.94 289 GLU A N 1
ATOM 2389 C CA . GLU A 1 289 ? -8.968 -2.632 -20.220 1.00 52.94 289 GLU A CA 1
ATOM 2390 C C . GLU A 1 289 ? -8.175 -3.626 -21.102 1.00 52.94 289 GLU A C 1
ATOM 2392 O O . GLU A 1 289 ? -7.301 -3.186 -21.861 1.00 52.94 289 GLU A O 1
ATOM 2397 N N . PHE A 1 290 ? -8.552 -4.914 -21.125 1.00 54.47 290 PHE A N 1
ATOM 2398 C CA . PHE A 1 290 ? -7.980 -5.928 -22.031 1.00 54.47 290 PHE A CA 1
ATOM 2399 C C . PHE A 1 290 ? -8.012 -5.516 -23.502 1.00 54.47 290 PHE A C 1
ATOM 2401 O O . PHE A 1 290 ? -6.961 -5.448 -24.153 1.00 54.47 290 PHE A O 1
ATOM 2408 N N . GLU A 1 291 ? -9.184 -5.153 -24.018 1.00 55.47 291 GLU A N 1
ATOM 2409 C CA . GLU A 1 291 ? -9.337 -4.683 -25.397 1.00 55.47 291 GLU A CA 1
ATOM 2410 C C . GLU A 1 291 ? -8.439 -3.471 -25.699 1.00 55.47 291 GLU A C 1
ATOM 2412 O O . GLU A 1 291 ? -7.768 -3.406 -26.738 1.00 55.47 291 GLU A O 1
ATOM 2417 N N . TYR A 1 292 ? -8.376 -2.516 -24.767 1.00 61.44 292 TYR A N 1
ATOM 2418 C CA . TYR A 1 292 ? -7.596 -1.288 -24.905 1.00 61.44 292 TYR A CA 1
ATOM 2419 C C . TYR A 1 292 ? -6.088 -1.544 -25.049 1.00 61.44 292 TYR A C 1
ATOM 2421 O O . TYR A 1 292 ? -5.412 -0.852 -25.828 1.00 61.44 292 TYR A O 1
ATOM 2429 N N . ALA A 1 293 ? -5.550 -2.521 -24.312 1.00 56.12 293 ALA A N 1
ATOM 2430 C CA . ALA A 1 293 ? -4.146 -2.911 -24.391 1.00 56.12 293 ALA A CA 1
ATOM 2431 C C . ALA A 1 293 ? -3.838 -3.686 -25.678 1.00 56.12 293 ALA A C 1
ATOM 2433 O O . ALA A 1 293 ? -2.858 -3.368 -26.361 1.00 56.12 293 ALA A O 1
ATOM 2434 N N . ILE A 1 294 ? -4.698 -4.638 -26.059 1.00 54.97 294 ILE A N 1
ATOM 2435 C CA . ILE A 1 294 ? -4.536 -5.459 -27.272 1.00 54.97 294 ILE A CA 1
ATOM 2436 C C . ILE A 1 294 ? -4.461 -4.579 -28.524 1.00 54.97 294 ILE A C 1
ATOM 2438 O O . ILE A 1 294 ? -3.541 -4.725 -29.338 1.00 54.97 294 ILE A O 1
ATOM 2442 N N . GLN A 1 295 ? -5.357 -3.594 -28.650 1.00 59.16 295 GLN A N 1
ATOM 2443 C CA . GLN A 1 295 ? -5.369 -2.662 -29.785 1.00 59.16 295 GLN A CA 1
ATOM 2444 C C . GLN A 1 295 ? -4.048 -1.884 -29.944 1.00 59.16 295 GLN A C 1
ATOM 2446 O O . GLN A 1 295 ? -3.673 -1.494 -31.054 1.00 59.16 295 GLN A O 1
ATOM 2451 N N . ARG A 1 296 ? -3.308 -1.658 -28.850 1.00 58.56 296 ARG A N 1
ATOM 2452 C CA . ARG A 1 296 ? -2.072 -0.857 -28.843 1.00 58.56 296 ARG A CA 1
ATOM 2453 C C . ARG A 1 296 ? -0.784 -1.675 -28.859 1.00 58.56 296 ARG A C 1
ATOM 2455 O O . ARG A 1 296 ? 0.217 -1.179 -29.376 1.00 58.56 296 ARG A O 1
ATOM 2462 N N . MET A 1 297 ? -0.797 -2.920 -28.382 1.00 54.12 297 MET A N 1
ATOM 2463 C CA . MET A 1 297 ? 0.386 -3.792 -28.302 1.00 54.12 297 MET A CA 1
ATOM 2464 C C . MET A 1 297 ? 0.828 -4.430 -29.629 1.00 54.12 297 MET A C 1
ATOM 2466 O O . MET A 1 297 ? 1.773 -5.211 -29.651 1.00 54.12 297 MET A O 1
ATOM 2470 N N . SER A 1 298 ? 0.267 -4.015 -30.766 1.00 45.19 298 SER A N 1
ATOM 2471 C CA . SER A 1 298 ? 0.554 -4.607 -32.083 1.00 45.19 298 SER A CA 1
ATOM 2472 C C . SER A 1 298 ? 0.008 -6.013 -32.261 1.00 45.19 298 SER A C 1
ATOM 2474 O O . SER A 1 298 ? 0.732 -6.913 -32.663 1.00 45.19 298 SER A O 1
ATOM 2476 N N . VAL A 1 299 ? -1.306 -6.161 -32.133 1.00 35.22 299 VAL A N 1
ATOM 2477 C CA . VAL A 1 299 ? -1.994 -7.008 -33.107 1.00 35.22 299 VAL A CA 1
ATOM 2478 C C . VAL A 1 299 ? -2.303 -6.101 -34.294 1.00 35.22 299 VAL A C 1
ATOM 2480 O O . VAL A 1 299 ? -3.023 -5.109 -34.187 1.00 35.22 299 VAL A O 1
ATOM 2483 N N . THR A 1 300 ? -1.626 -6.320 -35.414 1.00 28.89 300 THR A N 1
ATOM 2484 C CA . THR A 1 300 ? -1.972 -5.649 -36.668 1.00 28.89 300 THR A CA 1
ATOM 2485 C C . THR A 1 300 ? -2.855 -6.634 -37.410 1.00 28.89 300 THR A C 1
ATOM 2487 O O . THR A 1 300 ? -2.385 -7.705 -37.769 1.00 28.89 300 THR A O 1
ATOM 2490 N N . VAL A 1 301 ? -4.120 -6.277 -37.647 1.00 28.88 301 VAL A N 1
ATOM 2491 C CA . VAL A 1 301 ? -5.047 -7.041 -38.508 1.00 28.88 301 VAL A CA 1
ATOM 2492 C C . VAL A 1 301 ? -4.456 -7.255 -39.919 1.00 28.88 301 VAL A C 1
ATOM 2494 O O . VAL A 1 301 ? -4.870 -8.145 -40.645 1.00 28.88 301 VAL A O 1
ATOM 2497 N N . GLU A 1 302 ? -3.414 -6.514 -40.304 1.00 25.97 302 GLU A N 1
ATOM 2498 C CA . GLU A 1 302 ? -2.657 -6.750 -41.541 1.00 25.97 302 GLU A CA 1
ATOM 2499 C C . GLU A 1 302 ? -1.899 -8.094 -41.581 1.00 25.97 302 GLU A C 1
ATOM 2501 O O . GLU A 1 302 ? -1.641 -8.596 -42.671 1.00 25.97 302 GLU A O 1
ATOM 2506 N N . GLU A 1 303 ? -1.589 -8.732 -40.444 1.00 26.44 303 GLU A N 1
ATOM 2507 C CA . GLU A 1 303 ? -1.012 -10.094 -40.431 1.00 26.44 303 GLU A CA 1
ATOM 2508 C C . GLU A 1 303 ? -2.078 -11.201 -40.577 1.00 26.44 303 GLU A C 1
ATOM 2510 O O . GLU A 1 303 ? -1.744 -12.384 -40.630 1.00 26.44 303 GLU A O 1
ATOM 2515 N N . LEU A 1 304 ? -3.358 -10.838 -40.738 1.00 27.45 304 LEU A N 1
ATOM 2516 C CA . LEU A 1 304 ? -4.442 -11.779 -41.036 1.00 27.45 304 LEU A CA 1
ATOM 2517 C C . LEU A 1 304 ? -4.497 -12.199 -42.519 1.00 27.45 304 LEU A C 1
ATOM 2519 O O . LEU A 1 304 ? -5.367 -12.982 -42.887 1.00 27.45 304 LEU A O 1
ATOM 2523 N N . HIS A 1 305 ? -3.598 -11.702 -43.381 1.00 25.41 305 HIS A N 1
ATOM 2524 C CA . HIS A 1 305 ? -3.765 -11.851 -44.830 1.00 25.41 305 HIS A CA 1
ATOM 2525 C C . HIS A 1 305 ? -3.180 -13.106 -45.494 1.00 25.41 305 HIS A C 1
ATOM 2527 O O . HIS A 1 305 ? -3.460 -13.292 -46.669 1.00 25.41 305 HIS A O 1
ATOM 2533 N N . ILE A 1 306 ? -2.417 -13.996 -44.842 1.00 25.31 306 ILE A N 1
ATOM 2534 C CA . ILE A 1 306 ? -1.967 -15.241 -45.510 1.00 25.31 306 ILE A CA 1
ATOM 2535 C C . ILE A 1 306 ? -1.853 -16.407 -44.520 1.00 25.31 306 ILE A C 1
ATOM 2537 O O . ILE A 1 306 ? -0.870 -16.528 -43.796 1.00 25.31 306 ILE A O 1
ATOM 2541 N N . ALA A 1 307 ? -2.866 -17.275 -44.530 1.00 23.28 307 ALA A N 1
ATOM 2542 C CA . ALA A 1 307 ? -2.734 -18.732 -44.424 1.00 23.28 307 ALA A CA 1
ATOM 2543 C C . ALA A 1 307 ? -4.076 -19.370 -44.830 1.00 23.28 307 ALA A C 1
ATOM 2545 O O . ALA A 1 307 ? -4.783 -19.933 -44.000 1.00 23.28 307 ALA A O 1
ATOM 2546 N N . VAL A 1 308 ? -4.451 -19.220 -46.103 1.00 25.59 308 VAL A N 1
ATOM 2547 C CA . VAL A 1 308 ? -5.386 -20.136 -46.768 1.00 25.59 308 VAL A CA 1
ATOM 2548 C C . VAL A 1 308 ? -4.544 -20.898 -47.781 1.00 25.59 308 VAL A C 1
ATOM 2550 O O . VAL A 1 308 ? -4.473 -20.538 -48.950 1.00 25.59 308 VAL A O 1
ATOM 2553 N N . GLU A 1 309 ? -3.826 -21.912 -47.308 1.00 25.34 309 GLU A N 1
ATOM 2554 C CA . GLU A 1 309 ? -3.400 -22.999 -48.183 1.00 25.34 309 GLU A CA 1
ATOM 2555 C C . GLU A 1 309 ? -4.357 -24.162 -47.945 1.00 25.34 309 GLU A C 1
ATOM 2557 O O . GLU A 1 309 ? -4.346 -24.795 -46.894 1.00 25.34 309 GLU A O 1
ATOM 2562 N N . ALA A 1 310 ? -5.227 -24.341 -48.939 1.00 30.86 310 ALA A N 1
ATOM 2563 C CA . ALA A 1 310 ? -5.962 -25.548 -49.288 1.00 30.86 310 ALA A CA 1
ATOM 2564 C C . ALA A 1 310 ? -6.536 -26.382 -48.128 1.00 30.86 310 ALA A C 1
ATOM 2566 O O . ALA A 1 310 ? -5.952 -27.369 -47.689 1.00 30.86 310 ALA A O 1
ATOM 2567 N N . ASN A 1 311 ? -7.787 -26.098 -47.777 1.00 26.81 311 ASN A N 1
ATOM 2568 C CA . ASN A 1 311 ? -8.802 -27.132 -47.950 1.00 26.81 311 ASN A CA 1
ATOM 2569 C C . ASN A 1 311 ? -10.159 -26.478 -48.193 1.00 26.81 311 ASN A C 1
ATOM 2571 O O . ASN A 1 311 ? -10.517 -25.518 -47.509 1.00 26.81 311 ASN A O 1
ATOM 2575 N N . ASP A 1 312 ? -10.855 -26.978 -49.213 1.00 41.16 312 ASP A N 1
ATOM 2576 C CA . ASP A 1 312 ? -12.199 -26.569 -49.602 1.00 41.16 312 ASP A CA 1
ATOM 2577 C C . ASP A 1 312 ? -13.086 -26.377 -48.374 1.00 41.16 312 ASP A C 1
ATOM 2579 O O . ASP A 1 312 ? -13.213 -27.284 -47.555 1.00 41.16 312 ASP A O 1
ATOM 2583 N N . ASN A 1 313 ? -13.691 -25.196 -48.260 1.00 34.50 313 ASN A N 1
ATOM 2584 C CA . ASN A 1 313 ? -15.126 -25.050 -48.044 1.00 34.50 313 ASN A CA 1
ATOM 2585 C C . ASN A 1 313 ? -15.483 -23.557 -48.019 1.00 34.50 313 ASN A C 1
ATOM 2587 O O . ASN A 1 313 ? -14.926 -22.769 -47.253 1.00 34.50 313 ASN A O 1
ATOM 2591 N N . ALA A 1 314 ? -16.468 -23.189 -48.838 1.00 37.34 314 ALA A N 1
ATOM 2592 C CA . ALA A 1 314 ? -17.049 -21.850 -48.970 1.00 37.34 314 ALA A CA 1
ATOM 2593 C C . ALA A 1 314 ? -17.549 -21.222 -47.642 1.00 37.34 314 ALA A C 1
ATOM 2595 O O . ALA A 1 314 ? -17.896 -20.045 -47.599 1.00 37.34 314 ALA A O 1
ATOM 2596 N N . THR A 1 315 ? -17.551 -21.977 -46.542 1.00 40.84 315 THR A N 1
ATOM 2597 C CA . THR A 1 315 ? -17.931 -21.553 -45.192 1.00 40.84 315 THR A CA 1
ATOM 2598 C C . THR A 1 315 ? -16.945 -20.576 -44.551 1.00 40.84 315 THR A C 1
ATOM 2600 O O . THR A 1 315 ? -17.382 -19.697 -43.817 1.00 40.84 315 THR A O 1
ATOM 2603 N N . THR A 1 316 ? -15.638 -20.678 -44.816 1.00 37.66 316 THR A N 1
ATOM 2604 C CA . THR A 1 316 ? -14.622 -19.845 -44.133 1.00 37.66 316 THR A CA 1
ATOM 2605 C C . THR A 1 316 ? -14.624 -18.400 -44.634 1.00 37.66 316 THR A C 1
ATOM 2607 O O . THR A 1 316 ? -14.508 -17.464 -43.845 1.00 37.66 316 THR A O 1
ATOM 2610 N N . GLU A 1 317 ? -14.818 -18.202 -45.939 1.00 40.75 317 GLU A N 1
ATOM 2611 C CA . GLU A 1 317 ? -14.961 -16.870 -46.543 1.00 40.75 317 GLU A CA 1
ATOM 2612 C C . GLU A 1 317 ? -16.274 -16.200 -46.114 1.00 40.75 317 GLU A C 1
ATOM 2614 O O . GLU A 1 317 ? -16.303 -15.004 -45.830 1.00 40.75 317 GLU A O 1
ATOM 2619 N N . GLN A 1 318 ? -17.343 -16.988 -45.974 1.00 41.38 318 GLN A N 1
ATOM 2620 C CA . GLN A 1 318 ? -18.638 -16.523 -45.485 1.00 41.38 318 GLN A CA 1
ATOM 2621 C C . GLN A 1 318 ? -18.600 -16.156 -43.989 1.00 41.38 318 GLN A C 1
ATOM 2623 O O . GLN A 1 318 ? -19.166 -15.140 -43.594 1.00 41.38 318 GLN A O 1
ATOM 2628 N N . LEU A 1 319 ? -17.874 -16.921 -43.162 1.00 40.09 319 LEU A N 1
ATOM 2629 C CA . LEU A 1 319 ? -17.625 -16.611 -41.747 1.00 40.09 319 LEU A CA 1
ATOM 2630 C C . LEU A 1 319 ? -16.796 -15.334 -41.570 1.00 40.09 319 LEU A C 1
ATOM 2632 O O . LEU A 1 319 ? -17.129 -14.508 -40.728 1.00 40.09 319 LEU A O 1
ATOM 2636 N N . LEU A 1 320 ? -15.755 -15.136 -42.385 1.00 40.44 320 LEU A N 1
ATOM 2637 C CA . LEU A 1 320 ? -14.947 -13.912 -42.365 1.00 40.44 320 LEU A CA 1
ATOM 2638 C C . LEU A 1 320 ? -15.731 -12.690 -42.864 1.00 40.44 320 LEU A C 1
ATOM 2640 O O . LEU A 1 320 ? -15.595 -11.609 -42.292 1.00 40.44 320 LEU A O 1
ATOM 2644 N N . GLY A 1 321 ? -16.586 -12.865 -43.877 1.00 43.81 321 GLY A N 1
ATOM 2645 C CA . GLY A 1 321 ? -17.523 -11.838 -44.332 1.00 43.81 321 GLY A CA 1
ATOM 2646 C C . GLY A 1 321 ? -18.478 -11.404 -43.219 1.00 43.81 321 GLY A C 1
ATOM 2647 O O . GLY A 1 321 ? -18.546 -10.216 -42.904 1.00 43.81 321 GLY A O 1
ATOM 2648 N N . ASN A 1 322 ? -19.113 -12.371 -42.552 1.00 41.12 322 ASN A N 1
ATOM 2649 C CA . ASN A 1 322 ? -20.022 -12.126 -41.431 1.00 41.12 322 ASN A CA 1
ATOM 2650 C C . ASN A 1 322 ? -19.303 -11.507 -40.220 1.00 41.12 322 ASN A C 1
ATOM 2652 O O . ASN A 1 322 ? -19.862 -10.626 -39.579 1.00 41.12 322 ASN A O 1
ATOM 2656 N N . LEU A 1 323 ? -18.053 -11.892 -39.935 1.00 38.88 323 LEU A N 1
ATOM 2657 C CA . LEU A 1 323 ? -17.248 -11.318 -38.848 1.00 38.88 323 LEU A CA 1
ATOM 2658 C C . LEU A 1 323 ? -16.888 -9.849 -39.125 1.00 38.88 323 LEU A C 1
ATOM 2660 O O . LEU A 1 323 ? -16.976 -8.998 -38.240 1.00 38.88 323 LEU A O 1
ATOM 2664 N N . CYS A 1 324 ? -16.508 -9.519 -40.363 1.00 39.84 324 CYS A N 1
ATOM 2665 C CA . CYS A 1 324 ? -16.243 -8.138 -40.766 1.00 39.84 324 CYS A CA 1
ATOM 2666 C C . CYS A 1 324 ? -17.513 -7.274 -40.780 1.00 39.84 324 CYS A C 1
ATOM 2668 O O . CYS A 1 324 ? -17.435 -6.081 -40.487 1.00 39.84 324 CYS A O 1
ATOM 2670 N N . GLU A 1 325 ? -18.669 -7.855 -41.102 1.00 40.62 325 GLU A N 1
ATOM 2671 C CA . GLU A 1 325 ? -19.970 -7.179 -41.093 1.00 40.62 325 GLU A CA 1
ATOM 2672 C C . GLU A 1 325 ? -20.517 -7.016 -39.659 1.00 40.62 325 GLU A C 1
ATOM 2674 O O . GLU A 1 325 ? -20.970 -5.931 -39.289 1.00 40.62 325 GLU A O 1
ATOM 2679 N N . GLY A 1 326 ? -20.332 -8.024 -38.801 1.00 37.03 326 GLY A N 1
ATOM 2680 C CA . GLY A 1 326 ? -20.637 -8.007 -37.369 1.00 37.03 326 GLY A CA 1
ATOM 2681 C C . GLY A 1 326 ? -19.800 -6.986 -36.599 1.00 37.03 326 GLY A C 1
ATOM 2682 O O . GLY A 1 326 ? -20.349 -6.175 -35.859 1.00 37.03 326 GLY A O 1
ATOM 2683 N N . LEU A 1 327 ? -18.493 -6.891 -36.868 1.00 36.31 327 LEU A N 1
ATOM 2684 C CA . LEU A 1 327 ? -17.626 -5.837 -36.311 1.00 36.31 327 LEU A CA 1
ATOM 2685 C C . LEU A 1 327 ? -18.016 -4.425 -36.782 1.00 36.31 327 LEU A C 1
ATOM 2687 O O . LEU A 1 327 ? -17.720 -3.435 -36.110 1.00 36.31 327 LEU A O 1
ATOM 2691 N N . ARG A 1 328 ? -18.691 -4.313 -37.931 1.00 37.91 328 ARG A N 1
ATOM 2692 C CA . ARG A 1 328 ? -19.204 -3.047 -38.469 1.00 37.91 328 ARG A CA 1
ATOM 2693 C C . ARG A 1 328 ? -20.537 -2.646 -37.823 1.00 37.91 328 ARG A C 1
ATOM 2695 O O . ARG A 1 328 ? -20.792 -1.449 -37.687 1.00 37.91 328 ARG A O 1
ATOM 2702 N N . HIS A 1 329 ? -21.334 -3.625 -37.385 1.00 35.28 329 HIS A N 1
ATOM 2703 C CA . HIS A 1 329 ? -22.602 -3.453 -36.663 1.00 35.28 329 HIS A CA 1
ATOM 2704 C C . HIS A 1 329 ? -22.481 -3.473 -35.129 1.00 35.28 329 HIS A C 1
ATOM 2706 O O . HIS A 1 329 ? -23.378 -2.973 -34.455 1.00 35.28 329 HIS A O 1
ATOM 2712 N N . ALA A 1 330 ? -21.351 -3.911 -34.564 1.00 35.78 330 ALA A N 1
ATOM 2713 C CA . ALA A 1 330 ? -21.053 -3.928 -33.121 1.00 35.78 330 ALA A CA 1
ATOM 2714 C C . ALA A 1 330 ? -21.071 -2.541 -32.440 1.00 35.78 330 ALA A C 1
ATOM 2716 O O . ALA A 1 330 ? -20.877 -2.417 -31.232 1.00 35.78 330 ALA A O 1
ATOM 2717 N N . ARG A 1 331 ? -21.323 -1.470 -33.200 1.00 36.81 331 ARG A N 1
ATOM 2718 C CA . ARG A 1 331 ? -21.598 -0.138 -32.660 1.00 36.81 331 ARG A CA 1
ATOM 2719 C C . ARG A 1 331 ? -23.045 0.026 -32.168 1.00 36.81 331 ARG A C 1
ATOM 2721 O O . ARG A 1 331 ? -23.308 1.009 -31.481 1.00 36.81 331 ARG A O 1
ATOM 2728 N N . GLU A 1 332 ? -23.956 -0.889 -32.517 1.00 36.22 332 GLU A N 1
ATOM 2729 C CA . GLU A 1 332 ? -25.406 -0.710 -32.332 1.00 36.22 332 GLU A CA 1
ATOM 2730 C C . GLU A 1 332 ? -26.112 -1.813 -31.524 1.00 36.22 332 GLU A C 1
ATOM 2732 O O . GLU A 1 332 ? -27.163 -1.519 -30.961 1.00 36.22 332 GLU A O 1
ATOM 2737 N N . ASP A 1 333 ? -25.553 -3.022 -31.366 1.00 39.53 333 ASP A N 1
ATOM 2738 C CA . ASP A 1 333 ? -26.188 -4.072 -30.548 1.00 39.53 333 ASP A CA 1
ATOM 2739 C C . ASP A 1 333 ? -25.160 -4.949 -29.809 1.00 39.53 333 ASP A C 1
ATOM 2741 O O . ASP A 1 333 ? -24.312 -5.600 -30.419 1.00 39.53 333 ASP A O 1
ATOM 2745 N N . ARG A 1 334 ? -25.200 -4.901 -28.472 1.00 34.34 334 ARG A N 1
ATOM 2746 C CA . ARG A 1 334 ? -24.130 -5.368 -27.571 1.00 34.34 334 ARG A CA 1
ATOM 2747 C C . ARG A 1 334 ? -24.305 -6.821 -27.128 1.00 34.34 334 ARG A C 1
ATOM 2749 O O . ARG A 1 334 ? -23.311 -7.468 -26.832 1.00 34.34 334 ARG A O 1
ATOM 2756 N N . GLU A 1 335 ? -25.535 -7.332 -27.081 1.00 32.91 335 GLU A N 1
ATOM 2757 C CA . GLU A 1 335 ? -25.809 -8.694 -26.594 1.00 32.91 335 GLU A CA 1
ATOM 2758 C C . GLU A 1 335 ? -25.513 -9.755 -27.658 1.00 32.91 335 GLU A C 1
ATOM 2760 O O . GLU A 1 335 ? -24.942 -10.794 -27.348 1.00 32.91 335 GLU A O 1
ATOM 2765 N N . ARG A 1 336 ? -25.784 -9.461 -28.935 1.00 34.72 336 ARG A N 1
ATOM 2766 C CA . ARG A 1 336 ? -25.534 -10.396 -30.044 1.00 34.72 336 ARG A CA 1
ATOM 2767 C C . ARG A 1 336 ? -24.044 -10.623 -30.338 1.00 34.72 336 ARG A C 1
ATOM 2769 O O . ARG A 1 336 ? -23.676 -11.660 -30.874 1.00 34.72 336 ARG A O 1
ATOM 2776 N N . PHE A 1 337 ? -23.190 -9.667 -29.969 1.00 35.91 337 PHE A N 1
ATOM 2777 C CA . PHE A 1 337 ? -21.733 -9.765 -30.108 1.00 35.91 337 PHE A CA 1
ATOM 2778 C C . PHE A 1 337 ? -21.101 -10.708 -29.070 1.00 35.91 337 PHE A C 1
ATOM 2780 O O . PHE A 1 337 ? -20.081 -11.323 -29.360 1.00 35.91 337 PHE A O 1
ATOM 2787 N N . LEU A 1 338 ? -21.709 -10.857 -27.886 1.00 34.12 338 LEU A N 1
ATOM 2788 C CA . LEU A 1 338 ? -21.178 -11.694 -26.802 1.00 34.12 338 LEU A CA 1
ATOM 2789 C C . LEU A 1 338 ? -21.247 -13.191 -27.143 1.00 34.12 338 LEU A C 1
ATOM 2791 O O . LEU A 1 338 ? -20.272 -13.905 -26.927 1.00 34.12 338 LEU A O 1
ATOM 2795 N N . ASP A 1 339 ? -22.337 -13.638 -27.773 1.00 39.03 339 ASP A N 1
ATOM 2796 C CA . ASP A 1 339 ? -22.490 -15.033 -28.215 1.00 39.03 339 ASP A CA 1
ATOM 2797 C C . ASP A 1 339 ? -21.534 -15.397 -29.372 1.00 39.03 339 ASP A C 1
ATOM 2799 O O . ASP A 1 339 ? -21.098 -16.542 -29.500 1.00 39.03 339 ASP A O 1
ATOM 2803 N N . GLU A 1 340 ? -21.162 -14.426 -30.215 1.00 38.38 340 GLU A N 1
ATOM 2804 C CA . GLU A 1 340 ? -20.194 -14.622 -31.306 1.00 38.38 340 GLU A CA 1
ATOM 2805 C C . GLU A 1 340 ? -18.729 -14.524 -30.827 1.00 38.38 340 GLU A C 1
ATOM 2807 O O . GLU A 1 340 ? -17.824 -15.047 -31.482 1.00 38.38 340 GLU A O 1
ATOM 2812 N N . PHE A 1 341 ? -18.476 -13.916 -29.663 1.00 35.72 341 PHE A N 1
ATOM 2813 C CA . PHE A 1 341 ? -17.139 -13.736 -29.086 1.00 35.72 341 PHE A CA 1
ATOM 2814 C C . PHE A 1 341 ? -16.567 -15.028 -28.480 1.00 35.72 341 PHE A C 1
ATOM 2816 O O . PHE A 1 341 ? -15.381 -15.321 -28.665 1.00 35.72 341 PHE A O 1
ATOM 2823 N N . ASP A 1 342 ? -17.409 -15.859 -27.859 1.00 40.66 342 ASP A N 1
ATOM 2824 C CA . ASP A 1 342 ? -17.010 -17.188 -27.372 1.00 40.66 342 ASP A CA 1
ATOM 2825 C C . ASP A 1 342 ? -16.535 -18.093 -28.521 1.00 40.66 342 ASP A C 1
ATOM 2827 O O . ASP A 1 342 ? -15.564 -18.839 -28.380 1.00 40.66 342 ASP A O 1
ATOM 2831 N N . ILE A 1 343 ? -17.134 -17.953 -29.709 1.00 40.56 343 ILE A N 1
ATOM 2832 C CA . ILE A 1 343 ? -16.737 -18.678 -30.926 1.00 40.56 343 ILE A CA 1
ATOM 2833 C C . ILE A 1 343 ? -15.350 -18.223 -31.410 1.00 40.56 343 ILE A C 1
ATOM 2835 O O . ILE A 1 343 ? -14.545 -19.046 -31.849 1.00 40.56 343 ILE A O 1
ATOM 2839 N N . VAL A 1 344 ? -15.028 -16.932 -31.290 1.00 36.34 344 VAL A N 1
ATOM 2840 C CA . VAL A 1 344 ? -13.715 -16.372 -31.663 1.00 36.34 344 VAL A CA 1
ATOM 2841 C C . VAL A 1 344 ? -12.623 -16.785 -30.671 1.00 36.34 344 VAL A C 1
ATOM 2843 O O . VAL A 1 344 ? -11.509 -17.101 -31.094 1.00 36.34 344 VAL A O 1
ATOM 2846 N N . LEU A 1 345 ? -12.928 -16.844 -29.372 1.00 39.69 345 LEU A N 1
ATOM 2847 C CA . LEU A 1 345 ? -12.015 -17.349 -28.338 1.00 39.69 345 LEU A CA 1
ATOM 2848 C C . LEU A 1 345 ? -11.751 -18.852 -28.490 1.00 39.69 345 LEU A C 1
ATOM 2850 O O . LEU A 1 345 ? -10.603 -19.294 -28.375 1.00 39.69 345 LEU A O 1
ATOM 2854 N N . GLN A 1 346 ? -12.788 -19.628 -28.803 1.00 40.84 346 GLN A N 1
ATOM 2855 C CA . GLN A 1 346 ? -12.679 -21.052 -29.107 1.00 40.84 346 GLN A CA 1
ATOM 2856 C C . GLN A 1 346 ? -11.843 -21.279 -30.380 1.00 40.84 346 GLN A C 1
ATOM 2858 O O . GLN A 1 346 ? -10.894 -22.062 -30.370 1.00 40.84 346 GLN A O 1
ATOM 2863 N N . TRP A 1 347 ? -12.100 -20.510 -31.444 1.00 39.72 347 TRP A N 1
ATOM 2864 C CA . TRP A 1 347 ? -11.329 -20.555 -32.688 1.00 39.72 347 TRP A CA 1
ATOM 2865 C C . TRP A 1 347 ? -9.864 -20.137 -32.491 1.00 39.72 347 TRP A C 1
ATOM 2867 O O . TRP A 1 347 ? -8.972 -20.768 -33.057 1.00 39.72 347 TRP A O 1
ATOM 2877 N N . ALA A 1 348 ? -9.573 -19.124 -31.666 1.00 34.06 348 ALA A N 1
ATOM 2878 C CA . ALA A 1 348 ? -8.204 -18.709 -31.346 1.00 34.06 348 ALA A CA 1
ATOM 2879 C C . ALA A 1 348 ? -7.431 -19.801 -30.584 1.00 34.06 348 ALA A C 1
ATOM 2881 O O . ALA A 1 348 ? -6.254 -20.037 -30.875 1.00 34.06 348 ALA A O 1
ATOM 2882 N N . LYS A 1 349 ? -8.106 -20.515 -29.670 1.00 37.34 349 LYS A N 1
ATOM 2883 C CA . LYS A 1 349 ? -7.563 -21.691 -28.970 1.00 37.34 349 LYS A CA 1
ATOM 2884 C C . LYS A 1 349 ? -7.312 -22.869 -29.919 1.00 37.34 349 LYS A C 1
ATOM 2886 O O . LYS A 1 349 ? -6.271 -23.512 -29.814 1.00 37.34 349 LYS A O 1
ATOM 2891 N N . GLU A 1 350 ? -8.214 -23.127 -30.863 1.00 38.25 350 GLU A N 1
ATOM 2892 C CA . GLU A 1 350 ? -8.130 -24.270 -31.788 1.00 38.25 350 GLU A CA 1
ATOM 2893 C C . GLU A 1 350 ? -7.192 -24.025 -32.990 1.00 38.25 350 GLU A C 1
ATOM 2895 O O . GLU A 1 350 ? -6.613 -24.966 -33.529 1.00 38.25 350 GLU A O 1
ATOM 2900 N N . SER A 1 351 ? -6.969 -22.765 -33.382 1.00 30.22 351 SER A N 1
ATOM 2901 C CA . SER A 1 351 ? -6.198 -22.394 -34.586 1.00 30.22 351 SER A CA 1
ATOM 2902 C C . SER A 1 351 ? -4.710 -22.106 -34.338 1.00 30.22 351 SER A C 1
ATOM 2904 O O . SER A 1 351 ? -3.988 -21.756 -35.274 1.00 30.22 351 SER A O 1
ATOM 2906 N N . GLY A 1 352 ? -4.234 -22.194 -33.091 1.00 28.67 352 GLY A N 1
ATOM 2907 C CA . GLY A 1 352 ? -2.820 -21.994 -32.745 1.00 28.67 352 GLY A CA 1
ATOM 2908 C C . GLY A 1 352 ? -2.266 -20.586 -33.025 1.00 28.67 352 GLY A C 1
ATOM 2909 O O . GLY A 1 352 ? -1.053 -20.433 -33.191 1.00 28.67 352 GLY A O 1
ATOM 2910 N N . LYS A 1 353 ? -3.119 -19.552 -33.092 1.00 27.20 353 LYS A N 1
ATOM 2911 C CA . LYS A 1 353 ? -2.716 -18.158 -33.361 1.00 27.20 353 LYS A CA 1
ATOM 2912 C C . LYS A 1 353 ? -2.786 -17.296 -32.092 1.00 27.20 353 LYS A C 1
ATOM 2914 O O . LYS A 1 353 ? -3.718 -17.375 -31.307 1.00 27.20 353 LYS A O 1
ATOM 2919 N N . SER A 1 354 ? -1.732 -16.504 -31.902 1.00 26.94 354 SER A N 1
ATOM 2920 C CA . SER A 1 354 ? -1.262 -15.907 -30.642 1.00 26.94 354 SER A CA 1
ATOM 2921 C C . SER A 1 354 ? -2.034 -14.686 -30.133 1.00 26.94 354 SER A C 1
ATOM 2923 O O . SER A 1 354 ? -2.165 -13.694 -30.847 1.00 26.94 354 SER A O 1
ATOM 2925 N N . ILE A 1 355 ? -2.388 -14.719 -28.844 1.00 30.34 355 ILE A N 1
ATOM 2926 C CA . ILE A 1 355 ? -2.836 -13.585 -28.020 1.00 30.34 355 ILE A CA 1
ATOM 2927 C C . ILE A 1 355 ? -2.119 -13.692 -26.651 1.00 30.34 355 ILE A C 1
ATOM 2929 O O . ILE A 1 355 ? -1.773 -14.792 -26.218 1.00 30.34 355 ILE A O 1
ATOM 2933 N N . TYR A 1 356 ? -1.800 -12.550 -26.033 1.00 31.22 356 TYR A N 1
ATOM 2934 C CA . TYR A 1 356 ? -1.037 -12.411 -24.781 1.00 31.22 356 TYR A CA 1
ATOM 2935 C C . TYR A 1 356 ? -2.015 -12.067 -23.643 1.00 31.22 356 TYR A C 1
ATOM 2937 O O . TYR A 1 356 ? -2.834 -11.169 -23.834 1.00 31.22 356 TYR A O 1
ATOM 2945 N N . TYR A 1 357 ? -1.956 -12.762 -22.502 1.00 39.41 357 TYR A N 1
ATOM 2946 C CA . TYR A 1 357 ? -3.021 -12.772 -21.487 1.00 39.41 357 TYR A CA 1
ATOM 2947 C C . TYR A 1 357 ? -2.542 -12.455 -20.055 1.00 39.41 357 TYR A C 1
ATOM 2949 O O . TYR A 1 357 ? -1.414 -12.733 -19.667 1.00 39.41 357 TYR A O 1
ATOM 2957 N N . LEU A 1 358 ? -3.451 -11.874 -19.278 1.00 26.28 358 LEU A N 1
ATOM 2958 C CA . LEU A 1 358 ? -3.701 -12.116 -17.854 1.00 26.28 358 LEU A CA 1
ATOM 2959 C C . LEU A 1 358 ? -5.220 -12.329 -17.798 1.00 26.28 358 LEU A C 1
ATOM 2961 O O . LEU A 1 358 ? -5.921 -11.620 -18.506 1.00 26.28 358 LEU A O 1
ATOM 2965 N N . ASP A 1 359 ? -5.747 -13.295 -17.056 1.00 23.94 359 ASP A N 1
ATOM 2966 C CA . ASP A 1 359 ? -7.204 -13.497 -16.968 1.00 23.94 359 ASP A CA 1
ATOM 2967 C C . ASP A 1 359 ? -7.735 -12.857 -15.672 1.00 23.94 359 ASP A C 1
ATOM 2969 O O . ASP A 1 359 ? -7.080 -12.942 -14.632 1.00 23.94 359 ASP A O 1
ATOM 2973 N N . PHE A 1 360 ? -8.881 -12.172 -15.736 1.00 28.06 360 PHE A N 1
ATOM 2974 C CA . PHE A 1 360 ? -9.623 -11.670 -14.570 1.00 28.06 360 PHE A CA 1
ATOM 2975 C C . PHE A 1 360 ? -11.121 -11.727 -14.871 1.00 28.06 360 PHE A C 1
ATOM 2977 O O . PHE A 1 360 ? -11.672 -10.884 -15.581 1.00 28.06 360 PHE A O 1
ATOM 2984 N N . LYS A 1 361 ? -11.801 -12.697 -14.262 1.00 21.80 361 LYS A N 1
ATOM 2985 C CA . LYS A 1 361 ? -13.261 -12.797 -14.244 1.00 21.80 361 LYS A CA 1
ATOM 2986 C C . LYS A 1 361 ? -13.773 -12.153 -12.949 1.00 21.80 361 LYS A C 1
ATOM 2988 O O . LYS A 1 361 ? -13.510 -12.673 -11.872 1.00 21.80 361 LYS A O 1
ATOM 2993 N N . ILE A 1 362 ? -14.503 -11.034 -13.016 1.00 23.36 362 ILE A N 1
ATOM 2994 C CA . ILE A 1 362 ? -15.167 -10.452 -11.829 1.00 23.36 362 ILE A CA 1
ATOM 2995 C C . ILE A 1 362 ? -16.667 -10.746 -11.879 1.00 23.36 362 ILE A C 1
ATOM 2997 O O . ILE A 1 362 ? -17.391 -10.219 -12.723 1.00 23.36 362 ILE A O 1
ATOM 3001 N N . ILE A 1 363 ? -17.139 -11.541 -10.914 1.00 22.47 363 ILE A N 1
ATOM 3002 C CA . ILE A 1 363 ? -18.551 -11.610 -10.527 1.00 22.47 363 ILE A CA 1
ATOM 3003 C C . ILE A 1 363 ? -18.789 -10.540 -9.455 1.00 22.47 363 ILE A C 1
ATOM 3005 O O . ILE A 1 363 ? -18.371 -10.657 -8.305 1.00 22.47 363 ILE A O 1
ATOM 3009 N N . SER A 1 364 ? -19.483 -9.479 -9.859 1.00 23.05 364 SER A N 1
ATOM 3010 C CA . SER A 1 364 ? -20.070 -8.459 -8.989 1.00 23.05 364 SER A CA 1
ATOM 3011 C C . SER A 1 364 ? -21.124 -9.094 -8.079 1.00 23.05 364 SER A C 1
ATOM 3013 O O . SER A 1 364 ? -22.231 -9.316 -8.555 1.00 23.05 364 SER A O 1
ATOM 3015 N N . LEU A 1 365 ? -20.828 -9.348 -6.796 1.00 23.39 365 LEU A N 1
ATOM 3016 C CA . LEU A 1 365 ? -21.860 -9.651 -5.780 1.00 23.39 365 LEU A CA 1
ATOM 3017 C C . LEU A 1 365 ? -21.441 -9.457 -4.300 1.00 23.39 365 LEU A C 1
ATOM 3019 O O . LEU A 1 365 ? -22.278 -9.658 -3.425 1.00 23.39 365 LEU A O 1
ATOM 3023 N N . ARG A 1 366 ? -20.198 -9.062 -3.963 1.00 30.25 366 ARG A N 1
ATOM 3024 C CA . ARG A 1 366 ? -19.682 -9.239 -2.584 1.00 30.25 366 ARG A CA 1
ATOM 3025 C C . ARG A 1 366 ? -19.506 -8.032 -1.671 1.00 30.25 366 ARG A C 1
ATOM 3027 O O . ARG A 1 366 ? -19.350 -8.251 -0.473 1.00 30.25 366 ARG A O 1
ATOM 3034 N N . THR A 1 367 ? -19.633 -6.797 -2.151 1.00 31.41 367 THR A N 1
ATOM 3035 C CA . THR A 1 367 ? -19.351 -5.587 -1.345 1.00 31.41 367 THR A CA 1
ATOM 3036 C C . THR A 1 367 ? -20.201 -5.457 -0.069 1.00 31.41 367 THR A C 1
ATOM 3038 O O . THR A 1 367 ? -19.855 -4.698 0.829 1.00 31.41 367 THR A O 1
ATOM 3041 N N . MET A 1 368 ? -21.310 -6.198 0.039 1.00 27.36 368 MET A N 1
ATOM 3042 C CA . MET A 1 368 ? -22.166 -6.210 1.231 1.00 27.36 368 MET A CA 1
ATOM 3043 C C . MET A 1 368 ? -21.704 -7.180 2.334 1.00 27.36 368 MET A C 1
ATOM 3045 O O . MET A 1 368 ? -22.189 -7.069 3.457 1.00 27.36 368 MET A O 1
ATOM 3049 N N . THR A 1 369 ? -20.786 -8.110 2.047 1.00 32.91 369 THR A N 1
ATOM 3050 C CA . THR A 1 369 ? -20.397 -9.187 2.982 1.00 32.91 369 THR A CA 1
ATOM 3051 C C . THR A 1 369 ? -19.237 -8.780 3.900 1.00 32.91 369 THR A C 1
ATOM 3053 O O . THR A 1 369 ? -19.259 -9.110 5.081 1.00 32.91 369 THR A O 1
ATOM 3056 N N . ASP A 1 370 ? -18.271 -7.990 3.416 1.00 39.75 370 ASP A N 1
ATOM 3057 C CA . ASP A 1 370 ? -17.078 -7.608 4.203 1.00 39.75 370 ASP A CA 1
ATOM 3058 C C . ASP A 1 370 ? -17.377 -6.539 5.262 1.00 39.75 370 ASP A C 1
ATOM 3060 O O . ASP A 1 370 ? -16.801 -6.533 6.351 1.00 39.75 370 ASP A O 1
ATOM 3064 N N . LEU A 1 371 ? -18.379 -5.690 5.009 1.00 47.38 371 LEU A N 1
ATOM 3065 C CA . LEU A 1 371 ? -18.898 -4.740 6.000 1.00 47.38 371 LEU A CA 1
ATOM 3066 C C . LEU A 1 371 ? -19.567 -5.440 7.201 1.00 47.38 371 LEU A C 1
ATOM 3068 O O . LEU A 1 371 ? -19.826 -4.788 8.211 1.00 47.38 371 LEU A O 1
ATOM 3072 N N . GLN A 1 372 ? -19.824 -6.755 7.122 1.00 41.00 372 GLN A N 1
ATOM 3073 C CA . GLN A 1 372 ? -20.381 -7.549 8.222 1.00 41.00 372 GLN A CA 1
ATOM 3074 C C . GLN A 1 372 ? -19.313 -8.132 9.174 1.00 41.00 372 GLN A C 1
ATOM 3076 O O . GLN A 1 372 ? -19.689 -8.632 10.233 1.00 41.00 372 GLN A O 1
ATOM 3081 N N . GLN A 1 373 ? -18.006 -8.052 8.865 1.00 59.06 373 GLN A N 1
ATOM 3082 C CA . GLN A 1 373 ? -16.915 -8.605 9.703 1.00 59.06 373 GLN A CA 1
ATOM 3083 C C . GLN A 1 373 ? -15.975 -7.552 10.329 1.00 59.06 373 GLN A C 1
ATOM 3085 O O . GLN A 1 373 ? -14.873 -7.878 10.773 1.00 59.06 373 GLN A O 1
ATOM 3090 N N . LEU A 1 374 ? -16.401 -6.291 10.408 1.00 75.25 374 LEU A N 1
ATOM 3091 C CA . LEU A 1 374 ? -15.627 -5.225 11.052 1.00 75.25 374 LEU A CA 1
ATOM 3092 C C . LEU A 1 374 ? -15.508 -5.470 12.569 1.00 75.25 374 LEU A C 1
ATOM 3094 O O . LEU A 1 374 ? -16.512 -5.676 13.254 1.00 75.25 374 LEU A O 1
ATOM 3098 N N . LYS A 1 375 ? -14.283 -5.442 13.110 1.00 85.69 375 LYS A N 1
ATOM 3099 C CA . LYS A 1 375 ? -14.025 -5.675 14.546 1.00 85.69 375 LYS A CA 1
ATOM 3100 C C . LYS A 1 375 ? -13.817 -4.378 15.316 1.00 85.69 375 LYS A C 1
ATOM 3102 O O . LYS A 1 375 ? -14.184 -4.282 16.486 1.00 85.69 375 LYS A O 1
ATOM 3107 N N . ASN A 1 376 ? -13.218 -3.383 14.668 1.00 89.81 376 ASN A N 1
ATOM 3108 C CA . ASN A 1 376 ? -12.825 -2.111 15.267 1.00 89.81 376 ASN A CA 1
ATOM 3109 C C . ASN A 1 376 ? -13.766 -0.964 14.890 1.00 89.81 376 ASN A C 1
ATOM 3111 O O . ASN A 1 376 ? -13.713 0.100 15.510 1.00 89.81 376 ASN A O 1
ATOM 3115 N N . ILE A 1 377 ? -14.642 -1.174 13.909 1.00 90.69 377 ILE A N 1
ATOM 3116 C CA . ILE A 1 377 ? -15.668 -0.230 13.475 1.00 90.69 377 ILE A CA 1
ATOM 3117 C C . ILE A 1 377 ? -17.029 -0.915 13.492 1.00 90.69 377 ILE A C 1
ATOM 3119 O O . ILE A 1 377 ? -17.183 -2.040 13.038 1.00 90.69 377 ILE A O 1
ATOM 3123 N N . LYS A 1 378 ? -18.046 -0.213 13.985 1.00 90.81 378 LYS A N 1
ATOM 3124 C CA . LYS A 1 378 ? -19.447 -0.570 13.756 1.00 90.81 378 LYS A CA 1
ATOM 3125 C C . LYS A 1 378 ? -20.047 0.436 12.791 1.00 90.81 378 LYS A C 1
ATOM 3127 O O . LYS A 1 378 ? -19.835 1.641 12.943 1.00 90.81 378 LYS A O 1
ATOM 3132 N N . LEU A 1 379 ? -20.777 -0.065 11.804 1.00 87.50 379 LEU A N 1
ATOM 3133 C CA . LEU A 1 379 ? -21.514 0.765 10.866 1.00 87.50 379 LEU A CA 1
ATOM 3134 C C . LEU A 1 379 ? -22.995 0.706 11.164 1.00 87.50 379 LEU A C 1
ATOM 3136 O O . LEU A 1 379 ? -23.563 -0.367 11.343 1.00 87.50 379 LEU A O 1
ATOM 3140 N N . ASP A 1 380 ? -23.595 1.884 11.183 1.00 87.31 380 ASP A N 1
ATOM 3141 C CA . ASP A 1 380 ? -25.029 2.062 11.301 1.00 87.31 380 ASP A CA 1
ATOM 3142 C C . ASP A 1 380 ? -25.499 3.097 10.271 1.00 87.31 380 ASP A C 1
ATOM 3144 O O . ASP A 1 380 ? -24.709 3.913 9.780 1.00 87.31 380 ASP A O 1
ATOM 3148 N N . TYR A 1 381 ? -26.780 3.054 9.925 1.00 87.75 381 TYR A N 1
ATOM 3149 C CA . TYR A 1 381 ? -27.373 3.863 8.870 1.00 87.75 381 TYR A CA 1
ATOM 3150 C C . TYR A 1 381 ? -28.708 4.439 9.328 1.00 87.75 381 TYR A C 1
ATOM 3152 O O . TYR A 1 381 ? -29.599 3.714 9.761 1.00 87.75 381 TYR A O 1
ATOM 3160 N N . GLU A 1 382 ? -28.878 5.750 9.170 1.00 84.38 382 GLU A N 1
ATOM 3161 C CA . GLU A 1 382 ? -30.137 6.426 9.482 1.00 84.38 382 GLU A CA 1
ATOM 3162 C C . GLU A 1 382 ? -30.434 7.501 8.437 1.00 84.38 382 GLU A C 1
ATOM 3164 O O . GLU A 1 382 ? -29.647 8.430 8.268 1.00 84.38 382 GLU A O 1
ATOM 3169 N N . ASP A 1 383 ? -31.566 7.394 7.736 1.00 80.69 383 ASP A N 1
ATOM 3170 C CA . ASP A 1 383 ? -32.033 8.379 6.748 1.00 80.69 383 ASP A CA 1
ATOM 3171 C C . ASP A 1 383 ? -30.926 8.863 5.793 1.00 80.69 383 ASP A C 1
ATOM 3173 O O . ASP A 1 383 ? -30.661 10.064 5.683 1.00 80.69 383 ASP A O 1
ATOM 3177 N N . ASN A 1 384 ? -30.260 7.923 5.110 1.00 87.19 384 ASN A N 1
ATOM 3178 C CA . ASN A 1 384 ? -29.161 8.187 4.170 1.00 87.19 384 ASN A CA 1
ATOM 3179 C C . ASN A 1 384 ? -27.880 8.759 4.807 1.00 87.19 384 ASN A C 1
ATOM 3181 O O . ASN A 1 384 ? -27.003 9.269 4.107 1.00 87.19 384 ASN A O 1
ATOM 3185 N N . ILE A 1 385 ? -27.740 8.695 6.129 1.00 92.00 385 ILE A N 1
ATOM 3186 C CA . ILE A 1 385 ? -26.536 9.104 6.854 1.00 92.00 385 ILE A CA 1
ATOM 3187 C C . ILE A 1 385 ? -25.836 7.853 7.356 1.00 92.00 385 ILE A C 1
ATOM 3189 O O . ILE A 1 385 ? -26.444 7.029 8.035 1.00 92.00 385 ILE A O 1
ATOM 3193 N N . ALA A 1 386 ? -24.551 7.732 7.042 1.00 95.12 386 ALA A N 1
ATOM 3194 C CA . ALA A 1 386 ? -23.720 6.659 7.560 1.00 95.12 386 ALA A CA 1
ATOM 3195 C C . ALA A 1 386 ? -23.061 7.079 8.874 1.00 95.12 386 ALA A C 1
ATOM 3197 O O . ALA A 1 386 ? -22.503 8.174 8.987 1.00 95.12 386 ALA A O 1
ATOM 3198 N N . ILE A 1 387 ? -23.107 6.198 9.862 1.00 96.25 387 ILE A N 1
ATOM 3199 C CA . ILE A 1 387 ? -22.610 6.432 11.211 1.00 96.25 387 ILE A CA 1
ATOM 3200 C C . ILE A 1 387 ? -21.478 5.438 11.443 1.00 96.25 387 ILE A C 1
ATOM 3202 O O . ILE A 1 387 ? -21.691 4.251 11.668 1.00 96.25 387 ILE A O 1
ATOM 3206 N N . VAL A 1 388 ? -20.254 5.946 11.343 1.00 97.06 388 VAL A N 1
ATOM 3207 C CA . VAL A 1 388 ? -19.012 5.206 11.551 1.00 97.06 388 VAL A CA 1
ATOM 3208 C C . VAL A 1 388 ? -18.677 5.277 13.035 1.00 97.06 388 VAL A C 1
ATOM 3210 O O . VAL A 1 388 ? -18.155 6.287 13.517 1.00 97.06 388 VAL A O 1
ATOM 3213 N N . GLN A 1 389 ? -19.013 4.220 13.770 1.00 95.81 389 GLN A N 1
ATOM 3214 C CA . GLN A 1 389 ? -18.754 4.121 15.201 1.00 95.81 389 GLN A CA 1
ATOM 3215 C C . GLN A 1 389 ? -17.420 3.413 15.453 1.00 95.81 389 GLN A C 1
ATOM 3217 O O . GLN A 1 389 ? -17.290 2.206 15.264 1.00 95.81 389 GLN A O 1
ATOM 3222 N N . LEU A 1 390 ? -16.424 4.156 15.920 1.00 97.06 390 LEU A N 1
ATOM 3223 C CA . LEU A 1 390 ? -15.116 3.629 16.295 1.00 97.06 390 LEU A CA 1
ATOM 3224 C C . LEU A 1 390 ? -15.232 2.840 17.602 1.00 97.06 390 LEU A C 1
ATOM 3226 O O . LEU A 1 390 ? -15.645 3.375 18.637 1.00 97.06 390 LEU A O 1
ATOM 3230 N N . ASN A 1 391 ? -14.857 1.569 17.559 1.00 94.44 391 ASN A N 1
ATOM 3231 C CA . ASN A 1 391 ? -14.927 0.650 18.682 1.00 94.44 391 ASN A CA 1
ATOM 3232 C C . ASN A 1 391 ? -13.795 -0.382 18.630 1.00 94.44 391 ASN A C 1
ATOM 3234 O O . ASN A 1 391 ? -14.040 -1.561 18.404 1.00 94.44 391 ASN A O 1
ATOM 3238 N N . GLN A 1 392 ? -12.561 0.051 18.878 1.00 93.12 392 GLN A N 1
ATOM 3239 C CA . GLN A 1 392 ? -11.402 -0.841 18.890 1.00 93.12 392 GLN A CA 1
ATOM 3240 C C . GLN A 1 392 ? -11.603 -2.026 19.845 1.00 93.12 392 GLN A C 1
ATOM 3242 O O . GLN A 1 392 ? -11.808 -1.837 21.049 1.00 93.12 392 GLN A O 1
ATOM 3247 N N . GLU A 1 393 ? -11.555 -3.246 19.325 1.00 88.25 393 GLU A N 1
ATOM 3248 C CA . GLU A 1 393 ? -11.810 -4.442 20.125 1.00 88.25 393 GLU A CA 1
ATOM 3249 C C . GLU A 1 393 ? -10.740 -4.604 21.218 1.00 88.25 393 GLU A C 1
ATOM 3251 O O . GLU A 1 393 ? -9.586 -4.209 21.044 1.00 88.25 393 GLU A O 1
ATOM 3256 N N . ASN A 1 394 ? -11.118 -5.162 22.372 1.00 86.75 394 ASN A N 1
ATOM 3257 C CA . ASN A 1 394 ? -10.202 -5.473 23.479 1.00 86.75 394 ASN A CA 1
ATOM 3258 C C . ASN A 1 394 ? -9.376 -4.278 24.011 1.00 86.75 394 ASN A C 1
ATOM 3260 O O . ASN A 1 394 ? -8.361 -4.463 24.678 1.00 86.75 394 ASN A O 1
ATOM 3264 N N . SER A 1 395 ? -9.829 -3.044 23.766 1.00 89.94 395 SER A N 1
ATOM 3265 C CA . SER A 1 395 ? -9.192 -1.815 24.249 1.00 89.94 395 SER A CA 1
ATOM 3266 C C . SER A 1 395 ? -10.191 -0.889 24.946 1.00 89.94 395 SER A C 1
ATOM 3268 O O . SER A 1 395 ? -11.368 -0.815 24.583 1.00 89.94 395 SER A O 1
ATOM 3270 N N . LYS A 1 396 ? -9.714 -0.130 25.941 1.00 90.00 396 LYS A N 1
ATOM 3271 C CA . LYS A 1 396 ? -10.493 0.927 26.615 1.00 90.00 396 LYS A CA 1
ATOM 3272 C C . LYS A 1 396 ? -10.544 2.233 25.821 1.00 90.00 396 LYS A C 1
ATOM 3274 O O . LYS A 1 396 ? -11.388 3.078 26.094 1.00 90.00 396 LYS A O 1
ATOM 3279 N N . VAL A 1 397 ? -9.645 2.405 24.856 1.00 93.56 397 VAL A N 1
ATOM 3280 C CA . VAL A 1 397 ? -9.528 3.612 24.032 1.00 93.56 397 VAL A CA 1
ATOM 3281 C C . VAL A 1 397 ? -9.457 3.238 22.560 1.00 93.56 397 VAL A C 1
ATOM 3283 O O . VAL A 1 397 ? -9.000 2.148 22.219 1.00 93.56 397 VAL A O 1
ATOM 3286 N N . ASN A 1 398 ? -9.882 4.145 21.687 1.00 96.56 398 ASN A N 1
ATOM 3287 C CA . ASN A 1 398 ? -9.586 4.018 20.264 1.00 96.56 398 ASN A CA 1
ATOM 3288 C C . ASN A 1 398 ? -8.252 4.702 19.972 1.00 96.56 398 ASN A C 1
ATOM 3290 O O . ASN A 1 398 ? -8.037 5.841 20.393 1.00 96.56 398 ASN A O 1
ATOM 3294 N N . THR A 1 399 ? -7.382 4.043 19.223 1.00 95.88 399 THR A N 1
ATOM 3295 C CA . THR A 1 399 ? -6.183 4.638 18.631 1.00 95.88 399 THR A CA 1
ATOM 3296 C C . THR A 1 399 ? -6.258 4.521 17.114 1.00 95.88 399 THR A C 1
ATOM 3298 O O . THR A 1 399 ? -6.984 3.688 16.571 1.00 95.88 399 THR A O 1
ATOM 3301 N N . LEU A 1 400 ? -5.506 5.359 16.402 1.00 92.94 400 LEU A N 1
ATOM 3302 C CA . LEU A 1 400 ? -5.249 5.162 14.975 1.00 92.94 400 LEU A CA 1
ATOM 3303 C C . LEU A 1 400 ? -4.187 4.070 14.812 1.00 92.94 400 LEU A C 1
ATOM 3305 O O . LEU A 1 400 ? -3.080 4.352 14.365 1.00 92.94 400 LEU A O 1
ATOM 3309 N N . SER A 1 401 ? -4.503 2.855 15.263 1.00 89.06 401 SER A N 1
ATOM 3310 C CA . SER A 1 401 ? -3.705 1.655 15.011 1.00 89.06 401 SER A CA 1
ATOM 3311 C C . SER A 1 401 ? -3.820 1.243 13.544 1.00 89.06 401 SER A C 1
ATOM 3313 O O . SER A 1 401 ? -4.737 1.673 12.837 1.00 89.06 401 SER A O 1
ATOM 3315 N N . ARG A 1 402 ? -2.923 0.376 13.067 1.00 79.38 402 ARG A N 1
ATOM 3316 C CA . ARG A 1 402 ? -3.017 -0.138 11.697 1.00 79.38 402 ARG A CA 1
ATOM 3317 C C . ARG A 1 402 ? -4.327 -0.906 11.489 1.00 79.38 402 ARG A C 1
ATOM 3319 O O . ARG A 1 402 ? -5.033 -0.576 10.547 1.00 79.38 402 ARG A O 1
ATOM 3326 N N . LYS A 1 403 ? -4.732 -1.785 12.413 1.00 82.56 403 LYS A N 1
ATOM 3327 C CA . LYS A 1 403 ? -6.067 -2.426 12.439 1.00 82.56 403 LYS A CA 1
ATOM 3328 C C . LYS A 1 403 ? -7.224 -1.442 12.268 1.00 82.56 403 LYS A C 1
ATOM 3330 O O . LYS A 1 403 ? -8.074 -1.645 11.407 1.00 82.56 403 LYS A O 1
ATOM 3335 N N . MET A 1 404 ? -7.245 -0.360 13.051 1.00 87.75 404 MET A N 1
ATOM 3336 C CA . MET A 1 404 ? -8.291 0.660 12.931 1.00 87.75 404 MET A CA 1
ATOM 3337 C C . MET A 1 404 ? -8.280 1.302 11.539 1.00 87.75 404 MET A C 1
ATOM 3339 O O . MET A 1 404 ? -9.331 1.478 10.932 1.00 87.75 404 MET A O 1
ATOM 3343 N N . MET A 1 405 ? -7.099 1.641 11.017 1.00 83.56 405 MET A N 1
ATOM 3344 C CA . MET A 1 405 ? -6.967 2.291 9.711 1.00 83.56 405 MET A CA 1
ATOM 3345 C C . MET A 1 405 ? -7.291 1.358 8.536 1.00 83.56 405 MET A C 1
ATOM 3347 O O . MET A 1 405 ? -7.876 1.822 7.556 1.00 83.56 405 MET A O 1
ATOM 3351 N N . ASN A 1 406 ? -6.973 0.066 8.651 1.00 78.12 406 ASN A N 1
ATOM 3352 C CA . ASN A 1 406 ? -7.304 -0.965 7.667 1.00 78.12 406 ASN A CA 1
ATOM 3353 C C . ASN A 1 406 ? -8.817 -1.159 7.531 1.00 78.12 406 ASN A C 1
ATOM 3355 O O . ASN A 1 406 ? -9.281 -1.437 6.436 1.00 78.12 406 ASN A O 1
ATOM 3359 N N . GLU A 1 407 ? -9.592 -0.951 8.600 1.00 82.38 407 GLU A N 1
ATOM 3360 C CA . GLU A 1 407 ? -11.059 -0.932 8.522 1.00 82.38 407 GLU A CA 1
ATOM 3361 C C . GLU A 1 407 ? -11.592 0.448 8.100 1.00 82.38 407 GLU A C 1
ATOM 3363 O O . GLU A 1 407 ? -12.471 0.557 7.245 1.00 82.38 407 GLU A O 1
ATOM 3368 N N . PHE A 1 408 ? -11.051 1.531 8.665 1.00 85.50 408 PHE A N 1
ATOM 3369 C CA . PHE A 1 408 ? -11.571 2.884 8.456 1.00 85.50 408 PHE A CA 1
ATOM 3370 C C . PHE A 1 408 ? -11.459 3.347 7.005 1.00 85.50 408 PHE A C 1
ATOM 3372 O O . PHE A 1 408 ? -12.393 3.954 6.483 1.00 85.50 408 PHE A O 1
ATOM 3379 N N . VAL A 1 409 ? -10.331 3.084 6.340 1.00 82.25 409 VAL A N 1
ATOM 3380 C CA . VAL A 1 409 ? -10.082 3.584 4.980 1.00 82.25 409 VAL A CA 1
ATOM 3381 C C . VAL A 1 409 ? -11.016 2.939 3.945 1.00 82.25 409 VAL A C 1
ATOM 3383 O O . VAL A 1 409 ? -11.643 3.695 3.193 1.00 82.25 409 VAL A O 1
ATOM 3386 N N . PRO A 1 410 ? -11.182 1.602 3.883 1.00 76.25 410 PRO A N 1
ATOM 3387 C CA . PRO A 1 410 ? -12.158 0.970 2.993 1.00 76.25 410 PRO A CA 1
ATOM 3388 C C . PRO A 1 410 ? -13.590 1.423 3.272 1.00 76.25 410 PRO A C 1
ATOM 3390 O O . PRO A 1 410 ? -14.284 1.831 2.340 1.00 76.25 410 PRO A O 1
ATOM 3393 N N . VAL A 1 411 ? -13.999 1.452 4.547 1.00 82.75 411 VAL A N 1
ATOM 3394 C CA . VAL A 1 411 ? -15.321 1.936 4.969 1.00 82.75 411 VAL A CA 1
ATOM 3395 C C . VAL A 1 411 ? -15.551 3.362 4.480 1.00 82.75 411 VAL A C 1
ATOM 3397 O O . VAL A 1 411 ? -16.546 3.648 3.816 1.00 82.75 411 VAL A O 1
ATOM 3400 N N . PHE A 1 412 ? -14.608 4.264 4.742 1.00 85.56 412 PHE A N 1
ATOM 3401 C CA . PHE A 1 412 ? -14.711 5.652 4.316 1.00 85.56 412 PHE A CA 1
ATOM 3402 C C . PHE A 1 412 ? -14.805 5.778 2.789 1.00 85.56 412 PHE A C 1
ATOM 3404 O O . PHE A 1 412 ? -15.652 6.511 2.274 1.00 85.56 412 PHE A O 1
ATOM 3411 N N . ASN A 1 413 ? -13.981 5.031 2.051 1.00 79.56 413 ASN A N 1
ATOM 3412 C CA . ASN A 1 413 ? -13.992 5.027 0.590 1.00 79.56 413 ASN A CA 1
ATOM 3413 C C . ASN A 1 413 ? -15.302 4.488 0.008 1.00 79.56 413 ASN A C 1
ATOM 3415 O O . ASN A 1 413 ? -15.791 5.035 -0.983 1.00 79.56 413 ASN A O 1
ATOM 3419 N N . HIS A 1 414 ? -15.875 3.450 0.616 1.00 80.00 414 HIS A N 1
ATOM 3420 C CA . HIS A 1 414 ? -17.179 2.908 0.249 1.00 80.00 414 HIS A CA 1
ATOM 3421 C C . HIS A 1 414 ? -18.282 3.952 0.474 1.00 80.00 414 HIS A C 1
ATOM 3423 O O . HIS A 1 414 ? -18.961 4.354 -0.473 1.00 80.00 414 HIS A O 1
ATOM 3429 N N . LEU A 1 415 ? -18.380 4.498 1.691 1.00 84.69 415 LEU A N 1
ATOM 3430 C CA . LEU A 1 415 ? -19.388 5.500 2.053 1.00 84.69 415 LEU A CA 1
ATOM 3431 C C . LEU A 1 415 ? -19.281 6.774 1.215 1.00 84.69 415 LEU A C 1
ATOM 3433 O O . LEU A 1 415 ? -20.287 7.401 0.886 1.00 84.69 415 LEU A O 1
ATOM 3437 N N . LYS A 1 416 ? -18.065 7.170 0.831 1.00 83.56 416 LYS A N 1
ATOM 3438 C CA . LYS A 1 416 ? -17.832 8.314 -0.054 1.00 83.56 416 LYS A CA 1
ATOM 3439 C C . LYS A 1 416 ? -18.376 8.082 -1.467 1.00 83.56 416 LYS A C 1
ATOM 3441 O O . LYS A 1 416 ? -18.834 9.043 -2.082 1.00 83.56 416 LYS A O 1
ATOM 3446 N N . LYS A 1 417 ? -18.347 6.844 -1.971 1.00 79.00 417 LYS A N 1
ATOM 3447 C CA . LYS A 1 417 ? -18.799 6.477 -3.325 1.00 79.00 417 LYS A CA 1
ATOM 3448 C C . LYS A 1 417 ? -20.292 6.152 -3.418 1.00 79.00 417 LYS A C 1
ATOM 3450 O O . LYS A 1 417 ? -20.847 6.314 -4.494 1.00 79.00 417 LYS A O 1
ATOM 3455 N N . ASP A 1 418 ? -20.928 5.715 -2.333 1.00 78.81 418 ASP A N 1
ATOM 3456 C CA . ASP A 1 418 ? -22.338 5.300 -2.353 1.00 78.81 418 ASP A CA 1
ATOM 3457 C C . ASP A 1 418 ? -23.295 6.496 -2.487 1.00 78.81 418 ASP A C 1
ATOM 3459 O O . ASP A 1 418 ? -23.464 7.269 -1.546 1.00 78.81 418 ASP A O 1
ATOM 3463 N N . ASP A 1 419 ? -23.946 6.663 -3.637 1.00 83.69 419 ASP A N 1
ATOM 3464 C CA . ASP A 1 419 ? -24.851 7.789 -3.901 1.00 83.69 419 ASP A CA 1
ATOM 3465 C C . ASP A 1 419 ? -26.076 7.848 -2.971 1.00 83.69 419 ASP A C 1
ATOM 3467 O O . ASP A 1 419 ? -26.674 8.926 -2.818 1.00 83.69 419 ASP A O 1
ATOM 3471 N N . ASN A 1 420 ? -26.421 6.741 -2.303 1.00 84.44 420 ASN A N 1
ATOM 3472 C CA . ASN A 1 420 ? -27.468 6.717 -1.284 1.00 84.44 420 ASN A CA 1
ATOM 3473 C C . ASN A 1 420 ? -27.026 7.424 -0.003 1.00 84.44 420 ASN A C 1
ATOM 3475 O O . ASN A 1 420 ? -27.863 7.989 0.687 1.00 84.44 420 ASN A O 1
ATOM 3479 N N . ILE A 1 421 ? -25.726 7.481 0.294 1.00 90.69 421 ILE A N 1
ATOM 3480 C CA . ILE A 1 421 ? -25.207 8.162 1.483 1.00 90.69 421 ILE A CA 1
ATOM 3481 C C . ILE A 1 421 ? -25.031 9.654 1.209 1.00 90.69 421 ILE A C 1
ATOM 3483 O O . ILE A 1 421 ? -24.249 10.059 0.346 1.00 90.69 421 ILE A O 1
ATOM 3487 N N . LYS A 1 422 ? -25.728 10.487 1.984 1.00 90.38 422 LYS A N 1
ATOM 3488 C CA . LYS A 1 422 ? -25.718 11.955 1.895 1.00 90.38 422 LYS A CA 1
ATOM 3489 C C . LYS A 1 422 ? -24.841 12.636 2.938 1.00 90.38 422 LYS A C 1
ATOM 3491 O O . LYS A 1 422 ? -24.505 13.801 2.766 1.00 90.38 422 LYS A O 1
ATOM 3496 N N . GLY A 1 423 ? -24.418 11.928 3.980 1.00 94.44 423 GLY A N 1
ATOM 3497 C CA . GLY A 1 423 ? -23.476 12.447 4.967 1.00 94.44 423 GLY A CA 1
ATOM 3498 C C . GLY A 1 423 ? -22.895 11.349 5.844 1.00 94.44 423 GLY A C 1
ATOM 3499 O O . GLY A 1 423 ? -23.415 10.234 5.881 1.00 94.44 423 GLY A O 1
ATOM 3500 N N . ILE A 1 424 ? -21.794 11.665 6.519 1.00 97.75 424 ILE A N 1
ATOM 3501 C CA . ILE A 1 424 ? -21.039 10.712 7.335 1.00 97.75 424 ILE A CA 1
ATOM 3502 C C . ILE A 1 424 ? -20.834 11.299 8.732 1.00 97.75 424 ILE A C 1
ATOM 3504 O O . ILE A 1 424 ? -20.447 12.458 8.887 1.00 97.75 424 ILE A O 1
ATOM 3508 N N . ILE A 1 425 ? -21.068 10.494 9.760 1.00 98.19 425 ILE A N 1
ATOM 3509 C CA . ILE A 1 425 ? -20.760 10.826 11.150 1.00 98.19 425 ILE A CA 1
ATOM 3510 C C . ILE A 1 425 ? -19.654 9.893 11.613 1.00 98.19 425 ILE A C 1
ATOM 3512 O O . ILE A 1 425 ? -19.807 8.680 11.545 1.00 98.19 425 ILE A O 1
ATOM 3516 N N . VAL A 1 426 ? -18.557 10.457 12.107 1.00 98.44 426 VAL A N 1
ATOM 3517 C CA . VAL A 1 426 ? -17.519 9.711 12.818 1.00 98.44 426 VAL A CA 1
ATOM 3518 C C . VAL A 1 426 ? -17.744 9.934 14.305 1.00 98.44 426 VAL A C 1
ATOM 3520 O O . VAL A 1 426 ? -17.661 11.064 14.792 1.00 98.44 426 VAL A O 1
ATOM 3523 N N . ILE A 1 427 ? -18.053 8.864 15.025 1.00 98.25 427 ILE A N 1
ATOM 3524 C CA . ILE A 1 427 ? -18.327 8.875 16.464 1.00 98.25 427 ILE A CA 1
ATOM 3525 C C . ILE A 1 427 ? -17.605 7.701 17.116 1.00 98.25 427 ILE A C 1
ATOM 3527 O O . ILE A 1 427 ? -17.246 6.743 16.447 1.00 98.25 427 ILE A O 1
ATOM 3531 N N . SER A 1 428 ? -17.373 7.751 18.421 1.00 97.50 428 SER A N 1
ATOM 3532 C CA . SER A 1 428 ? -16.861 6.602 19.166 1.00 97.50 428 SER A CA 1
ATOM 3533 C C . SER A 1 428 ? -17.989 5.888 19.898 1.00 97.50 428 SER A C 1
ATOM 3535 O O . SER A 1 428 ? -18.850 6.542 20.482 1.00 97.50 428 SER A O 1
ATOM 3537 N N . ALA A 1 429 ? -17.952 4.556 19.912 1.00 93.94 429 ALA A N 1
ATOM 3538 C CA . ALA A 1 429 ? -18.791 3.751 20.797 1.00 93.94 429 ALA A CA 1
ATOM 3539 C C . ALA A 1 429 ? -18.186 3.602 22.206 1.00 93.94 429 ALA A C 1
ATOM 3541 O O . ALA A 1 429 ? -18.825 3.037 23.087 1.00 93.94 429 ALA A O 1
ATOM 3542 N N . LYS A 1 430 ? -16.947 4.069 22.429 1.00 92.19 430 LYS A N 1
ATOM 3543 C CA . LYS A 1 430 ? -16.247 3.939 23.710 1.00 92.19 430 LYS A CA 1
ATOM 3544 C C . LYS A 1 430 ? -16.501 5.143 24.617 1.00 92.19 430 LYS A C 1
ATOM 3546 O O . LYS A 1 430 ? -16.136 6.268 24.256 1.00 92.19 430 LYS A O 1
ATOM 3551 N N . PRO A 1 431 ? -17.027 4.924 25.831 1.00 88.62 431 PRO A N 1
ATOM 3552 C CA . PRO A 1 431 ? -17.158 5.984 26.815 1.00 88.62 431 PRO A CA 1
ATOM 3553 C C . PRO A 1 431 ? -15.820 6.654 27.143 1.00 88.62 431 PRO A C 1
ATOM 3555 O O . PRO A 1 431 ? -14.810 6.000 27.397 1.00 88.62 431 PRO A O 1
ATOM 3558 N N . GLY A 1 432 ? -15.795 7.989 27.119 1.00 89.69 432 GLY A N 1
ATOM 3559 C CA . GLY A 1 432 ? -14.617 8.773 27.503 1.00 89.69 432 GLY A CA 1
ATOM 3560 C C . GLY A 1 432 ? -13.441 8.751 26.516 1.00 89.69 432 GLY A C 1
ATOM 3561 O O . GLY A 1 432 ? -12.419 9.379 26.800 1.00 89.69 432 GLY A O 1
ATOM 3562 N N . SER A 1 433 ? -13.573 8.130 25.341 1.00 95.06 433 SER A N 1
ATOM 3563 C CA . SER A 1 433 ? -12.532 8.119 24.310 1.00 95.06 433 SER A CA 1
ATOM 3564 C C . SER A 1 433 ? -13.140 8.328 22.932 1.00 95.06 433 SER A C 1
ATOM 3566 O O . SER A 1 433 ? -13.916 7.493 22.484 1.00 95.06 433 SER A O 1
ATOM 3568 N N . PHE A 1 434 ? -12.754 9.399 22.233 1.00 97.62 434 PHE A N 1
ATOM 3569 C CA . PHE A 1 434 ? -13.026 9.521 20.804 1.00 97.62 434 PHE A CA 1
ATOM 3570 C C . PHE A 1 434 ? -11.943 8.771 20.028 1.00 97.62 434 PHE A C 1
ATOM 3572 O O . PHE A 1 434 ? -12.172 7.649 19.584 1.00 97.62 434 PHE A O 1
ATOM 3579 N N . ILE A 1 435 ? -10.754 9.373 19.945 1.00 98.00 435 ILE A N 1
ATOM 3580 C CA . ILE A 1 435 ? -9.522 8.789 19.412 1.00 98.00 435 ILE A CA 1
ATOM 3581 C C . ILE A 1 435 ? -8.364 9.388 20.220 1.00 98.00 435 ILE A C 1
ATOM 3583 O O . ILE A 1 435 ? -8.160 10.604 20.234 1.00 98.00 435 ILE A O 1
ATOM 3587 N N . ALA A 1 436 ? -7.606 8.542 20.908 1.00 95.19 436 ALA A N 1
ATOM 3588 C CA . ALA A 1 436 ? -6.541 8.942 21.827 1.00 95.19 436 ALA A CA 1
ATOM 3589 C C . ALA A 1 436 ? -5.217 9.317 21.131 1.00 95.19 436 ALA A C 1
ATOM 3591 O O . ALA A 1 436 ? -4.273 9.725 21.803 1.00 95.19 436 ALA A O 1
ATOM 3592 N N . GLY A 1 437 ? -5.151 9.194 19.805 1.00 92.19 437 GLY A N 1
ATOM 3593 C CA . GLY A 1 437 ? -3.967 9.471 18.993 1.00 92.19 437 GLY A CA 1
ATOM 3594 C C . GLY A 1 437 ? -3.553 8.276 18.151 1.00 92.19 437 GLY A C 1
ATOM 3595 O O . GLY A 1 437 ? -4.277 7.283 18.066 1.00 92.19 437 GLY A O 1
ATOM 3596 N N . ALA A 1 438 ? -2.392 8.391 17.510 1.00 89.19 438 ALA A N 1
ATOM 3597 C CA . ALA A 1 438 ? -1.738 7.251 16.879 1.00 89.19 438 ALA A CA 1
ATOM 3598 C C . ALA A 1 438 ? -1.297 6.238 17.943 1.00 89.19 438 ALA A C 1
ATOM 3600 O O . ALA A 1 438 ? -0.949 6.619 19.063 1.00 89.19 438 ALA A O 1
ATOM 3601 N N . ASP A 1 439 ? -1.325 4.956 17.592 1.00 87.25 439 ASP A N 1
ATOM 3602 C CA . ASP A 1 439 ? -0.786 3.914 18.460 1.00 87.25 439 ASP A CA 1
ATOM 3603 C C . ASP A 1 439 ? 0.737 4.081 18.580 1.00 87.25 439 ASP A C 1
ATOM 3605 O O . ASP A 1 439 ? 1.440 4.155 17.572 1.00 87.25 439 ASP A O 1
ATOM 3609 N N . ILE A 1 440 ? 1.252 4.160 19.810 1.00 83.00 440 ILE A N 1
ATOM 3610 C CA . ILE A 1 440 ? 2.680 4.394 20.057 1.00 83.00 440 ILE A CA 1
ATOM 3611 C C . ILE A 1 440 ? 3.525 3.246 19.487 1.00 83.00 440 ILE A C 1
ATOM 3613 O O . ILE A 1 440 ? 4.596 3.495 18.929 1.00 83.00 440 ILE A O 1
ATOM 3617 N N . ASN A 1 441 ? 3.001 2.015 19.516 1.00 81.38 441 ASN A N 1
ATOM 3618 C CA . ASN A 1 441 ? 3.681 0.831 18.987 1.00 81.38 441 ASN A CA 1
ATOM 3619 C C . ASN A 1 441 ? 3.923 0.931 17.471 1.00 81.38 441 ASN A C 1
ATOM 3621 O O . ASN A 1 441 ? 4.862 0.333 16.944 1.00 81.38 441 ASN A O 1
ATOM 3625 N N . MET A 1 442 ? 3.119 1.727 16.751 1.00 77.81 442 MET A N 1
ATOM 3626 C CA . MET A 1 442 ? 3.363 1.966 15.328 1.00 77.81 442 MET A CA 1
ATOM 3627 C C . MET A 1 442 ? 4.677 2.706 15.105 1.00 77.81 442 MET A C 1
ATOM 3629 O O . MET A 1 442 ? 5.388 2.370 14.163 1.00 77.81 442 MET A O 1
ATOM 3633 N N . PHE A 1 443 ? 5.039 3.657 15.970 1.00 78.25 443 PHE A N 1
ATOM 3634 C CA . PHE A 1 443 ? 6.307 4.378 15.844 1.00 78.25 443 PHE A CA 1
ATOM 3635 C C . PHE A 1 443 ? 7.506 3.493 16.187 1.00 78.25 443 PHE A C 1
ATOM 3637 O O . PHE A 1 443 ? 8.533 3.599 15.523 1.00 78.25 443 PHE A O 1
ATOM 3644 N N . GLU A 1 444 ? 7.371 2.587 17.160 1.00 76.38 444 GLU A N 1
ATOM 3645 C CA . GLU A 1 444 ? 8.429 1.625 17.511 1.00 76.38 444 GLU A CA 1
ATOM 3646 C C . GLU A 1 444 ? 8.731 0.644 16.367 1.00 76.38 444 GLU A C 1
ATOM 3648 O O . GLU A 1 444 ? 9.866 0.199 16.205 1.00 76.38 444 GLU A O 1
ATOM 3653 N N . SER A 1 445 ? 7.729 0.338 15.535 1.00 72.81 445 SER A N 1
ATOM 3654 C CA . SER A 1 445 ? 7.873 -0.579 14.397 1.00 72.81 445 SER A CA 1
ATOM 3655 C C . SER A 1 445 ? 8.597 0.017 13.178 1.00 72.81 445 SER A C 1
ATOM 3657 O O . SER A 1 445 ? 9.022 -0.724 12.286 1.00 72.81 445 SER A O 1
ATOM 3659 N N . VAL A 1 446 ? 8.751 1.345 13.131 1.00 76.12 446 VAL A N 1
ATOM 3660 C CA . VAL A 1 446 ? 9.350 2.068 12.004 1.00 76.12 446 VAL A CA 1
ATOM 3661 C C . VAL A 1 446 ? 10.873 2.056 12.125 1.00 76.12 446 VAL A C 1
ATOM 3663 O O . VAL A 1 446 ? 11.440 2.622 13.057 1.00 76.12 446 VAL A O 1
ATOM 3666 N N . LYS A 1 447 ? 11.559 1.441 11.154 1.00 82.06 447 LYS A N 1
ATOM 3667 C CA . LYS A 1 447 ? 13.024 1.246 11.190 1.00 82.06 447 LYS A CA 1
ATOM 3668 C C . LYS A 1 447 ? 13.788 2.124 10.204 1.00 82.06 447 LYS A C 1
ATOM 3670 O O . LYS A 1 447 ? 15.018 2.156 10.237 1.00 82.06 447 LYS A O 1
ATOM 3675 N N . SER A 1 448 ? 13.090 2.845 9.327 1.00 84.75 448 SER A N 1
ATOM 3676 C CA . SER A 1 448 ? 13.716 3.738 8.352 1.00 84.75 448 SER A CA 1
ATOM 3677 C C . SER A 1 448 ? 13.014 5.092 8.251 1.00 84.75 448 SER A C 1
ATOM 3679 O O . SER A 1 448 ? 11.825 5.245 8.534 1.00 84.75 448 SER A O 1
ATOM 3681 N N . ARG A 1 449 ? 13.769 6.100 7.800 1.00 83.75 449 ARG A N 1
ATOM 3682 C CA . ARG A 1 449 ? 13.236 7.439 7.517 1.00 83.75 449 ARG A CA 1
ATOM 3683 C C . ARG A 1 449 ? 12.138 7.404 6.450 1.00 83.75 449 ARG A C 1
ATOM 3685 O O . ARG A 1 449 ? 11.186 8.174 6.548 1.00 83.75 449 ARG A O 1
ATOM 3692 N N . ASP A 1 450 ? 12.279 6.538 5.449 1.00 79.38 450 ASP A N 1
ATOM 3693 C CA . ASP A 1 450 ? 11.329 6.442 4.341 1.00 79.38 450 ASP A CA 1
ATOM 3694 C C . ASP A 1 450 ? 10.004 5.820 4.795 1.00 79.38 450 ASP A C 1
ATOM 3696 O O . ASP A 1 450 ? 8.949 6.341 4.444 1.00 79.38 450 ASP A O 1
ATOM 3700 N N . GLU A 1 451 ? 10.039 4.790 5.649 1.00 73.75 451 GLU A N 1
ATOM 3701 C CA . GLU A 1 451 ? 8.839 4.226 6.291 1.00 73.75 451 GLU A CA 1
ATOM 3702 C C . GLU A 1 451 ? 8.082 5.304 7.091 1.00 73.75 451 GLU A C 1
ATOM 3704 O O . GLU A 1 451 ? 6.874 5.480 6.910 1.00 73.75 451 GLU A O 1
ATOM 3709 N N . LEU A 1 452 ? 8.793 6.093 7.912 1.00 82.56 452 LEU A N 1
ATOM 3710 C CA . LEU A 1 452 ? 8.184 7.176 8.695 1.00 82.56 452 LEU A CA 1
ATOM 3711 C C . LEU A 1 452 ? 7.576 8.263 7.799 1.00 82.56 452 LEU A C 1
ATOM 3713 O O . LEU A 1 452 ? 6.480 8.766 8.064 1.00 82.56 452 LEU A O 1
ATOM 3717 N N . TYR A 1 453 ? 8.290 8.625 6.729 1.00 83.44 453 TYR A N 1
ATOM 3718 C CA . TYR A 1 453 ? 7.815 9.582 5.738 1.00 83.44 453 TYR A CA 1
ATOM 3719 C C . TYR A 1 453 ? 6.522 9.087 5.090 1.00 83.44 453 TYR A C 1
ATOM 3721 O O . TYR A 1 453 ? 5.535 9.821 5.093 1.00 83.44 453 TYR A O 1
ATOM 3729 N N . GLN A 1 454 ? 6.486 7.846 4.597 1.00 80.62 454 GLN A N 1
ATOM 3730 C CA . GLN A 1 454 ? 5.289 7.289 3.963 1.00 80.62 454 GLN A CA 1
ATOM 3731 C C . GLN A 1 454 ? 4.113 7.199 4.933 1.00 80.62 454 GLN A C 1
ATOM 3733 O O . GLN A 1 454 ? 3.002 7.570 4.567 1.00 80.62 454 GLN A O 1
ATOM 3738 N N . MET A 1 455 ? 4.346 6.815 6.190 1.00 81.31 455 MET A N 1
ATOM 3739 C CA . MET A 1 455 ? 3.295 6.795 7.210 1.00 81.31 455 MET A CA 1
ATOM 3740 C C . MET A 1 455 ? 2.669 8.185 7.410 1.00 81.31 455 MET A C 1
ATOM 3742 O O . MET A 1 455 ? 1.446 8.328 7.392 1.00 81.31 455 MET A O 1
ATOM 3746 N N . SER A 1 456 ? 3.496 9.229 7.521 1.00 87.62 456 SER A N 1
ATOM 3747 C CA . SER A 1 456 ? 3.020 10.614 7.622 1.00 87.62 456 SER A CA 1
ATOM 3748 C C . SER A 1 456 ? 2.296 11.074 6.349 1.00 87.62 456 SER A C 1
ATOM 3750 O O . SER A 1 456 ? 1.240 11.705 6.439 1.00 87.62 456 SER A O 1
ATOM 3752 N N . ARG A 1 457 ? 2.809 10.734 5.159 1.00 84.81 457 ARG A N 1
ATOM 3753 C CA . ARG A 1 457 ? 2.173 11.072 3.874 1.00 84.81 457 ARG A CA 1
ATOM 3754 C C . ARG A 1 457 ? 0.821 10.392 3.696 1.00 84.81 457 ARG A C 1
ATOM 3756 O O . ARG A 1 457 ? -0.123 11.065 3.294 1.00 84.81 457 ARG A O 1
ATOM 3763 N N . ASN A 1 458 ? 0.705 9.117 4.049 1.00 81.38 458 ASN A N 1
ATOM 3764 C CA . ASN A 1 458 ? -0.550 8.371 3.992 1.00 81.38 458 ASN A CA 1
ATOM 3765 C C . ASN A 1 458 ? -1.578 8.950 4.968 1.00 81.38 458 ASN A C 1
ATOM 3767 O O . ASN A 1 458 ? -2.725 9.175 4.588 1.00 81.38 458 ASN A O 1
ATOM 3771 N N . GLY A 1 459 ? -1.152 9.282 6.194 1.00 86.94 459 GLY A N 1
ATOM 3772 C CA . GLY A 1 459 ? -1.994 9.998 7.150 1.00 86.94 459 GLY A CA 1
ATOM 3773 C C . GLY A 1 459 ? -2.516 11.315 6.570 1.00 86.94 459 GLY A C 1
ATOM 3774 O O . GLY A 1 459 ? -3.721 11.547 6.563 1.00 86.94 459 GLY A O 1
ATOM 3775 N N . GLN A 1 460 ? -1.636 12.148 6.004 1.00 91.75 460 GLN A N 1
ATOM 3776 C CA . GLN A 1 460 ? -2.029 13.405 5.352 1.00 91.75 460 GLN A CA 1
ATOM 3777 C C . GLN A 1 460 ? -3.014 13.189 4.200 1.00 91.75 460 GLN A C 1
ATOM 3779 O O . GLN A 1 460 ? -3.969 13.953 4.074 1.00 91.75 460 GLN A O 1
ATOM 3784 N N . GLU A 1 461 ? -2.798 12.169 3.372 1.00 88.56 461 GLU A N 1
ATOM 3785 C CA . GLU A 1 461 ? -3.652 11.859 2.228 1.00 88.56 461 GLU A CA 1
ATOM 3786 C C . GLU A 1 461 ? -5.070 11.485 2.671 1.00 88.56 461 GLU A C 1
ATOM 3788 O O . GLU A 1 461 ? -6.039 12.045 2.162 1.00 88.56 461 GLU A O 1
ATOM 3793 N N . ILE A 1 462 ? -5.210 10.634 3.689 1.00 89.19 462 ILE A N 1
ATOM 3794 C CA . ILE A 1 462 ? -6.520 10.263 4.242 1.00 89.19 462 ILE A CA 1
ATOM 3795 C C . ILE A 1 462 ? -7.230 11.496 4.813 1.00 89.19 462 ILE A C 1
ATOM 3797 O O . ILE A 1 462 ? -8.396 11.741 4.500 1.00 89.19 462 ILE A O 1
ATOM 3801 N N . MET A 1 463 ? -6.524 12.332 5.581 1.00 95.56 463 MET A N 1
ATOM 3802 C CA . MET A 1 463 ? -7.097 13.577 6.108 1.00 95.56 463 MET A CA 1
ATOM 3803 C C . MET A 1 463 ? -7.526 14.531 4.986 1.00 95.56 463 MET A C 1
ATOM 3805 O O . MET A 1 463 ? -8.576 15.163 5.078 1.00 95.56 463 MET A O 1
ATOM 3809 N N . ASN A 1 464 ? -6.749 14.623 3.903 1.00 93.75 464 ASN A N 1
ATOM 3810 C CA . ASN A 1 464 ? -7.117 15.414 2.730 1.00 93.75 464 ASN A CA 1
ATOM 3811 C C . ASN A 1 464 ? -8.370 14.852 2.049 1.00 93.75 464 ASN A C 1
ATOM 3813 O O . ASN A 1 464 ? -9.211 15.623 1.600 1.00 93.75 464 ASN A O 1
ATOM 3817 N N . GLN A 1 465 ? -8.525 13.529 1.984 1.00 92.12 465 GLN A N 1
ATOM 3818 C CA . GLN A 1 465 ? -9.702 12.901 1.386 1.00 92.12 465 GLN A CA 1
ATOM 3819 C C . GLN A 1 465 ? -10.982 13.114 2.198 1.00 92.12 465 GLN A C 1
ATOM 3821 O O . GLN A 1 465 ? -12.049 13.227 1.581 1.00 92.12 465 GLN A O 1
ATOM 3826 N N . ILE A 1 466 ? -10.873 13.165 3.532 1.00 96.00 466 ILE A N 1
ATOM 3827 C CA . ILE A 1 466 ? -11.951 13.568 4.447 1.00 96.00 466 ILE A CA 1
ATOM 3828 C C . ILE A 1 466 ? -12.304 15.035 4.185 1.00 96.00 466 ILE A C 1
ATOM 3830 O O . ILE A 1 466 ? -13.446 15.342 3.859 1.00 96.00 466 ILE A O 1
ATOM 3834 N N . GLU A 1 467 ? -11.311 15.922 4.236 1.00 95.75 467 GLU A N 1
ATOM 3835 C CA . GLU A 1 467 ? -11.501 17.369 4.079 1.00 95.75 467 GLU A CA 1
ATOM 3836 C C . GLU A 1 467 ? -12.032 17.776 2.691 1.00 95.75 467 GLU A C 1
ATOM 3838 O O . GLU A 1 467 ? -12.708 18.788 2.554 1.00 95.75 467 GLU A O 1
ATOM 3843 N N . GLN A 1 468 ? -11.727 17.005 1.645 1.00 94.88 468 GLN A N 1
ATOM 3844 C CA . GLN A 1 468 ? -12.185 17.251 0.270 1.00 94.88 468 GLN A CA 1
ATOM 3845 C C . GLN A 1 468 ? -13.437 16.444 -0.100 1.00 94.88 468 GLN A C 1
ATOM 3847 O O . GLN A 1 468 ? -13.803 16.367 -1.276 1.00 94.88 468 GLN A O 1
ATOM 3852 N N . SER A 1 469 ? -14.066 15.762 0.857 1.00 92.69 469 SER A N 1
ATOM 3853 C CA . SER A 1 469 ? -15.281 15.000 0.582 1.00 92.69 469 SER A CA 1
ATOM 3854 C C . SER A 1 469 ? -16.416 15.933 0.154 1.00 92.69 469 SER A C 1
ATOM 3856 O O . SER A 1 469 ? -16.708 16.920 0.817 1.00 92.69 469 SER A O 1
ATOM 3858 N N . SER A 1 470 ? -17.114 15.587 -0.931 1.00 91.50 470 SER A N 1
ATOM 3859 C CA . SER A 1 470 ? -18.328 16.297 -1.357 1.00 91.50 470 SER A CA 1
ATOM 3860 C C . SER A 1 470 ? -19.517 16.056 -0.424 1.00 91.50 470 SER A C 1
ATOM 3862 O O . SER A 1 470 ? -20.515 16.766 -0.505 1.00 91.50 470 SER A O 1
ATOM 3864 N N . LYS A 1 471 ? -19.428 15.043 0.444 1.00 93.69 471 LYS A N 1
ATOM 3865 C CA . LYS A 1 471 ? -20.428 14.739 1.469 1.00 93.69 471 LYS A CA 1
ATOM 3866 C C . LYS A 1 471 ? -20.009 15.377 2.794 1.00 93.69 471 LYS A C 1
ATOM 3868 O O . LYS A 1 471 ? -18.832 15.243 3.149 1.00 93.69 471 LYS A O 1
ATOM 3873 N N . PRO A 1 472 ? -20.925 16.009 3.549 1.00 95.31 472 PRO A N 1
ATOM 3874 C CA . PRO A 1 472 ? -20.631 16.519 4.881 1.00 95.31 472 PRO A CA 1
ATOM 3875 C C . PRO A 1 472 ? -20.166 15.390 5.803 1.00 95.31 472 PRO A C 1
ATOM 3877 O O . PRO A 1 472 ? -20.745 14.303 5.822 1.00 95.31 472 PRO A O 1
ATOM 3880 N N . ILE A 1 473 ? -19.119 15.674 6.579 1.00 97.94 473 ILE A N 1
ATOM 3881 C CA . ILE A 1 473 ? -18.522 14.733 7.531 1.00 97.94 473 ILE A CA 1
ATOM 3882 C C . ILE A 1 473 ? -18.470 15.427 8.880 1.00 97.94 473 ILE A C 1
ATOM 3884 O O . ILE A 1 473 ? -17.902 16.518 8.991 1.00 97.94 473 ILE A O 1
ATOM 3888 N N . ILE A 1 474 ? -19.067 14.808 9.891 1.00 98.25 474 ILE A N 1
ATOM 3889 C CA . ILE A 1 474 ? -19.139 15.360 11.241 1.00 98.25 474 ILE A CA 1
ATOM 3890 C C . ILE A 1 474 ? -18.363 14.469 12.201 1.00 98.25 474 ILE A C 1
ATOM 3892 O O . ILE A 1 474 ? -18.669 13.289 12.333 1.00 98.25 474 ILE A O 1
ATOM 3896 N N . ALA A 1 475 ? -17.407 15.055 12.917 1.00 98.62 475 ALA A N 1
ATOM 3897 C CA . ALA A 1 475 ? -16.808 14.436 14.088 1.00 98.62 475 ALA A CA 1
ATOM 3898 C C . ALA A 1 475 ? -17.697 14.707 15.311 1.00 98.62 475 ALA A C 1
ATOM 3900 O O . ALA A 1 475 ? -17.845 15.854 15.743 1.00 98.62 475 ALA A O 1
ATOM 3901 N N . ALA A 1 476 ? -18.289 13.653 15.862 1.00 98.25 476 ALA A N 1
ATOM 3902 C CA . ALA A 1 476 ? -19.080 13.675 17.085 1.00 98.25 476 ALA A CA 1
ATOM 3903 C C . ALA A 1 476 ? -18.208 13.176 18.249 1.00 98.25 476 ALA A C 1
ATOM 3905 O O . ALA A 1 476 ? -17.897 11.992 18.364 1.00 98.25 476 ALA A O 1
ATOM 3906 N N . ILE A 1 477 ? -17.756 14.107 19.088 1.00 98.56 477 ILE A N 1
ATOM 3907 C CA . ILE A 1 477 ? -16.617 13.915 19.984 1.00 98.56 477 ILE A CA 1
ATOM 3908 C C . ILE A 1 477 ? -17.071 13.905 21.445 1.00 98.56 477 ILE A C 1
ATOM 3910 O O . ILE A 1 477 ? -17.487 14.926 21.996 1.00 98.56 477 ILE A O 1
ATOM 3914 N N . ALA A 1 478 ? -16.915 12.758 22.098 1.00 96.19 478 ALA A N 1
ATOM 3915 C CA . ALA A 1 478 ? -16.983 12.621 23.546 1.00 96.19 478 ALA A CA 1
ATOM 3916 C C . ALA A 1 478 ? -15.676 12.005 24.055 1.00 96.19 478 ALA A C 1
ATOM 3918 O O . ALA A 1 478 ? -15.202 11.009 23.511 1.00 96.19 478 ALA A O 1
ATOM 3919 N N . GLY A 1 479 ? -15.096 12.591 25.105 1.00 95.94 479 GLY A N 1
ATOM 3920 C CA . GLY A 1 479 ? -13.851 12.089 25.684 1.00 95.94 479 GLY A CA 1
ATOM 3921 C C . GLY A 1 479 ? -12.579 12.527 24.954 1.00 95.94 479 GLY A C 1
ATOM 3922 O O . GLY A 1 479 ? -12.569 13.534 24.244 1.00 95.94 479 GLY A O 1
ATOM 3923 N N . SER A 1 480 ? -11.486 11.795 25.175 1.00 97.38 480 SER A N 1
ATOM 3924 C CA . SER A 1 480 ? -10.160 12.167 24.668 1.00 97.38 480 SER A CA 1
ATOM 3925 C C . SER A 1 480 ? -10.105 12.170 23.137 1.00 97.38 480 SER A C 1
ATOM 3927 O O . SER A 1 480 ? -10.385 11.154 22.499 1.00 97.38 480 SER A O 1
ATOM 3929 N N . CYS A 1 481 ? -9.711 13.307 22.564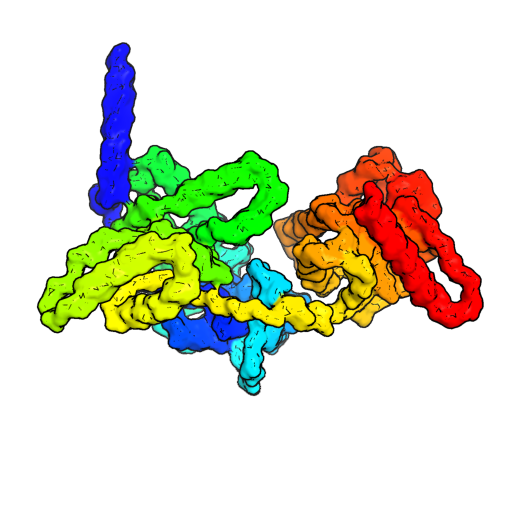 1.00 98.31 481 CYS A N 1
ATOM 3930 C CA . CYS A 1 481 ? -9.508 13.544 21.138 1.00 98.31 481 CYS A CA 1
ATOM 3931 C C . CYS A 1 481 ? -8.119 14.170 20.956 1.00 98.31 481 CYS A C 1
ATOM 3933 O O . CYS A 1 481 ? -7.962 15.388 20.998 1.00 98.31 481 CYS A O 1
ATOM 3935 N N . LEU A 1 482 ? -7.087 13.331 20.867 1.00 97.75 482 LEU A N 1
ATOM 3936 C CA . LEU A 1 482 ? -5.688 13.753 20.997 1.00 97.75 482 LEU A CA 1
ATOM 3937 C C . LEU A 1 482 ? -4.851 13.317 19.793 1.00 97.75 482 LEU A C 1
ATOM 3939 O O . LEU A 1 482 ? -5.159 12.314 19.153 1.00 97.75 482 LEU A O 1
ATOM 3943 N N . GLY A 1 483 ? -3.789 14.068 19.496 1.00 96.25 483 GLY A N 1
ATOM 3944 C CA . GLY A 1 483 ? -2.826 13.791 18.426 1.00 96.25 483 GLY A CA 1
ATOM 3945 C C . GLY A 1 483 ? -3.511 13.532 17.087 1.00 96.25 483 GLY A C 1
ATOM 3946 O O . GLY A 1 483 ? -4.419 14.273 16.704 1.00 96.25 483 GLY A O 1
ATOM 3947 N N . GLY A 1 484 ? -3.181 12.410 16.443 1.00 95.12 484 GLY A N 1
ATOM 3948 C CA . GLY A 1 484 ? -3.849 11.956 15.218 1.00 95.12 484 GLY A CA 1
ATOM 3949 C C . GLY A 1 484 ? -5.382 11.902 15.305 1.00 95.12 484 GLY A C 1
ATOM 3950 O O . GLY A 1 484 ? -6.064 12.197 14.330 1.00 95.12 484 GLY A O 1
ATOM 3951 N N . GLY A 1 485 ? -5.951 11.621 16.481 1.00 96.94 485 GLY A N 1
ATOM 3952 C CA . GLY A 1 485 ? -7.395 11.676 16.703 1.00 96.94 485 GLY A CA 1
ATOM 3953 C C . GLY A 1 485 ? -7.982 13.079 16.571 1.00 96.94 485 GLY A C 1
ATOM 3954 O O . GLY A 1 485 ? -9.045 13.267 15.974 1.00 96.94 485 GLY A O 1
ATOM 3955 N N . PHE A 1 486 ? -7.255 14.081 17.068 1.00 98.19 486 PHE A N 1
ATOM 3956 C CA . PHE A 1 486 ? -7.622 15.475 16.857 1.00 98.19 486 PHE A CA 1
ATOM 3957 C C . PHE A 1 486 ? -7.389 15.903 15.407 1.00 98.19 486 PHE A C 1
ATOM 3959 O O . PHE A 1 486 ? -8.189 16.660 14.865 1.00 98.19 486 PHE A O 1
ATOM 3966 N N . GLU A 1 487 ? -6.363 15.368 14.739 1.00 97.88 487 GLU A N 1
ATOM 3967 C CA . GLU A 1 487 ? -6.151 15.583 13.304 1.00 97.88 487 GLU A CA 1
ATOM 3968 C C . GLU A 1 487 ? -7.324 15.041 12.459 1.00 97.88 487 GLU A C 1
ATOM 3970 O O . GLU A 1 487 ? -7.762 15.749 11.550 1.00 97.88 487 GLU A O 1
ATOM 3975 N N . VAL A 1 488 ? -7.912 13.880 12.805 1.00 98.06 488 VAL A N 1
ATOM 3976 C CA . VAL A 1 488 ? -9.159 13.373 12.176 1.00 98.06 488 VAL A CA 1
ATOM 3977 C C . VAL A 1 488 ? -10.303 14.365 12.366 1.00 98.06 488 VAL A C 1
ATOM 3979 O O . VAL A 1 488 ? -10.984 14.737 11.409 1.00 98.06 488 VAL A O 1
ATOM 3982 N N . ALA A 1 489 ? -10.513 14.831 13.598 1.00 98.31 489 ALA A N 1
ATOM 3983 C CA . ALA A 1 489 ? -11.573 15.787 13.900 1.00 98.31 489 ALA A CA 1
ATOM 3984 C C . ALA A 1 489 ? -11.392 17.116 13.142 1.00 98.31 489 ALA A C 1
ATOM 3986 O O . ALA A 1 489 ? -12.360 17.685 12.633 1.00 98.31 489 ALA A O 1
ATOM 3987 N N . LEU A 1 490 ? -10.155 17.606 13.034 1.00 98.12 490 LEU A N 1
ATOM 3988 C CA . LEU A 1 490 ? -9.808 18.807 12.273 1.00 98.12 490 LEU A CA 1
ATOM 3989 C C . LEU A 1 490 ? -9.996 18.630 10.762 1.00 98.12 490 LEU A C 1
ATOM 3991 O O . LEU A 1 490 ? -10.280 19.612 10.082 1.00 98.12 490 LEU A O 1
ATOM 3995 N N . ALA A 1 491 ? -9.834 17.414 10.237 1.00 98.00 491 ALA A N 1
ATOM 3996 C CA . ALA A 1 491 ? -10.079 17.107 8.831 1.00 98.00 491 ALA A CA 1
ATOM 3997 C C . ALA A 1 491 ? -11.576 17.023 8.487 1.00 98.00 491 ALA A C 1
ATOM 3999 O O . ALA A 1 491 ? -11.953 17.279 7.347 1.00 98.00 491 ALA A O 1
ATOM 4000 N N . CYS A 1 492 ? -12.434 16.688 9.457 1.00 98.06 492 CYS A N 1
ATOM 4001 C CA . CYS A 1 492 ? -13.885 16.683 9.269 1.00 98.06 492 CYS A CA 1
ATOM 4002 C C . CYS A 1 492 ? -14.430 18.097 8.998 1.00 98.06 492 CYS A C 1
ATOM 4004 O O . CYS A 1 492 ? -13.854 19.101 9.416 1.00 98.06 492 CYS A O 1
ATOM 4006 N N . HIS A 1 493 ? -15.588 18.193 8.347 1.00 96.75 493 HIS A N 1
ATOM 4007 C CA . HIS A 1 493 ? -16.208 19.483 8.027 1.00 96.75 493 HIS A CA 1
ATOM 4008 C C . HIS A 1 493 ? -16.756 20.185 9.275 1.00 96.75 493 HIS A C 1
ATOM 4010 O O . HIS A 1 493 ? -16.565 21.388 9.444 1.00 96.75 493 HIS A O 1
ATOM 4016 N N . TYR A 1 494 ? -17.372 19.423 10.184 1.00 96.75 494 TYR A N 1
ATOM 4017 C CA . TYR A 1 494 ? -17.905 19.935 11.448 1.00 96.75 494 TYR A CA 1
ATOM 4018 C C . TYR A 1 494 ? -17.446 19.094 12.635 1.00 96.75 494 TYR A C 1
ATOM 4020 O O . TYR A 1 494 ? -17.285 17.879 12.531 1.00 96.75 494 TYR A O 1
ATOM 4028 N N . ARG A 1 495 ? -17.296 19.740 13.790 1.00 98.31 495 ARG A N 1
ATOM 4029 C CA . ARG A 1 495 ? -16.972 19.119 15.077 1.00 98.31 495 ARG A CA 1
ATOM 4030 C C . ARG A 1 495 ? -18.039 19.468 16.103 1.00 98.31 495 ARG A C 1
ATOM 4032 O O . ARG A 1 495 ? -18.238 20.635 16.442 1.00 98.31 495 ARG A O 1
ATOM 4039 N N . ILE A 1 496 ? -18.704 18.451 16.629 1.00 98.12 496 ILE A N 1
ATOM 4040 C CA . ILE A 1 496 ? -19.663 18.573 17.727 1.00 98.12 496 ILE A CA 1
ATOM 4041 C C . ILE A 1 496 ? -19.038 17.892 18.932 1.00 98.12 496 ILE A C 1
ATOM 4043 O O . ILE A 1 496 ? -18.677 16.723 18.844 1.00 98.12 496 ILE A O 1
ATOM 4047 N N . ALA A 1 497 ? -18.896 18.603 20.045 1.00 98.19 497 ALA A N 1
ATOM 4048 C CA . ALA A 1 497 ? -18.233 18.068 21.225 1.00 98.19 497 ALA A CA 1
ATOM 4049 C C . ALA A 1 497 ? -19.141 18.059 22.452 1.00 98.19 497 ALA A C 1
ATOM 4051 O O . ALA A 1 497 ? -19.848 19.028 22.733 1.00 98.19 497 ALA A O 1
ATOM 4052 N N . MET A 1 498 ? -19.052 16.986 23.229 1.00 96.94 498 MET A N 1
ATOM 4053 C CA . MET A 1 498 ? -19.674 16.896 24.543 1.00 96.94 498 MET A CA 1
ATOM 4054 C C . MET A 1 498 ? -18.951 17.814 25.539 1.00 96.94 498 MET A C 1
ATOM 4056 O O . MET A 1 498 ? -17.735 17.708 25.716 1.00 96.94 498 MET A O 1
ATOM 4060 N N . ASN A 1 499 ? -19.687 18.682 26.232 1.00 96.38 499 ASN A N 1
ATOM 4061 C CA . ASN A 1 499 ? -19.186 19.558 27.290 1.00 96.38 499 ASN A CA 1
ATOM 4062 C C . ASN A 1 499 ? -19.004 18.791 28.614 1.00 96.38 499 ASN A C 1
ATOM 4064 O O . ASN A 1 499 ? -19.660 19.061 29.618 1.00 96.38 499 ASN A O 1
ATOM 4068 N N . ASP A 1 500 ? -18.102 17.814 28.598 1.00 93.31 500 ASP A N 1
ATOM 4069 C CA . ASP A 1 500 ? -17.729 16.985 29.743 1.00 93.31 500 ASP A CA 1
ATOM 4070 C C . ASP A 1 500 ? -16.254 17.225 30.107 1.00 93.31 500 ASP A C 1
ATOM 4072 O O . ASP A 1 500 ? -15.420 17.532 29.253 1.00 93.31 500 ASP A O 1
ATOM 4076 N N . LYS A 1 501 ? -15.909 17.068 31.390 1.00 92.19 501 LYS A N 1
ATOM 4077 C CA . LYS A 1 501 ? -14.535 17.222 31.901 1.00 92.19 501 LYS A CA 1
ATOM 4078 C C . LYS A 1 501 ? -13.523 16.272 31.236 1.00 92.19 501 LYS A C 1
ATOM 4080 O O . LYS A 1 501 ? -12.332 16.590 31.177 1.00 92.19 501 LYS A O 1
ATOM 4085 N N . ARG A 1 502 ? -13.985 15.120 30.743 1.00 91.94 502 ARG A N 1
ATOM 4086 C CA . ARG A 1 502 ? -13.196 14.113 30.019 1.00 91.94 502 ARG A CA 1
ATOM 4087 C C . ARG A 1 502 ? -12.981 14.474 28.556 1.00 91.94 502 ARG A C 1
ATOM 4089 O O . ARG A 1 502 ? -12.048 13.960 27.955 1.00 91.94 502 ARG A O 1
ATOM 4096 N N . THR A 1 503 ? -13.810 15.347 27.984 1.00 97.31 503 THR A N 1
ATOM 4097 C CA . THR A 1 503 ? -13.657 15.763 26.590 1.00 97.31 503 THR A CA 1
ATOM 4098 C C . THR A 1 503 ? -12.511 16.759 26.465 1.00 97.31 503 THR A C 1
ATOM 4100 O O . THR A 1 503 ? -12.588 17.902 26.938 1.00 97.31 503 THR A O 1
ATOM 4103 N N . GLY A 1 504 ? -11.437 16.300 25.834 1.00 97.81 504 GLY A N 1
ATOM 4104 C CA . GLY A 1 504 ? -10.157 16.988 25.752 1.00 97.81 504 GLY A CA 1
ATOM 4105 C C . GLY A 1 504 ? -9.585 16.961 24.345 1.00 97.81 504 GLY A C 1
ATOM 4106 O O . GLY A 1 504 ? -9.721 15.959 23.648 1.00 97.81 504 GLY A O 1
ATOM 4107 N N . PHE A 1 505 ? -8.942 18.058 23.953 1.00 98.56 505 PHE A N 1
ATOM 4108 C CA . PHE A 1 505 ? -8.373 18.267 22.624 1.00 98.56 505 PHE A CA 1
ATOM 4109 C C . PHE A 1 505 ? -6.915 18.679 22.729 1.00 98.56 505 PHE A C 1
ATOM 4111 O O . PHE A 1 505 ? -6.575 19.527 23.555 1.00 98.56 505 PHE A O 1
ATOM 4118 N N . GLY A 1 506 ? -6.054 18.141 21.876 1.00 97.56 506 GLY A N 1
ATOM 4119 C CA . GLY A 1 506 ? -4.656 18.549 21.856 1.00 97.56 506 GLY A CA 1
ATOM 4120 C C . GLY A 1 506 ? -3.815 17.745 20.884 1.00 97.56 506 GLY A C 1
ATOM 4121 O O . GLY A 1 506 ? -4.241 16.714 20.376 1.00 97.56 506 GLY A O 1
ATOM 4122 N N . VAL A 1 507 ? -2.602 18.229 20.662 1.00 97.06 507 VAL A N 1
ATOM 4123 C CA . VAL A 1 507 ? -1.580 17.606 19.817 1.00 97.06 507 VAL A CA 1
ATOM 4124 C C . VAL A 1 507 ? -0.317 17.371 20.661 1.00 97.06 507 VAL A C 1
ATOM 4126 O O . VAL A 1 5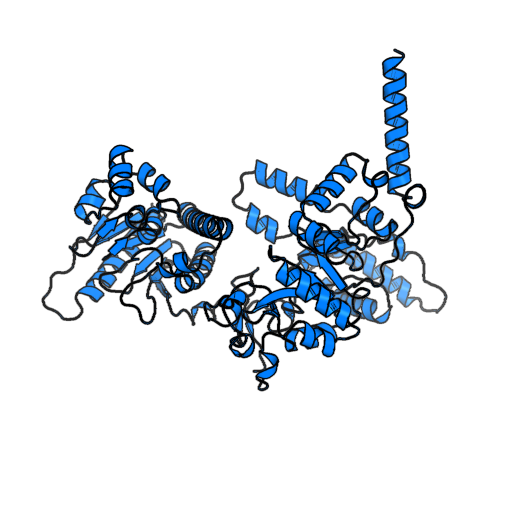07 ? 0.585 18.208 20.681 1.00 97.06 507 VAL A O 1
ATOM 4129 N N . PRO A 1 508 ? -0.277 16.292 21.471 1.00 96.19 508 PRO A N 1
ATOM 4130 C CA . PRO A 1 508 ? 0.790 16.051 22.439 1.00 96.19 508 PRO A CA 1
ATOM 4131 C C . PRO A 1 508 ? 2.079 15.463 21.836 1.00 96.19 508 PRO A C 1
ATOM 4133 O O . PRO A 1 508 ? 2.973 15.109 22.598 1.00 96.19 508 PRO A O 1
ATOM 4136 N N . GLU A 1 509 ? 2.203 15.359 20.510 1.00 95.19 509 GLU A N 1
ATOM 4137 C CA . GLU A 1 509 ? 3.312 14.716 19.788 1.00 95.19 509 GLU A CA 1
ATOM 4138 C C . GLU A 1 509 ? 4.692 15.244 20.206 1.00 95.19 509 GLU A C 1
ATOM 4140 O O . GLU A 1 509 ? 5.642 14.468 20.316 1.00 95.19 509 GLU A O 1
ATOM 4145 N N . VAL A 1 510 ? 4.797 16.537 20.534 1.00 96.19 510 VAL A N 1
ATOM 4146 C CA . VAL A 1 510 ? 6.051 17.160 20.993 1.00 96.19 510 VAL A CA 1
ATOM 4147 C C . VAL A 1 510 ? 6.604 16.508 22.262 1.00 96.19 510 VAL A C 1
ATOM 4149 O O . VAL A 1 510 ? 7.816 16.455 22.454 1.00 96.19 510 VAL A O 1
ATOM 4152 N N . LYS A 1 511 ? 5.735 15.934 23.106 1.00 93.44 511 LYS A N 1
ATOM 4153 C CA . LYS A 1 511 ? 6.135 15.208 24.322 1.00 93.44 511 LYS A CA 1
ATOM 4154 C C . LYS A 1 511 ? 6.873 13.904 24.009 1.00 93.44 511 LYS A C 1
ATOM 4156 O O . LYS A 1 511 ? 7.577 13.397 24.872 1.00 93.44 511 LYS A O 1
ATOM 4161 N N . LEU A 1 512 ? 6.722 13.388 22.789 1.00 90.12 512 LEU A N 1
ATOM 4162 C CA . LEU A 1 512 ? 7.440 12.231 22.252 1.00 90.12 512 LEU A CA 1
ATOM 4163 C C . LEU A 1 512 ? 8.589 12.648 21.312 1.00 90.12 512 LEU A C 1
ATOM 4165 O O . LEU A 1 512 ? 9.177 11.801 20.650 1.00 90.12 512 LEU A O 1
ATOM 4169 N N . GLY A 1 513 ? 8.899 13.948 21.215 1.00 90.62 513 GLY A N 1
ATOM 4170 C CA . GLY A 1 513 ? 9.887 14.472 20.266 1.00 90.62 513 GLY A CA 1
ATOM 4171 C C . GLY A 1 513 ? 9.404 14.499 18.810 1.00 90.62 513 GLY A C 1
ATOM 4172 O O . GLY A 1 513 ? 10.222 14.592 17.897 1.00 90.62 513 GLY A O 1
ATOM 4173 N N . LEU A 1 514 ? 8.090 14.416 18.584 1.00 90.88 514 LEU A N 1
ATOM 4174 C CA . LEU A 1 514 ? 7.465 14.389 17.262 1.00 90.88 514 LEU A CA 1
ATOM 4175 C C . LEU A 1 514 ? 6.667 15.673 16.987 1.00 90.88 514 LEU A C 1
ATOM 4177 O O . LEU A 1 514 ? 6.411 16.486 17.873 1.00 90.88 514 LEU A O 1
ATOM 4181 N N . LEU A 1 515 ? 6.248 15.848 15.735 1.00 93.31 515 LEU A N 1
ATOM 4182 C CA . LEU A 1 515 ? 5.282 16.871 15.329 1.00 93.31 515 LEU A CA 1
ATOM 4183 C C . LEU A 1 515 ? 3.967 16.207 14.891 1.00 93.31 515 LEU A C 1
ATOM 4185 O O . LEU A 1 515 ? 4.004 15.048 14.470 1.00 93.31 515 LEU A O 1
ATOM 4189 N N . PRO A 1 516 ? 2.831 16.933 14.903 1.00 95.06 516 PRO A N 1
ATOM 4190 C CA . PRO A 1 516 ? 1.570 16.447 14.333 1.00 95.06 516 PRO A CA 1
ATOM 4191 C C . PRO A 1 516 ? 1.735 16.124 12.844 1.00 95.06 516 PRO A C 1
ATOM 4193 O O . PRO A 1 516 ? 1.924 17.018 12.007 1.00 95.06 516 PRO A O 1
ATOM 4196 N N . GLY A 1 517 ? 1.754 14.827 12.539 1.00 93.12 517 GLY A N 1
ATOM 4197 C CA . GLY A 1 517 ? 2.263 14.286 11.281 1.00 93.12 517 GLY A CA 1
ATOM 4198 C C . GLY A 1 517 ? 1.210 14.083 10.193 1.00 93.12 517 GLY A C 1
ATOM 4199 O O . GLY A 1 517 ? 1.584 13.986 9.021 1.00 93.12 517 GLY A O 1
ATOM 4200 N N . ALA A 1 518 ? -0.084 14.054 10.531 1.00 93.31 518 ALA A N 1
ATOM 4201 C CA . ALA A 1 518 ? -1.180 13.878 9.571 1.00 93.31 518 ALA A CA 1
ATOM 4202 C C . ALA A 1 518 ? -1.752 15.218 9.051 1.00 93.31 518 ALA A C 1
ATOM 4204 O O . ALA A 1 518 ? -2.758 15.261 8.340 1.00 93.31 518 ALA A O 1
ATOM 4205 N N . GLY A 1 519 ? -1.079 16.334 9.349 1.00 94.19 519 GLY A N 1
ATOM 4206 C CA . GLY A 1 519 ? -1.390 17.673 8.837 1.00 94.19 519 GLY A CA 1
ATOM 4207 C C . GLY A 1 519 ? -1.986 18.635 9.869 1.00 94.19 519 GLY A C 1
ATOM 4208 O O . GLY A 1 519 ? -2.427 19.725 9.505 1.00 94.19 519 GLY A O 1
ATOM 4209 N N . GLY A 1 520 ? -1.976 18.278 11.152 1.00 95.00 520 GLY A N 1
ATOM 4210 C CA . GLY A 1 520 ? -2.442 19.091 12.274 1.00 95.00 520 GLY A CA 1
ATOM 4211 C C . GLY A 1 520 ? -1.712 20.425 12.387 1.00 95.00 520 GLY A C 1
ATOM 4212 O O . GLY A 1 520 ? -2.348 21.441 12.657 1.00 95.00 520 GLY A O 1
ATOM 4213 N N . THR A 1 521 ? -0.416 20.465 12.055 1.00 95.38 521 THR A N 1
ATOM 4214 C CA . THR A 1 521 ? 0.353 21.723 11.976 1.00 95.38 521 THR A CA 1
ATOM 4215 C C . THR A 1 521 ? -0.271 22.736 11.014 1.00 95.38 521 THR A C 1
ATOM 4217 O O . THR A 1 521 ? -0.218 23.935 11.266 1.00 95.38 521 THR A O 1
ATOM 4220 N N . GLN A 1 522 ? -0.901 22.260 9.937 1.00 95.56 522 GLN A N 1
ATOM 4221 C CA . GLN A 1 522 ? -1.537 23.105 8.928 1.00 95.56 522 GLN A CA 1
ATOM 4222 C C . GLN A 1 522 ? -3.008 23.372 9.262 1.00 95.56 522 GLN A C 1
ATOM 4224 O O . GLN A 1 522 ? -3.485 24.494 9.120 1.00 95.56 522 GLN A O 1
ATOM 4229 N N . ARG A 1 523 ? -3.744 22.356 9.730 1.00 95.88 523 ARG A N 1
ATOM 4230 C CA . ARG A 1 523 ? -5.186 22.471 10.015 1.00 95.88 523 ARG A CA 1
ATOM 4231 C C . ARG A 1 523 ? -5.495 23.305 11.256 1.00 95.88 523 ARG A C 1
ATOM 4233 O O . ARG A 1 523 ? -6.524 23.976 11.283 1.00 95.88 523 ARG A O 1
ATOM 4240 N N . LEU A 1 524 ? -4.601 23.336 12.244 1.00 96.44 524 LEU A N 1
ATOM 4241 C CA . LEU A 1 524 ? -4.733 24.251 13.381 1.00 96.44 524 LEU A CA 1
ATOM 4242 C C . LEU A 1 524 ? -4.662 25.713 12.927 1.00 96.44 524 LEU A C 1
ATOM 4244 O O . LEU A 1 524 ? -5.496 26.515 13.335 1.00 96.44 524 LEU A O 1
ATOM 4248 N N . LEU A 1 525 ? -3.746 26.043 12.012 1.00 94.56 525 LEU A N 1
ATOM 4249 C CA . LEU A 1 525 ? -3.587 27.400 11.472 1.00 94.56 525 LEU A CA 1
ATOM 4250 C C . LEU A 1 525 ? -4.764 27.868 10.605 1.00 94.56 525 LEU A C 1
ATOM 4252 O O . LEU A 1 525 ? -4.896 29.063 10.363 1.00 94.56 525 LEU A O 1
ATOM 4256 N N . LYS A 1 526 ? -5.636 26.960 10.151 1.00 91.69 526 LYS A N 1
ATOM 4257 C CA . LYS A 1 526 ? -6.873 27.340 9.449 1.00 91.69 526 LYS A CA 1
ATOM 4258 C C . LYS A 1 526 ? -7.916 27.957 10.384 1.00 91.69 526 LYS A C 1
ATOM 4260 O O . LYS A 1 526 ? -8.754 28.719 9.917 1.00 91.69 526 LYS A O 1
ATOM 4265 N N . ASN A 1 527 ? -7.866 27.624 11.676 1.00 89.06 527 ASN A N 1
ATOM 4266 C CA . ASN A 1 527 ? -8.864 28.038 12.669 1.00 89.06 527 ASN A CA 1
ATOM 4267 C C . ASN A 1 527 ? -8.291 28.969 13.747 1.00 89.06 527 ASN A C 1
ATOM 4269 O O . ASN A 1 527 ? -9.040 29.703 14.384 1.00 89.06 527 ASN A O 1
ATOM 4273 N N . LEU A 1 528 ? -6.976 28.933 13.968 1.00 95.25 528 LEU A N 1
ATOM 4274 C CA . LEU A 1 528 ? -6.298 29.641 15.049 1.00 95.25 528 LEU A CA 1
ATOM 4275 C C . LEU A 1 528 ? -5.326 30.697 14.536 1.00 95.25 528 LEU A C 1
ATOM 4277 O O . LEU A 1 528 ? -4.801 30.607 13.427 1.00 95.25 528 LEU A O 1
ATOM 4281 N N . SER A 1 529 ? -4.998 31.647 15.414 1.00 94.88 529 SER A N 1
ATOM 4282 C CA . SER A 1 529 ? -3.817 32.482 15.227 1.00 94.88 529 SER A CA 1
ATOM 4283 C C . SER A 1 529 ? -2.543 31.626 15.243 1.00 94.88 529 SER A C 1
ATOM 4285 O O . SER A 1 529 ? -2.496 30.559 15.864 1.00 94.88 529 SER A O 1
ATOM 4287 N N . LEU A 1 530 ? -1.471 32.116 14.612 1.00 95.81 530 LEU A N 1
ATOM 4288 C CA . LEU A 1 530 ? -0.164 31.453 14.661 1.00 95.81 530 LEU A CA 1
ATOM 4289 C C . LEU A 1 530 ? 0.304 31.221 16.106 1.00 95.81 530 LEU A C 1
ATOM 4291 O O . LEU A 1 530 ? 0.825 30.154 16.413 1.00 95.81 530 LEU A O 1
ATOM 4295 N N . SER A 1 531 ? 0.080 32.195 16.994 1.00 97.00 531 SER A N 1
ATOM 4296 C CA . SER A 1 531 ? 0.466 32.103 18.405 1.00 97.00 531 SER A CA 1
ATOM 4297 C C . SER A 1 531 ? -0.279 30.979 19.123 1.00 97.00 531 SER A C 1
ATOM 4299 O O . SER A 1 531 ? 0.352 30.171 19.796 1.00 97.00 531 SER A O 1
ATOM 4301 N N . ASP A 1 532 ? -1.601 30.894 18.958 1.00 96.31 532 ASP A N 1
ATOM 4302 C CA . ASP A 1 532 ? -2.412 29.866 19.623 1.00 96.31 532 ASP A CA 1
ATOM 4303 C C . ASP A 1 532 ? -2.116 28.463 19.078 1.00 96.31 532 ASP A C 1
ATOM 4305 O O . ASP A 1 532 ? -2.061 27.493 19.836 1.00 96.31 532 ASP A O 1
ATOM 4309 N N . ALA A 1 533 ? -1.892 28.343 17.764 1.00 97.06 533 ALA A N 1
ATOM 4310 C CA . ALA A 1 533 ? -1.499 27.080 17.149 1.00 97.06 533 ALA A CA 1
ATOM 4311 C C . ALA A 1 533 ? -0.122 26.617 17.648 1.00 97.06 533 ALA A C 1
ATOM 4313 O O . ALA A 1 533 ? 0.020 25.463 18.054 1.00 97.06 533 ALA A O 1
ATOM 4314 N N . LEU A 1 534 ? 0.879 27.506 17.662 1.00 96.88 534 LEU A N 1
ATOM 4315 C CA . LEU A 1 534 ? 2.213 27.198 18.185 1.00 96.88 534 LEU A CA 1
ATOM 4316 C C . LEU A 1 534 ? 2.172 26.856 19.673 1.00 96.88 534 LEU A C 1
ATOM 4318 O O . LEU A 1 534 ? 2.842 25.923 20.090 1.00 96.88 534 LEU A O 1
ATOM 4322 N N . ASP A 1 535 ? 1.368 27.556 20.467 1.00 97.00 535 ASP A N 1
ATOM 4323 C CA . ASP A 1 535 ? 1.185 27.254 21.884 1.00 97.00 535 ASP A CA 1
ATOM 4324 C C . ASP A 1 535 ? 0.630 25.833 22.087 1.00 97.00 535 ASP A C 1
ATOM 4326 O O . ASP A 1 535 ? 1.176 25.077 22.888 1.00 97.00 535 ASP A O 1
ATOM 4330 N N . LEU A 1 536 ? -0.376 25.400 21.318 1.00 97.56 536 LEU A N 1
ATOM 4331 C CA . LEU A 1 536 ? -0.860 24.012 21.376 1.00 97.56 536 LEU A CA 1
ATOM 4332 C C . LEU A 1 536 ? 0.196 22.993 20.917 1.00 97.56 536 LEU A C 1
ATOM 4334 O O . LEU A 1 536 ? 0.396 21.989 21.598 1.00 97.56 536 LEU A O 1
ATOM 4338 N N . ILE A 1 537 ? 0.877 23.256 19.797 1.00 97.81 537 ILE A N 1
ATOM 4339 C CA . ILE A 1 537 ? 1.846 22.329 19.187 1.00 97.81 537 ILE A CA 1
ATOM 4340 C C . ILE A 1 537 ? 3.113 22.195 20.039 1.00 97.81 537 ILE A C 1
ATOM 4342 O O . ILE A 1 537 ? 3.566 21.084 20.292 1.00 97.81 537 ILE A O 1
ATOM 4346 N N . LEU A 1 538 ? 3.694 23.309 20.489 1.00 97.19 538 LEU A N 1
ATOM 4347 C CA . LEU A 1 538 ? 4.993 23.334 21.170 1.00 97.19 538 LEU A CA 1
ATOM 4348 C C . LEU A 1 538 ? 4.897 22.953 22.649 1.00 97.19 538 LEU A C 1
ATOM 4350 O O . LEU A 1 538 ? 5.878 22.478 23.215 1.00 97.19 538 LEU A O 1
ATOM 4354 N N . THR A 1 539 ? 3.736 23.141 23.286 1.00 97.31 539 THR A N 1
ATOM 4355 C CA . THR A 1 539 ? 3.528 22.700 24.679 1.00 97.31 539 THR A CA 1
ATOM 4356 C C . THR A 1 539 ? 2.932 21.295 24.772 1.00 97.31 539 THR A C 1
ATOM 4358 O O . THR A 1 539 ? 3.025 20.648 25.818 1.00 97.31 539 THR A O 1
ATOM 4361 N N . GLY A 1 540 ? 2.268 20.821 23.711 1.00 96.31 540 GLY A N 1
ATOM 4362 C CA . GLY A 1 540 ? 1.517 19.568 23.718 1.00 96.31 540 GLY A CA 1
ATOM 4363 C C . GLY A 1 540 ? 0.399 19.538 24.765 1.00 96.31 540 GLY A C 1
ATOM 4364 O O . GLY A 1 540 ? 0.058 18.465 25.282 1.00 96.31 540 GLY A O 1
ATOM 4365 N N . LYS A 1 541 ? -0.113 20.709 25.172 1.00 96.88 541 LYS A N 1
ATOM 4366 C CA . LYS A 1 541 ? -1.142 20.817 26.210 1.00 96.88 541 LYS A CA 1
ATOM 4367 C C . LYS A 1 541 ? -2.518 20.433 25.683 1.00 96.88 541 LYS A C 1
ATOM 4369 O O . LYS A 1 541 ? -2.841 20.617 24.512 1.00 96.88 541 LYS A O 1
ATOM 4374 N N . GLU A 1 542 ? -3.345 19.949 26.597 1.00 96.94 542 GLU A N 1
ATOM 4375 C CA . GLU A 1 542 ? -4.743 19.646 26.327 1.00 96.94 542 GLU A CA 1
ATOM 4376 C C . GLU A 1 542 ? -5.629 20.848 26.685 1.00 96.94 542 GLU A C 1
ATOM 4378 O O . GLU A 1 542 ? -5.436 21.503 27.714 1.00 96.94 542 GLU A O 1
ATOM 4383 N N . ILE A 1 543 ? -6.628 21.127 25.852 1.00 98.12 543 ILE A N 1
ATOM 4384 C CA . ILE A 1 543 ? -7.693 22.097 26.113 1.00 98.12 543 ILE A CA 1
ATOM 4385 C C . ILE A 1 543 ? -9.044 21.385 26.227 1.00 98.12 543 ILE A C 1
ATOM 4387 O O . ILE A 1 543 ? -9.311 20.398 25.547 1.00 98.12 543 ILE A O 1
ATOM 4391 N N . LYS A 1 544 ? -9.923 21.898 27.091 1.00 98.19 544 LYS A N 1
ATOM 4392 C CA . LYS A 1 544 ? -11.266 21.337 27.308 1.00 98.19 544 LYS A CA 1
ATOM 4393 C C . LYS A 1 544 ? -12.291 21.907 26.330 1.00 98.19 544 LYS A C 1
ATOM 4395 O O . LYS A 1 544 ? -12.089 22.990 25.777 1.00 98.19 544 LYS A O 1
ATOM 4400 N N . ALA A 1 545 ? -13.418 21.211 26.180 1.00 97.38 545 ALA A N 1
ATOM 4401 C CA . ALA A 1 545 ? -14.465 21.503 25.195 1.00 97.38 545 ALA A CA 1
ATOM 4402 C C . ALA A 1 545 ? -14.889 22.985 25.118 1.00 97.38 545 ALA A C 1
ATOM 4404 O O . ALA A 1 545 ? -14.908 23.556 24.029 1.00 97.38 545 ALA A O 1
ATOM 4405 N N . LYS A 1 546 ? -15.136 23.657 26.255 1.00 97.88 546 LYS A N 1
ATOM 4406 C CA . LYS A 1 546 ? -15.486 25.096 26.273 1.00 97.88 546 LYS A CA 1
ATOM 4407 C C . LYS A 1 546 ? -14.411 25.988 25.661 1.00 97.88 546 LYS A C 1
ATOM 4409 O O . LYS A 1 546 ? -14.728 26.891 24.891 1.00 97.88 546 LYS A O 1
ATOM 4414 N N . LYS A 1 547 ? -13.140 25.728 25.983 1.00 97.69 547 LYS A N 1
ATOM 4415 C CA . LYS A 1 547 ? -12.015 26.485 25.428 1.00 97.69 547 LYS A CA 1
ATOM 4416 C C . LYS A 1 547 ? -11.836 26.173 23.942 1.00 97.69 547 LYS A C 1
ATOM 4418 O O . LYS A 1 547 ? -11.680 27.102 23.162 1.00 97.69 547 LYS A O 1
ATOM 4423 N N . ALA A 1 548 ? -11.942 24.905 23.542 1.00 97.94 548 ALA A N 1
ATOM 4424 C CA . ALA A 1 548 ? -11.889 24.512 22.133 1.00 97.94 548 ALA A CA 1
ATOM 4425 C C . ALA A 1 548 ? -12.987 25.204 21.301 1.00 97.94 548 ALA A C 1
ATOM 4427 O O . ALA A 1 548 ? -12.704 25.720 20.223 1.00 97.94 548 ALA A O 1
ATOM 4428 N N . LYS A 1 549 ? -14.213 25.312 21.834 1.00 97.88 549 LYS A N 1
ATOM 4429 C CA . LYS A 1 549 ? -15.312 26.075 21.221 1.00 97.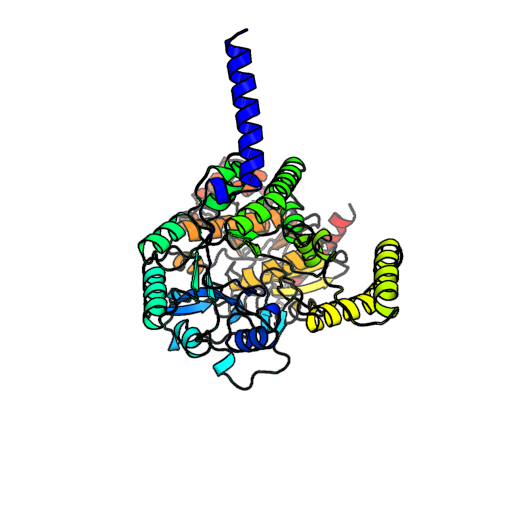88 549 LYS A CA 1
ATOM 4430 C C . LYS A 1 549 ? -14.999 27.569 21.112 1.00 97.88 549 LYS A C 1
ATOM 4432 O O . LYS A 1 549 ? -15.196 28.146 20.048 1.00 97.88 549 LYS A O 1
ATOM 4437 N N . ALA A 1 550 ? -14.500 28.187 22.183 1.00 97.12 550 ALA A N 1
ATOM 4438 C CA . ALA A 1 550 ? -14.126 29.605 22.182 1.00 97.12 550 ALA A CA 1
ATOM 4439 C C . ALA A 1 550 ? -12.999 29.920 21.181 1.00 97.12 550 ALA A C 1
ATOM 4441 O O . ALA A 1 550 ? -12.972 31.003 20.610 1.00 97.12 550 ALA A O 1
ATOM 4442 N N . MET A 1 551 ? -12.104 28.959 20.946 1.00 96.12 551 MET A N 1
ATOM 4443 C CA . MET A 1 551 ? -11.017 29.051 19.969 1.00 96.12 551 MET A CA 1
ATOM 4444 C C . MET A 1 551 ? -11.446 28.693 18.533 1.00 96.12 551 MET A C 1
ATOM 4446 O O . MET A 1 551 ? -10.605 28.679 17.647 1.00 96.12 551 MET A O 1
ATOM 4450 N N . GLY A 1 552 ? -12.716 28.355 18.280 1.00 95.06 552 GLY A N 1
ATOM 4451 C CA . GLY A 1 552 ? -13.187 27.973 16.939 1.00 95.06 552 GLY A CA 1
ATOM 4452 C C . GLY A 1 552 ? -12.779 26.564 16.484 1.00 95.06 552 GLY A C 1
ATOM 4453 O O . GLY A 1 552 ? -13.000 26.201 15.337 1.00 95.06 552 GLY A O 1
ATOM 4454 N N . LEU A 1 553 ? -12.223 25.739 17.374 1.00 97.19 553 LEU A N 1
ATOM 4455 C CA . LEU A 1 553 ? -11.842 24.350 17.080 1.00 97.19 553 LEU A CA 1
ATOM 4456 C C . LEU A 1 553 ? -13.017 23.374 17.208 1.00 97.19 553 LEU A C 1
ATOM 4458 O O . LEU A 1 553 ? -12.908 22.225 16.800 1.00 97.19 553 LEU A O 1
ATOM 4462 N N . VAL A 1 554 ? -14.131 23.806 17.797 1.00 98.19 554 VAL A N 1
ATOM 4463 C CA . VAL A 1 554 ? -15.374 23.035 17.926 1.00 98.19 554 VAL A CA 1
ATOM 4464 C C . VAL A 1 554 ? -16.533 23.901 17.452 1.00 98.19 554 VAL A C 1
ATOM 4466 O O . VAL A 1 554 ? -16.660 25.055 17.857 1.00 98.19 554 VAL A O 1
ATOM 4469 N N . ASP A 1 555 ? -17.418 23.338 16.636 1.00 96.88 555 ASP A N 1
ATOM 4470 C CA . ASP A 1 555 ? -18.536 24.060 16.031 1.00 96.88 555 ASP A CA 1
ATOM 4471 C C . ASP A 1 555 ? -19.771 24.072 16.929 1.00 96.88 555 ASP A C 1
ATOM 4473 O O . ASP A 1 555 ? -20.495 25.065 16.967 1.00 96.88 555 ASP A O 1
ATOM 4477 N N . ILE A 1 556 ? -20.024 23.007 17.689 1.00 96.75 556 ILE A N 1
ATOM 4478 C CA . ILE A 1 556 ? -21.191 22.906 18.577 1.00 96.75 556 ILE A CA 1
ATOM 4479 C C . ILE A 1 556 ? -20.778 22.221 19.878 1.00 96.75 556 ILE A C 1
ATOM 4481 O O . ILE A 1 556 ? -20.101 21.197 19.851 1.00 96.75 556 ILE A O 1
ATOM 4485 N N . LEU A 1 557 ? -21.207 22.780 21.013 1.00 97.06 557 LEU A N 1
ATOM 4486 C CA . LEU A 1 557 ? -21.137 22.101 22.304 1.00 97.06 557 LEU A CA 1
ATOM 4487 C C . LEU A 1 557 ? -22.487 21.493 22.656 1.00 97.06 557 LEU A C 1
ATOM 4489 O O . LEU A 1 557 ? -23.520 22.143 22.508 1.00 97.06 557 LEU A O 1
ATOM 4493 N N . VAL A 1 558 ? -22.449 20.263 23.152 1.00 94.25 558 VAL A N 1
ATOM 4494 C CA . VAL A 1 558 ? -23.610 19.537 23.666 1.00 94.25 558 VAL A CA 1
ATOM 4495 C C . VAL A 1 558 ? -23.412 19.348 25.161 1.00 94.25 558 VAL A C 1
ATOM 4497 O O . VAL A 1 558 ? -22.366 18.864 25.583 1.00 94.25 558 VAL A O 1
ATOM 4500 N N . GLU A 1 559 ? -24.379 19.760 25.975 1.00 91.94 559 GLU A N 1
ATOM 4501 C CA . GLU A 1 559 ? -24.325 19.494 27.414 1.00 91.94 559 GLU A CA 1
ATOM 4502 C C . GLU A 1 559 ? -24.654 18.020 27.687 1.00 91.94 559 GLU A C 1
ATOM 4504 O O . GLU A 1 559 ? -25.611 17.508 27.099 1.00 91.94 559 GLU A O 1
ATOM 4509 N N . PRO A 1 560 ? -23.904 17.335 28.570 1.00 89.44 560 PRO A N 1
ATOM 4510 C CA . PRO A 1 560 ? -24.204 15.955 28.916 1.00 89.44 560 PRO A CA 1
ATOM 4511 C C . PRO A 1 560 ? -25.523 15.865 29.682 1.00 89.44 560 PRO A C 1
ATOM 4513 O O . PRO A 1 560 ? -25.843 16.723 30.512 1.00 89.44 560 PRO A O 1
ATOM 4516 N N . ILE A 1 561 ? -26.255 14.781 29.448 1.00 86.75 561 ILE A N 1
ATOM 4517 C CA . ILE A 1 561 ? -27.376 14.358 30.279 1.00 86.75 561 ILE A CA 1
ATOM 4518 C C . ILE A 1 561 ? -26.839 14.151 31.701 1.00 86.75 561 ILE A C 1
ATOM 4520 O O . ILE A 1 561 ? -25.848 13.447 31.909 1.00 86.75 561 ILE A O 1
ATOM 4524 N N . ARG A 1 562 ? -27.483 14.797 32.680 1.00 81.50 562 ARG A N 1
ATOM 4525 C CA . ARG A 1 562 ? -27.186 14.647 34.110 1.00 81.50 562 ARG A CA 1
ATOM 4526 C C . ARG A 1 562 ? -28.298 13.823 34.744 1.00 81.50 562 ARG A C 1
ATOM 4528 O O . ARG A 1 562 ? -29.432 14.287 34.804 1.00 81.50 562 ARG A O 1
ATOM 4535 N N . SER A 1 563 ? -27.971 12.607 35.162 1.00 73.25 563 SER A N 1
ATOM 4536 C CA . SER A 1 563 ? -28.894 11.663 35.790 1.00 73.25 563 SER A CA 1
ATOM 4537 C C . SER A 1 563 ? -28.106 10.654 36.632 1.00 73.25 563 SER A C 1
ATOM 4539 O O . SER A 1 563 ? -26.956 10.371 36.302 1.00 73.25 563 SER A O 1
ATOM 4541 N N . ASP A 1 564 ? -28.724 10.095 37.674 1.00 70.81 564 ASP A N 1
ATOM 4542 C CA . ASP A 1 564 ? -28.114 9.094 38.571 1.00 70.81 564 ASP A CA 1
ATOM 4543 C C . ASP A 1 564 ? -28.256 7.645 38.050 1.00 70.81 564 ASP A C 1
ATOM 4545 O O . ASP A 1 564 ? -28.068 6.676 38.784 1.00 70.81 564 ASP A O 1
ATOM 4549 N N . VAL A 1 565 ? -28.631 7.479 36.779 1.00 71.44 565 VAL A N 1
ATOM 4550 C CA . VAL A 1 565 ? -28.900 6.173 36.158 1.00 71.44 565 VAL A CA 1
ATOM 4551 C C . VAL A 1 565 ? -27.588 5.499 35.733 1.00 71.44 565 VAL A C 1
ATOM 4553 O O . VAL A 1 565 ? -26.633 6.167 35.328 1.00 71.44 565 VAL A O 1
ATOM 4556 N N . GLN A 1 566 ? -27.547 4.165 35.808 1.00 63.69 566 GLN A N 1
ATOM 4557 C CA . GLN A 1 566 ? -26.477 3.359 35.206 1.00 63.69 566 GLN A CA 1
ATOM 4558 C C . GLN A 1 566 ? -26.396 3.628 33.684 1.00 63.69 566 GLN A C 1
ATOM 4560 O O . GLN A 1 566 ? -27.377 4.025 33.060 1.00 63.69 566 GLN A O 1
ATOM 4565 N N . ASP A 1 567 ? -25.208 3.495 33.092 1.00 76.31 567 ASP A N 1
ATOM 4566 C CA . ASP A 1 567 ? -24.965 3.661 31.643 1.00 76.31 567 ASP A CA 1
ATOM 4567 C C . ASP A 1 567 ? -25.155 5.084 31.074 1.00 76.31 567 ASP A C 1
ATOM 4569 O O . ASP A 1 567 ? -25.265 5.291 29.863 1.00 76.31 567 ASP A O 1
ATOM 4573 N N . ILE A 1 568 ? -25.106 6.112 31.931 1.00 84.50 568 ILE A N 1
ATOM 4574 C CA . ILE A 1 568 ? -25.221 7.529 31.533 1.00 84.50 568 ILE A CA 1
ATOM 4575 C C . ILE A 1 568 ? -24.222 7.949 30.440 1.00 84.50 568 ILE A C 1
ATOM 4577 O O . ILE A 1 568 ? -24.456 8.896 29.689 1.00 84.50 568 ILE A O 1
ATOM 4581 N N . GLU A 1 569 ? -23.082 7.272 30.338 1.00 83.38 569 GLU A N 1
ATOM 4582 C CA . GLU A 1 569 ? -22.056 7.570 29.339 1.00 83.38 569 GLU A CA 1
ATOM 4583 C C . GLU A 1 569 ? -22.452 7.074 27.947 1.00 83.38 569 GLU A C 1
ATOM 4585 O O . GLU A 1 569 ? -22.250 7.791 26.968 1.00 83.38 569 GLU A O 1
ATOM 4590 N N . GLU A 1 570 ? -23.085 5.904 27.866 1.00 85.88 570 GLU A N 1
ATOM 4591 C CA . GLU A 1 570 ? -23.628 5.354 26.622 1.00 85.88 570 GLU A CA 1
ATOM 4592 C C . GLU A 1 570 ? -24.814 6.194 26.142 1.00 85.88 570 GLU A C 1
ATOM 4594 O O . GLU A 1 570 ? -24.869 6.588 24.977 1.00 85.88 570 GLU A O 1
ATOM 4599 N N . GLN A 1 571 ? -25.697 6.598 27.062 1.00 86.06 571 GLN A N 1
ATOM 4600 C CA . GLN A 1 571 ? -26.796 7.520 26.753 1.00 86.06 571 GLN A CA 1
ATOM 4601 C C . GLN A 1 571 ? -26.291 8.868 26.228 1.00 86.06 571 GLN A C 1
ATOM 4603 O O . GLN A 1 571 ? -26.896 9.461 25.338 1.00 86.06 571 GLN A O 1
ATOM 4608 N N . ASN A 1 572 ? -25.167 9.360 26.751 1.00 87.88 572 ASN A N 1
ATOM 4609 C CA . ASN A 1 572 ? -24.544 10.588 26.268 1.00 87.88 572 ASN A CA 1
ATOM 4610 C C . ASN A 1 572 ? -23.933 10.436 24.867 1.00 87.88 572 ASN A C 1
ATOM 4612 O O . ASN A 1 572 ? -23.985 11.390 24.088 1.00 87.88 572 ASN A O 1
ATOM 4616 N N . ILE A 1 573 ? -23.383 9.266 24.528 1.00 90.88 573 ILE A N 1
ATOM 4617 C CA . ILE A 1 573 ? -22.925 8.958 23.164 1.00 90.88 573 ILE A CA 1
ATOM 4618 C C . ILE A 1 573 ? -24.117 8.928 22.207 1.00 90.88 573 ILE A C 1
ATOM 4620 O O . ILE A 1 573 ? -24.063 9.568 21.158 1.00 90.88 573 ILE A O 1
ATOM 4624 N N . GLU A 1 574 ? -25.212 8.267 22.582 1.00 90.00 574 GLU A N 1
ATOM 4625 C CA . GLU A 1 574 ? -26.419 8.199 21.753 1.00 90.00 574 GLU A CA 1
ATOM 4626 C C . GLU A 1 574 ? -27.083 9.578 21.599 1.00 90.00 574 GLU A C 1
ATOM 4628 O O . GLU A 1 574 ? -27.483 9.997 20.511 1.00 90.00 574 GLU A O 1
ATOM 4633 N N . TYR A 1 575 ? -27.103 10.374 22.668 1.00 89.75 575 TYR A N 1
ATOM 4634 C CA . TYR A 1 575 ? -27.567 11.752 22.593 1.00 89.75 575 TYR A CA 1
ATOM 4635 C C . TYR A 1 575 ? -26.702 12.591 21.644 1.00 89.75 575 TYR A C 1
ATOM 4637 O O . TYR A 1 575 ? -27.233 13.309 20.789 1.00 89.75 575 TYR A O 1
ATOM 4645 N N . LEU A 1 576 ? -25.377 12.463 21.729 1.00 91.69 576 LEU A N 1
ATOM 4646 C CA . LEU A 1 576 ? -24.446 13.133 20.826 1.00 91.69 576 LEU A CA 1
ATOM 4647 C C . LEU A 1 576 ? -24.636 12.682 19.369 1.00 91.69 576 LEU A C 1
ATOM 4649 O O . LEU A 1 576 ? -24.649 13.529 18.471 1.00 91.69 576 LEU A O 1
ATOM 4653 N N . ARG A 1 577 ? -24.854 11.381 19.142 1.00 93.12 577 ARG A N 1
ATOM 4654 C CA . ARG A 1 577 ? -25.206 10.798 17.840 1.00 93.12 577 ARG A CA 1
ATOM 4655 C C . ARG A 1 577 ? -26.466 11.453 17.273 1.00 93.12 577 ARG A C 1
ATOM 4657 O O . ARG A 1 577 ? -26.424 11.964 16.154 1.00 93.12 577 ARG A O 1
ATOM 4664 N N . SER A 1 578 ? -27.539 11.558 18.060 1.00 89.12 578 SER A N 1
ATOM 4665 C CA . SER A 1 578 ? -28.797 12.195 17.631 1.00 89.12 578 SER A CA 1
ATOM 4666 C C . SER A 1 578 ? -28.617 13.667 17.220 1.00 89.12 578 SER A C 1
ATOM 4668 O O . SER A 1 578 ? -29.219 14.150 16.256 1.00 89.12 578 SER A O 1
ATOM 4670 N N . ILE A 1 579 ? -27.758 14.411 17.929 1.00 90.25 579 ILE A N 1
ATOM 4671 C CA . ILE A 1 579 ? -27.428 15.804 17.598 1.00 90.25 579 ILE A CA 1
ATOM 4672 C C . ILE A 1 579 ? -26.626 15.868 16.293 1.00 90.25 579 ILE A C 1
ATOM 4674 O O . ILE A 1 579 ? -26.911 16.719 15.448 1.00 90.25 579 ILE A O 1
ATOM 4678 N N . ALA A 1 580 ? -25.662 14.964 16.105 1.00 92.75 580 ALA A N 1
ATOM 4679 C CA . ALA A 1 580 ? -24.872 14.884 14.882 1.00 92.75 580 ALA A CA 1
ATOM 4680 C C . ALA A 1 580 ? -25.736 14.549 13.660 1.00 92.75 580 ALA A C 1
ATOM 4682 O O . ALA A 1 580 ? -25.614 15.231 12.644 1.00 92.75 580 ALA A O 1
ATOM 4683 N N . ILE A 1 581 ? -26.679 13.609 13.777 1.00 90.56 581 ILE A N 1
ATOM 4684 C CA . ILE A 1 581 ? -27.645 13.279 12.715 1.00 90.56 581 ILE A CA 1
ATOM 4685 C C . ILE A 1 581 ? -28.456 14.514 12.323 1.00 90.56 581 ILE A C 1
ATOM 4687 O O . ILE A 1 581 ? -28.510 14.873 11.146 1.00 90.56 581 ILE A O 1
ATOM 4691 N N . ARG A 1 582 ? -29.025 15.232 13.302 1.00 89.31 582 ARG A N 1
ATOM 4692 C CA . ARG A 1 582 ? -29.747 16.489 13.035 1.00 89.31 582 ARG A CA 1
ATOM 4693 C C . ARG A 1 582 ? -28.871 17.517 12.324 1.00 89.31 582 ARG A C 1
ATOM 4695 O O . ARG A 1 582 ? -29.347 18.195 11.414 1.00 89.31 582 ARG A O 1
ATOM 4702 N N . LYS A 1 583 ? -27.596 17.630 12.708 1.00 90.00 583 LYS A N 1
ATOM 4703 C CA . LYS A 1 583 ? -26.667 18.567 12.071 1.00 90.00 583 LYS A CA 1
ATOM 4704 C C . LYS A 1 583 ? -26.336 18.162 10.635 1.00 90.00 583 LYS A C 1
ATOM 4706 O O . LYS A 1 583 ? -26.333 19.043 9.782 1.00 90.00 583 LYS A O 1
ATOM 4711 N N . VAL A 1 584 ? -26.111 16.876 10.351 1.00 89.56 584 VAL A N 1
ATOM 4712 C CA . VAL A 1 584 ? -25.914 16.391 8.973 1.00 89.56 584 VAL A CA 1
ATOM 4713 C C . VAL A 1 584 ? -27.145 16.696 8.123 1.00 89.56 584 VAL A C 1
ATOM 4715 O O . VAL A 1 584 ? -26.998 17.302 7.067 1.00 89.56 584 VAL A O 1
ATOM 4718 N N . LYS A 1 585 ? -28.355 16.367 8.604 1.00 86.75 585 LYS A N 1
ATOM 4719 C CA . LYS A 1 585 ? -29.615 16.669 7.895 1.00 86.75 585 LYS A CA 1
ATOM 4720 C C . LYS A 1 585 ? -29.750 18.166 7.599 1.00 86.75 585 LYS A C 1
ATOM 4722 O O . LYS A 1 585 ? -30.135 18.545 6.500 1.00 86.75 585 LYS A O 1
ATOM 4727 N N . TYR A 1 586 ? -29.392 19.025 8.554 1.00 87.25 586 TYR A N 1
ATOM 4728 C CA . TYR A 1 586 ? -29.423 20.476 8.359 1.00 87.25 586 TYR A CA 1
ATOM 4729 C C . TYR A 1 586 ? -28.450 20.951 7.269 1.00 87.25 586 TYR A C 1
ATOM 4731 O O . TYR A 1 586 ? -28.871 21.711 6.405 1.00 87.25 586 TYR A O 1
ATOM 4739 N N . VAL A 1 587 ? -27.192 20.489 7.308 1.00 85.19 587 VAL A N 1
ATOM 4740 C CA . VAL A 1 587 ? -26.126 20.841 6.343 1.00 85.19 587 VAL A CA 1
ATOM 4741 C C . VAL A 1 587 ? -26.394 20.270 4.951 1.00 85.19 587 VAL A C 1
ATOM 4743 O O . VAL A 1 587 ? -25.937 20.808 3.957 1.00 85.19 587 VAL A O 1
ATOM 4746 N N . PHE A 1 588 ? -27.102 19.149 4.861 1.00 74.94 588 PHE A N 1
ATOM 4747 C CA . PHE A 1 588 ? -27.509 18.606 3.572 1.00 74.94 588 PHE A CA 1
ATOM 4748 C C . PHE A 1 588 ? -28.638 19.430 2.930 1.00 74.94 588 PHE A C 1
ATOM 4750 O O . PHE A 1 588 ? -28.681 19.572 1.712 1.00 74.94 588 PHE A O 1
ATOM 4757 N N . ASN A 1 589 ? -29.548 19.975 3.742 1.00 72.56 589 ASN A N 1
ATOM 4758 C CA . ASN A 1 589 ? -30.728 20.700 3.264 1.00 72.56 589 ASN A CA 1
ATOM 4759 C C . ASN A 1 589 ? -30.492 22.202 2.996 1.00 72.56 589 ASN A C 1
ATOM 4761 O O . ASN A 1 589 ? -31.387 22.844 2.446 1.00 72.56 589 ASN A O 1
ATOM 4765 N N . HIS A 1 590 ? -29.353 22.770 3.411 1.00 62.34 590 HIS A N 1
ATOM 4766 C CA . HIS A 1 590 ? -29.005 24.197 3.304 1.00 62.34 590 HIS A CA 1
ATOM 4767 C C . HIS A 1 590 ? -27.515 24.347 3.026 1.00 62.34 590 HIS A C 1
ATOM 4769 O O . HIS A 1 590 ? -27.153 25.295 2.294 1.00 62.34 590 HIS A O 1
#